Protein AF-0000000079571565 (afdb_homodimer)

Sequence (558 aa):
MLIANVNGRLHLMASQSEGIDVEQASDGQFSADPQAIYERWDEFRDWASGADLGGAVAVDPADIDAPTPAPRQIFALGLNYRDHAEEVGLDIPEDLTVFTKFSSSFCGPIAEVKLPEGGLTDWETELIVVLARGGRDIAEDQAWDYVAGITMGQDLSERRRQGAGTKQFSIAKSFENFSPMGPVVASPDEFANRDDIALGCQVNGVVRQDGHTRDMIFPVPEAIARLSQIVELYPGDIIWTGTPAGVGQGQKPKMIFLNPGDVVESSMDVVGTMRQTFSMLIANVNGRLHLMASQSEGIDVEQASDGQFSADPQAIYERWDEFRDWASGADLGGAVAVDPADIDAPTPAPRQIFALGLNYRDHAEEVGLDIPEDLTVFTKFSSSFCGPIAEVKLPEGGLTDWETELIVVLARGGRDIAEDQAWDYVAGITMGQDLSERRRQGAGTKQFSIAKSFENFSPMGPVVASPDEFANRDDIALGCQVNGVVRQDGHTRDMIFPVPEAIARLSQIVELYPGDIIWTGTPAGVGQGQKPKMIFLNPGDVVESSMDVVGTMRQTFS

Secondary structure (DSSP, 8-state):
-EEEEETTEEEEESSSSEEEEHHHHTTTSS-S-TTGGGGGHHHHHHHHHT--GGG-EE--GGGEE-SS---S-EEEEES-BHHHHHHTT-PPPSS-EEE---GGGEE-SEEEEPPPTT--EE--EEEEEEESS-BSS--GGGGGGGEEEEEEEE--EEHHHHTSTT---TGGG-STT-EEB-S-EE-GGGSS-TTS-EEEEEETTEEEEEEEGGGBSS-HHHHHHHHHTTS-B-TT-EEE----S--GGG-SSS-----TT-EEEEEETTTEEEEEEE-/-EEEEETTEEEEESSSSEEEEHHHHTTTSS-S-TTGGGGGHHHHHHHHHT--GGG-EE--GGGEE-SS---S-EEEEES-BHHHHHHTT-PPPSS-EEE---GGGEE-SEEEEPPPTT--EE--EEEEEEESS-BSS--GGGGGGGEEEEEEEE--EEHHHHTSTT---TGGG-STT-EEB-S-EE-GGGSS-TTS-EEEEEETTEEEEEEEGGGBSS-HHHHHHHHHTTS-B-TT-EEE----S--GGG-SSS-----TT-EEEEEETTTEEEEEEE-

Nearest PDB structures (foldseek):
  8gsr-assembly1_B  TM=9.107E-01  e=1.523E-30  Sphingomonas sp. SKA58
  8sut-assembly1_B  TM=9.042E-01  e=1.619E-30  Bacillus subtilis
  8suu-assembly1_B  TM=8.777E-01  e=1.496E-28  Bacillus subtilis
  6iym-assembly1_B  TM=8.896E-01  e=3.908E-26  Exiguobacterium antarcticum B7
  1i7o-assembly3_C  TM=9.299E-01  e=1.337E-19  Escherichia coli

InterPro domains:
  IPR011234 Fumarylacetoacetase-like, C-terminal [PF01557] (74-278)
  IPR036663 Fumarylacetoacetase-like, C-terminal domain superfamily [G3DSA:3.90.850.10] (5-279)
  IPR036663 Fumarylacetoacetase-like, C-terminal domain superfamily [SSF56529] (67-278)

pLDDT: mean 97.59, std 2.2, range [86.94, 98.94]

Radius of gyration: 23.42 Å; Cα contacts (8 Å, |Δi|>4): 1527; chains: 2; bounding box: 58×64×52 Å

Solvent-accessible surface area (backbone atoms only — not comparable to full-atom values): 27001 Å² total; per-residue (Å²): 96,36,32,28,12,48,74,70,26,19,24,44,40,75,50,98,45,24,27,32,51,38,19,69,75,49,72,60,74,42,69,38,48,48,49,62,47,22,80,42,32,70,62,46,52,56,49,58,75,68,54,80,59,85,74,40,39,81,50,59,68,86,44,32,29,32,35,67,70,66,40,72,40,52,41,27,36,50,67,23,13,57,63,26,18,55,55,66,72,43,78,81,63,92,61,89,35,43,45,39,54,48,63,56,3,52,28,17,21,58,39,71,26,68,62,62,86,91,54,42,35,30,60,30,51,26,52,27,40,30,25,29,45,54,45,56,62,44,52,46,94,51,30,68,80,28,46,49,23,36,29,32,33,36,56,26,31,30,47,61,60,25,67,38,84,76,33,40,53,21,62,29,29,14,33,60,43,20,34,26,20,22,40,21,34,28,23,57,82,65,42,94,44,74,66,54,40,49,36,32,30,24,52,71,81,40,81,42,28,79,39,49,52,60,54,33,71,57,41,70,33,49,44,48,18,58,48,15,65,44,30,56,43,44,43,35,19,36,36,37,55,24,33,55,42,49,29,21,81,44,37,77,96,54,62,46,60,66,48,70,72,42,35,41,38,36,38,34,68,92,37,42,59,31,41,37,37,33,72,95,36,34,29,10,48,75,70,26,21,23,44,40,75,50,96,43,24,27,31,52,38,20,69,76,49,73,59,73,42,68,36,48,46,50,62,48,22,80,40,31,70,62,47,52,58,49,59,77,67,54,79,59,84,74,41,39,83,49,60,70,85,42,31,29,32,33,69,69,67,39,73,41,51,39,28,35,50,68,23,14,56,62,25,19,53,55,66,71,45,77,80,63,92,61,90,36,44,45,38,53,48,65,56,3,52,29,18,21,60,40,74,27,71,60,63,85,91,55,41,36,31,60,29,50,25,53,27,40,32,24,29,45,54,44,57,61,44,51,46,94,51,29,69,80,28,46,48,24,36,29,32,33,36,57,25,32,29,47,61,59,24,67,39,87,77,33,40,52,22,62,28,29,14,33,60,44,20,33,25,19,22,40,22,34,29,23,58,83,65,42,96,43,74,65,55,41,50,35,31,27,24,53,72,81,40,80,42,28,79,39,50,50,60,55,32,70,58,40,70,32,50,44,51,17,58,48,16,64,45,30,55,43,44,42,34,18,34,35,38,55,24,33,55,41,48,30,20,81,43,37,76,96,55,62,47,62,67,49,71,73,42,36,40,38,36,38,34,69,92,38,42,56,31,40,36,36,31,72

Foldseek 3Di:
DKWFQFQQFIWDAPDPFWTDGCCVQVVNPDGRHLQRCLQVLVVVVVCSVPGDGVPIDTGDLVRTWASLQDFPAFKEWEQFFVQACVLLPHDRDPDTDIDGADSQQGIEQEEEAEDPVPWFKKWFKFKKWAFSAKAAQDALVCQLVGTSFIKMWIQIFGVVVCPDDPNHGHVRRHPHNSIYIFRITDRCVLDPHSQWKWKWKDKQNHTQDTDINVRTNQHPSRVSNRVRNPDMDHRSYMYTRTGYGRMQSSDPPHRDGDDQQMKMKMAIPPGGIGIYHYD/DKWFQFQQFIWDAPDPFWTDGCCVQVVNPDGRHLQRCLQVLVVVVVCSVPGDGVPIDTGDLVRTWASLQDFPAFKEWEQFFVQACVLLPHDRDPDTDIDGADSQQGIEQEEEAEDPVPWFKKWFKFKKWAFSAKAAQDALVCQLVGTSFIKMWIQIFGVVVCPDDPNHGHVRRHPHNSIYIFRITDRCVLDPHSQWKWKWKDKQNHTQDTDINVRTNQHPSRVSNRVRNPDMDHRSYMYTRTGYGRMQSSDPPHRDGDDQQMKMKMAIPPGGIGIYHYD

Structure (mmCIF, N/CA/C/O backbone):
data_AF-0000000079571565-model_v1
#
loop_
_entity.id
_entity.type
_entity.pdbx_description
1 polymer 'Fumarylacetoacetate hydrolase'
#
loop_
_atom_site.group_PDB
_atom_site.id
_atom_site.type_symbol
_atom_site.label_atom_id
_atom_site.label_alt_id
_atom_site.label_comp_id
_atom_site.label_asym_id
_atom_site.label_entity_id
_atom_site.label_seq_id
_atom_site.pdbx_PDB_ins_code
_atom_site.Cartn_x
_atom_site.Cartn_y
_atom_site.Cartn_z
_atom_site.occupancy
_atom_site.B_iso_or_equiv
_atom_site.auth_seq_id
_atom_site.auth_comp_id
_atom_site.auth_asym_id
_atom_site.auth_atom_id
_atom_site.pdbx_PDB_model_num
ATOM 1 N N . MET A 1 1 ? 13.602 -17.734 -17.359 1 97 1 MET A N 1
ATOM 2 C CA . MET A 1 1 ? 14.445 -17.781 -16.156 1 97 1 MET A CA 1
ATOM 3 C C . MET A 1 1 ? 13.602 -17.828 -14.898 1 97 1 MET A C 1
ATOM 5 O O . MET A 1 1 ? 12.484 -17.297 -14.867 1 97 1 MET A O 1
ATOM 9 N N . LEU A 1 2 ? 14.031 -18.469 -13.898 1 98.31 2 LEU A N 1
ATOM 10 C CA . LEU A 1 2 ? 13.445 -18.547 -12.562 1 98.31 2 LEU A CA 1
ATOM 11 C C . LEU A 1 2 ? 14.344 -17.891 -11.531 1 98.31 2 LEU A C 1
ATOM 13 O O . LEU A 1 2 ? 15.555 -18.109 -11.523 1 98.31 2 LEU A O 1
ATOM 17 N N . ILE A 1 3 ? 13.75 -17.016 -10.742 1 98.69 3 ILE A N 1
ATOM 18 C CA . ILE A 1 3 ? 14.523 -16.453 -9.648 1 98.69 3 ILE A CA 1
ATOM 19 C C . ILE A 1 3 ? 13.805 -16.688 -8.32 1 98.69 3 ILE A C 1
ATOM 21 O O . ILE A 1 3 ? 12.578 -16.844 -8.289 1 98.69 3 ILE A O 1
ATOM 25 N N . ALA A 1 4 ? 14.531 -16.75 -7.254 1 98.81 4 ALA A N 1
ATOM 26 C CA . ALA A 1 4 ? 14 -17 -5.914 1 98.81 4 ALA A CA 1
ATOM 27 C C . ALA A 1 4 ? 14.734 -16.172 -4.867 1 98.81 4 ALA A C 1
ATOM 29 O O . ALA A 1 4 ? 15.828 -15.656 -5.125 1 98.81 4 ALA A O 1
ATOM 30 N N . ASN A 1 5 ? 14.086 -15.891 -3.822 1 98.88 5 ASN A N 1
ATOM 31 C CA . ASN A 1 5 ? 14.656 -15.336 -2.598 1 98.88 5 ASN A CA 1
ATOM 32 C C . ASN A 1 5 ? 15.031 -16.438 -1.607 1 98.88 5 ASN A C 1
ATOM 34 O O . ASN A 1 5 ? 14.156 -17.016 -0.953 1 98.88 5 ASN A O 1
ATOM 38 N N . VAL A 1 6 ? 16.297 -16.766 -1.559 1 98.69 6 VAL A N 1
ATOM 39 C CA . VAL A 1 6 ? 16.766 -17.828 -0.675 1 98.69 6 VAL A CA 1
ATOM 40 C C . VAL A 1 6 ? 17.547 -17.219 0.495 1 98.69 6 VAL A C 1
ATOM 42 O O . VAL A 1 6 ? 18.672 -16.766 0.33 1 98.69 6 VAL A O 1
ATOM 45 N N . ASN A 1 7 ? 16.922 -17.234 1.676 1 97.56 7 ASN A N 1
ATOM 46 C CA . ASN A 1 7 ? 17.516 -16.641 2.869 1 97.56 7 ASN A CA 1
ATOM 47 C C . ASN A 1 7 ? 17.891 -15.172 2.639 1 97.56 7 ASN A C 1
ATOM 49 O O . ASN A 1 7 ? 19 -14.75 2.986 1 97.56 7 ASN A O 1
ATOM 53 N N . GLY A 1 8 ? 17.031 -14.508 1.953 1 98.12 8 GLY A N 1
ATOM 54 C CA . GLY A 1 8 ? 17.234 -13.078 1.768 1 98.12 8 GLY A CA 1
ATOM 55 C C . GLY A 1 8 ? 18.156 -12.75 0.603 1 98.12 8 GLY A C 1
ATOM 56 O O . GLY A 1 8 ? 18.469 -11.578 0.364 1 98.12 8 GLY A O 1
ATOM 57 N N . ARG A 1 9 ? 18.609 -13.773 -0.116 1 98.75 9 ARG A N 1
ATOM 58 C CA . ARG A 1 9 ? 19.531 -13.555 -1.217 1 98.75 9 ARG A CA 1
ATOM 59 C C . ARG A 1 9 ? 18.922 -13.984 -2.545 1 98.75 9 ARG A C 1
ATOM 61 O O . ARG A 1 9 ? 18.297 -15.047 -2.633 1 98.75 9 ARG A O 1
ATOM 68 N N . LEU A 1 10 ? 19.141 -13.141 -3.549 1 98.81 10 LEU A N 1
ATOM 69 C CA . LEU A 1 10 ? 18.625 -13.43 -4.883 1 98.81 10 LEU A CA 1
ATOM 70 C C . LEU A 1 10 ? 19.344 -14.633 -5.492 1 98.81 10 LEU A C 1
ATOM 72 O O . LEU A 1 10 ? 20.578 -14.68 -5.516 1 98.81 10 LEU A O 1
ATOM 76 N N . HIS A 1 11 ? 18.609 -15.586 -5.945 1 98.81 11 HIS A N 1
ATOM 77 C CA . HIS A 1 11 ? 19.141 -16.75 -6.633 1 98.81 11 HIS A CA 1
ATOM 78 C C . HIS A 1 11 ? 18.547 -16.891 -8.031 1 98.81 11 HIS A C 1
ATOM 80 O O . HIS A 1 11 ? 17.359 -16.641 -8.227 1 98.81 11 HIS A O 1
ATOM 86 N N . LEU A 1 12 ? 19.312 -17.172 -8.945 1 98.81 12 LEU A N 1
ATOM 87 C CA . LEU A 1 12 ? 18.891 -17.688 -10.242 1 98.81 12 LEU A CA 1
ATOM 88 C C . LEU A 1 12 ? 18.781 -19.219 -10.211 1 98.81 12 LEU A C 1
ATOM 90 O O . LEU A 1 12 ? 19.766 -19.906 -9.914 1 98.81 12 LEU A O 1
ATOM 94 N N . MET A 1 13 ? 17.656 -19.719 -10.539 1 98.62 13 MET A N 1
ATOM 95 C CA . MET A 1 13 ? 17.375 -21.141 -10.328 1 98.62 13 MET A CA 1
ATOM 96 C C . MET A 1 13 ? 17.656 -21.938 -11.594 1 98.62 13 MET A C 1
ATOM 98 O O . MET A 1 13 ? 17.266 -21.547 -12.688 1 98.62 13 MET A O 1
ATOM 102 N N . ALA A 1 14 ? 18.312 -23.062 -11.398 1 97.5 14 ALA A N 1
ATOM 103 C CA . ALA A 1 14 ? 18.547 -24.031 -12.469 1 97.5 14 ALA A CA 1
ATOM 104 C C . ALA A 1 14 ? 17.422 -25.047 -12.531 1 97.5 14 ALA A C 1
ATOM 106 O O . ALA A 1 14 ? 17.188 -25.641 -13.586 1 97.5 14 ALA A O 1
ATOM 107 N N . SER A 1 15 ? 16.891 -25.281 -11.422 1 94.56 15 SER A N 1
ATOM 108 C CA . SER A 1 15 ? 15.727 -26.141 -11.234 1 94.56 15 SER A CA 1
ATOM 109 C C . SER A 1 15 ? 14.867 -25.672 -10.062 1 94.56 15 SER A C 1
ATOM 111 O O . SER A 1 15 ? 15.102 -24.594 -9.508 1 94.56 15 SER A O 1
ATOM 113 N N . GLN A 1 16 ? 13.961 -26.422 -9.695 1 91.38 16 GLN A N 1
ATOM 114 C CA . GLN A 1 16 ? 13.094 -26.094 -8.57 1 91.38 16 GLN A CA 1
ATOM 115 C C . GLN A 1 16 ? 13.844 -26.188 -7.246 1 91.38 16 GLN A C 1
ATOM 117 O O . GLN A 1 16 ? 13.398 -25.641 -6.234 1 91.38 16 GLN A O 1
ATOM 122 N N . SER A 1 17 ? 14.961 -26.891 -7.293 1 94.94 17 SER A N 1
ATOM 123 C CA . SER A 1 17 ? 15.602 -27.172 -6.012 1 94.94 17 SER A CA 1
ATOM 124 C C . SER A 1 17 ? 17.078 -26.781 -6.035 1 94.94 17 SER A C 1
ATOM 126 O O . SER A 1 17 ? 17.812 -27.031 -5.078 1 94.94 17 SER A O 1
ATOM 128 N N . GLU A 1 18 ? 17.484 -26.25 -7.148 1 98.06 18 GLU A N 1
ATOM 129 C CA . GLU A 1 18 ? 18.891 -25.844 -7.262 1 98.06 18 GLU A CA 1
ATOM 130 C C . GLU A 1 18 ? 19.016 -24.453 -7.883 1 98.06 18 GLU A C 1
ATOM 132 O O . GLU A 1 18 ? 18.266 -24.109 -8.797 1 98.06 18 GLU A O 1
ATOM 137 N N . GLY A 1 19 ? 19.906 -23.656 -7.395 1 98.38 19 GLY A N 1
ATOM 138 C CA . GLY A 1 19 ? 20.141 -22.312 -7.934 1 98.38 19 GLY A CA 1
ATOM 139 C C . GLY A 1 19 ? 21.5 -21.766 -7.594 1 98.38 19 GLY A C 1
ATOM 140 O O . GLY A 1 19 ? 22.25 -22.359 -6.816 1 98.38 19 GLY A O 1
ATOM 141 N N . ILE A 1 20 ? 21.891 -20.688 -8.242 1 98.62 20 ILE A N 1
ATOM 142 C CA . ILE A 1 20 ? 23.125 -19.984 -7.949 1 98.62 20 ILE A CA 1
ATOM 143 C C . ILE A 1 20 ? 22.812 -18.641 -7.293 1 98.62 20 ILE A C 1
ATOM 145 O O . ILE A 1 20 ? 21.812 -17.984 -7.629 1 98.62 20 ILE A O 1
ATOM 149 N N . ASP A 1 21 ? 23.672 -18.281 -6.324 1 98.62 21 ASP A N 1
ATOM 150 C CA . ASP A 1 21 ? 23.594 -16.953 -5.73 1 98.62 21 ASP A CA 1
ATOM 151 C C . ASP A 1 21 ? 24 -15.883 -6.738 1 98.62 21 ASP A C 1
ATOM 153 O O . ASP A 1 21 ? 25.125 -15.875 -7.238 1 98.62 21 ASP A O 1
ATOM 157 N N . VAL A 1 22 ? 23.172 -14.969 -7.012 1 98.69 22 VAL A N 1
ATOM 158 C CA . VAL A 1 22 ? 23.344 -14.016 -8.102 1 98.69 22 VAL A CA 1
ATOM 159 C C . VAL A 1 22 ? 24.531 -13.102 -7.816 1 98.69 22 VAL A C 1
ATOM 161 O O . VAL A 1 22 ? 25.328 -12.82 -8.703 1 98.69 22 VAL A O 1
ATOM 164 N N . GLU A 1 23 ? 24.578 -12.586 -6.574 1 98.75 23 GLU A N 1
ATOM 165 C CA . GLU A 1 23 ? 25.672 -11.688 -6.246 1 98.75 23 GLU A CA 1
ATOM 166 C C . GLU A 1 23 ? 27.016 -12.375 -6.457 1 98.75 23 GLU A C 1
ATOM 168 O O . GLU A 1 23 ? 27.922 -11.805 -7.066 1 98.75 23 GLU A O 1
ATOM 173 N N . GLN A 1 24 ? 27.156 -13.617 -6.012 1 98.06 24 GLN A N 1
ATOM 174 C CA . GLN A 1 24 ? 28.391 -14.367 -6.16 1 98.06 24 GLN A CA 1
ATOM 175 C C . GLN A 1 24 ? 28.656 -14.703 -7.625 1 98.06 24 GLN A C 1
ATOM 177 O O . GLN A 1 24 ? 29.766 -14.469 -8.125 1 98.06 24 GLN A O 1
ATOM 182 N N . ALA A 1 25 ? 27.672 -15.172 -8.281 1 98.19 25 ALA A N 1
ATOM 183 C CA . ALA A 1 25 ? 27.828 -15.641 -9.656 1 98.19 25 ALA A CA 1
ATOM 184 C C . ALA A 1 25 ? 28.125 -14.484 -10.602 1 98.19 25 ALA A C 1
ATOM 186 O O . ALA A 1 25 ? 28.734 -14.68 -11.656 1 98.19 25 ALA A O 1
ATOM 187 N N . SER A 1 26 ? 27.641 -13.32 -10.266 1 98.19 26 SER A N 1
ATOM 188 C CA . SER A 1 26 ? 27.844 -12.164 -11.125 1 98.19 26 SER A CA 1
ATOM 189 C C . SER A 1 26 ? 29.094 -11.383 -10.711 1 98.19 26 SER A C 1
ATOM 191 O O . SER A 1 26 ? 29.344 -10.281 -11.211 1 98.19 26 SER A O 1
ATOM 193 N N . ASP A 1 27 ? 29.844 -11.852 -9.734 1 97.75 27 ASP A N 1
ATOM 194 C CA . ASP A 1 27 ? 31.031 -11.188 -9.203 1 97.75 27 ASP A CA 1
ATOM 195 C C . ASP A 1 27 ? 30.703 -9.781 -8.711 1 97.75 27 ASP A C 1
ATOM 197 O O . ASP A 1 27 ? 31.422 -8.828 -9.031 1 97.75 27 ASP A O 1
ATOM 201 N N . GLY A 1 28 ? 29.562 -9.688 -8.125 1 98.25 28 GLY A N 1
ATOM 202 C CA . GLY A 1 28 ? 29.188 -8.438 -7.477 1 98.25 28 GLY A CA 1
ATOM 203 C C . GLY A 1 28 ? 28.531 -7.449 -8.422 1 98.25 28 GLY A C 1
ATOM 204 O O . GLY A 1 28 ? 28.203 -6.328 -8.023 1 98.25 28 GLY A O 1
ATOM 205 N N . GLN A 1 29 ? 28.312 -7.84 -9.641 1 98.19 29 GLN A N 1
ATOM 206 C CA . GLN A 1 29 ? 27.609 -6.949 -10.562 1 98.19 29 GLN A CA 1
ATOM 207 C C . GLN A 1 29 ? 26.203 -6.633 -10.07 1 98.19 29 GLN A C 1
ATOM 209 O O . GLN A 1 29 ? 25.75 -5.496 -10.172 1 98.19 29 GLN A O 1
ATOM 214 N N . PHE A 1 30 ? 25.484 -7.578 -9.625 1 98.62 30 PHE A N 1
ATOM 215 C CA . PHE A 1 30 ? 24.172 -7.418 -9.016 1 98.62 30 PHE A CA 1
ATOM 216 C C . PHE A 1 30 ? 24.219 -7.746 -7.527 1 98.62 30 PHE A C 1
ATOM 218 O O . PHE A 1 30 ? 24.938 -8.664 -7.109 1 98.62 30 PHE A O 1
ATOM 225 N N . SER A 1 31 ? 23.438 -7.004 -6.73 1 98.19 31 SER A N 1
ATOM 226 C CA . SER A 1 31 ? 23.406 -7.223 -5.289 1 98.19 31 SER A CA 1
ATOM 227 C C . SER A 1 31 ? 22.625 -8.484 -4.945 1 98.19 31 SER A C 1
ATOM 229 O O . SER A 1 31 ? 21.875 -9.016 -5.781 1 98.19 31 SER A O 1
ATOM 231 N N . ALA A 1 32 ? 22.797 -9.008 -3.719 1 98.5 32 ALA A N 1
ATOM 232 C CA . ALA A 1 32 ? 22.047 -10.164 -3.217 1 98.5 32 ALA A CA 1
ATOM 233 C C . ALA A 1 32 ? 20.594 -9.797 -2.934 1 98.5 32 ALA A C 1
ATOM 235 O O . ALA A 1 32 ? 19.75 -10.68 -2.742 1 98.5 32 ALA A O 1
ATOM 236 N N . ASP A 1 33 ? 20.25 -8.508 -2.859 1 98.31 33 ASP A N 1
ATOM 237 C CA . ASP A 1 33 ? 18.891 -8.047 -2.557 1 98.31 33 ASP A CA 1
ATOM 238 C C . ASP A 1 33 ? 17.922 -8.438 -3.668 1 98.31 33 ASP A C 1
ATOM 240 O O . ASP A 1 33 ? 18 -7.918 -4.785 1 98.31 33 ASP A O 1
ATOM 244 N N . PRO A 1 34 ? 16.938 -9.258 -3.381 1 98.31 34 PRO A N 1
ATOM 245 C CA . PRO A 1 34 ? 16.031 -9.758 -4.43 1 98.31 34 PRO A CA 1
ATOM 246 C C . PRO A 1 34 ? 15.227 -8.641 -5.086 1 98.31 34 PRO A C 1
ATOM 248 O O . PRO A 1 34 ? 14.742 -8.812 -6.207 1 98.31 34 PRO A O 1
ATOM 251 N N . GLN A 1 35 ? 15.102 -7.555 -4.406 1 97.94 35 GLN A N 1
ATOM 252 C CA . GLN A 1 35 ? 14.258 -6.477 -4.922 1 97.94 35 GLN A CA 1
ATOM 253 C C . GLN A 1 35 ? 15.055 -5.555 -5.848 1 97.94 35 GLN A C 1
ATOM 255 O O . GLN A 1 35 ? 14.484 -4.934 -6.75 1 97.94 35 GLN A O 1
ATOM 260 N N . ALA A 1 36 ? 16.312 -5.5 -5.711 1 97.62 36 ALA A N 1
ATOM 261 C CA . ALA A 1 36 ? 17.172 -4.48 -6.328 1 97.62 36 ALA A CA 1
ATOM 262 C C . ALA A 1 36 ? 17.281 -4.707 -7.832 1 97.62 36 ALA A C 1
ATOM 264 O O . ALA A 1 36 ? 17.531 -3.768 -8.586 1 97.62 36 ALA A O 1
ATOM 265 N N . ILE A 1 37 ? 17.094 -5.867 -8.281 1 97.94 37 ILE A N 1
ATOM 266 C CA . ILE A 1 37 ? 17.375 -6.219 -9.664 1 97.94 37 ILE A CA 1
ATOM 267 C C . ILE A 1 37 ? 16.344 -5.555 -10.586 1 97.94 37 ILE A C 1
ATOM 269 O O . ILE A 1 37 ? 16.609 -5.332 -11.766 1 97.94 37 ILE A O 1
ATOM 273 N N . TYR A 1 38 ? 15.188 -5.246 -10.102 1 98.12 38 TYR A N 1
ATOM 274 C CA . TYR A 1 38 ? 14.109 -4.777 -10.969 1 98.12 38 TYR A CA 1
ATOM 275 C C . TYR A 1 38 ? 14.422 -3.393 -11.523 1 98.12 38 TYR A C 1
ATOM 277 O O . TYR A 1 38 ? 14.016 -3.053 -12.633 1 98.12 38 TYR A O 1
ATOM 285 N N . GLU A 1 39 ? 15.203 -2.625 -10.797 1 96.38 39 GLU A N 1
ATOM 286 C CA . GLU A 1 39 ? 15.641 -1.321 -11.289 1 96.38 39 GLU A CA 1
ATOM 287 C C . GLU A 1 39 ? 16.641 -1.467 -12.43 1 96.38 39 GLU A C 1
ATOM 289 O O . GLU A 1 39 ? 16.938 -0.499 -13.133 1 96.38 39 GLU A O 1
ATOM 294 N N . ARG A 1 40 ? 17.172 -2.604 -12.562 1 97.75 40 ARG A N 1
ATOM 295 C CA . ARG A 1 40 ? 18.156 -2.91 -13.594 1 97.75 40 ARG A CA 1
ATOM 296 C C . ARG A 1 40 ? 17.766 -4.164 -14.367 1 97.75 40 ARG A C 1
ATOM 298 O O . ARG A 1 40 ? 18.625 -4.977 -14.719 1 97.75 40 ARG A O 1
ATOM 305 N N . TRP A 1 41 ? 16.562 -4.301 -14.648 1 97.88 41 TRP A N 1
ATOM 306 C CA . TRP A 1 41 ? 15.984 -5.562 -15.094 1 97.88 41 TRP A CA 1
ATOM 307 C C . TRP A 1 41 ? 16.594 -5.996 -16.422 1 97.88 41 TRP A C 1
ATOM 309 O O . TRP A 1 41 ? 16.953 -7.164 -16.594 1 97.88 41 TRP A O 1
ATOM 319 N N . ASP A 1 42 ? 16.703 -5.082 -17.391 1 96.94 42 ASP A N 1
ATOM 320 C CA . ASP A 1 42 ? 17.203 -5.461 -18.703 1 96.94 42 ASP A CA 1
ATOM 321 C C . ASP A 1 42 ? 18.641 -5.961 -18.609 1 96.94 42 ASP A C 1
ATOM 323 O O . ASP A 1 42 ? 19 -6.941 -19.266 1 96.94 42 ASP A O 1
ATOM 327 N N . GLU A 1 43 ? 19.422 -5.285 -17.797 1 98.06 43 GLU A N 1
ATOM 328 C CA . GLU A 1 43 ? 20.781 -5.734 -17.578 1 98.06 43 GLU A CA 1
ATOM 329 C C . GLU A 1 43 ? 20.828 -7.109 -16.922 1 98.06 43 GLU A C 1
ATOM 331 O O . GLU A 1 43 ? 21.609 -7.973 -17.328 1 98.06 43 GLU A O 1
ATOM 336 N N . PHE A 1 44 ? 19.984 -7.254 -16.016 1 98.62 44 PHE A N 1
ATOM 337 C CA . PHE A 1 44 ? 19.938 -8.523 -15.305 1 98.62 44 PHE A CA 1
ATOM 338 C C . PHE A 1 44 ? 19.516 -9.656 -16.234 1 98.62 44 PHE A C 1
ATOM 340 O O . PHE A 1 44 ? 20.125 -10.727 -16.219 1 98.62 44 PHE A O 1
ATOM 347 N N . ARG A 1 45 ? 18.453 -9.391 -16.969 1 97.75 45 ARG A N 1
ATOM 348 C CA . ARG A 1 45 ? 17.953 -10.391 -17.906 1 97.75 45 ARG A CA 1
ATOM 349 C C . ARG A 1 45 ? 19.047 -10.812 -18.891 1 97.75 45 ARG A C 1
ATOM 351 O O . ARG A 1 45 ? 19.203 -12 -19.188 1 97.75 45 ARG A O 1
ATOM 358 N N . ASP A 1 46 ? 19.75 -9.867 -19.375 1 97.81 46 ASP A N 1
ATOM 359 C CA . ASP A 1 46 ? 20.844 -10.148 -20.312 1 97.81 46 ASP A CA 1
ATOM 360 C C . ASP A 1 46 ? 21.922 -11.023 -19.641 1 97.81 46 ASP A C 1
ATOM 362 O O . ASP A 1 46 ? 22.359 -12.016 -20.219 1 97.81 46 ASP A O 1
ATOM 366 N N . TRP A 1 47 ? 22.266 -10.648 -18.484 1 98.44 47 TRP A N 1
ATOM 367 C CA . TRP A 1 47 ? 23.266 -11.43 -17.734 1 98.44 47 TRP A CA 1
ATOM 368 C C . TRP A 1 47 ? 22.75 -12.844 -17.469 1 98.44 47 TRP A C 1
ATOM 370 O O . TRP A 1 47 ? 23.484 -13.82 -17.688 1 98.44 47 TRP A O 1
ATOM 380 N N . ALA A 1 48 ? 21.531 -12.945 -17 1 98.19 48 ALA A N 1
ATOM 381 C CA . ALA A 1 48 ? 20.953 -14.227 -16.609 1 98.19 48 ALA A CA 1
ATOM 382 C C . ALA A 1 48 ? 20.891 -15.18 -17.797 1 98.19 48 ALA A C 1
ATOM 384 O O . ALA A 1 48 ? 21.031 -16.391 -17.641 1 98.19 48 ALA A O 1
ATOM 385 N N . SER A 1 49 ? 20.656 -14.648 -18.969 1 96.44 49 SER A N 1
ATOM 386 C CA . SER A 1 49 ? 20.531 -15.461 -20.172 1 96.44 49 SER A CA 1
ATOM 387 C C . SER A 1 49 ? 21.844 -16.172 -20.5 1 96.44 49 SER A C 1
ATOM 389 O O . SER A 1 49 ? 21.844 -17.219 -21.156 1 96.44 49 SER A O 1
ATOM 391 N N . GLY A 1 50 ? 22.938 -15.633 -20.031 1 96.19 50 GLY A N 1
ATOM 392 C CA . GLY A 1 50 ? 24.25 -16.219 -20.297 1 96.19 50 GLY A CA 1
ATOM 393 C C . GLY A 1 50 ? 24.922 -16.781 -19.062 1 96.19 50 GLY A C 1
ATOM 394 O O . GLY A 1 50 ? 26.078 -17.203 -19.125 1 96.19 50 GLY A O 1
ATOM 395 N N . ALA A 1 51 ? 24.219 -16.719 -18.031 1 96.56 51 ALA A N 1
ATOM 396 C CA . ALA A 1 51 ? 24.812 -17.141 -16.766 1 96.56 51 ALA A CA 1
ATOM 397 C C . ALA A 1 51 ? 25.109 -18.641 -16.75 1 96.56 51 ALA A C 1
ATOM 399 O O . ALA A 1 51 ? 24.328 -19.438 -17.281 1 96.56 51 ALA A O 1
ATOM 400 N N . ASP A 1 52 ? 26.266 -19 -16.25 1 94.44 52 ASP A N 1
ATOM 401 C CA . ASP A 1 52 ? 26.641 -20.406 -16.062 1 94.44 52 ASP A CA 1
ATOM 402 C C . ASP A 1 52 ? 25.984 -20.984 -14.805 1 94.44 52 ASP A C 1
ATOM 404 O O . ASP A 1 52 ? 26.375 -20.625 -13.688 1 94.44 52 ASP A O 1
ATOM 408 N N . LEU A 1 53 ? 25.062 -21.891 -14.961 1 94.25 53 LEU A N 1
ATOM 409 C CA . LEU A 1 53 ? 24.328 -22.469 -13.836 1 94.25 53 LEU A CA 1
ATOM 410 C C . LEU A 1 53 ? 24.969 -23.766 -13.375 1 94.25 53 LEU A C 1
ATOM 412 O O . LEU A 1 53 ? 24.391 -24.484 -12.555 1 94.25 53 LEU A O 1
ATOM 416 N N . GLY A 1 54 ? 26.109 -24.094 -13.93 1 92.44 54 GLY A N 1
ATOM 417 C CA . GLY A 1 54 ? 26.812 -25.312 -13.562 1 92.44 54 GLY A CA 1
ATOM 418 C C . GLY A 1 54 ? 27.156 -25.375 -12.086 1 92.44 54 GLY A C 1
ATOM 419 O O . GLY A 1 54 ? 27.25 -26.469 -11.516 1 92.44 54 GLY A O 1
ATOM 420 N N . GLY A 1 55 ? 27.266 -24.281 -11.406 1 93.38 55 GLY A N 1
ATOM 421 C CA . GLY A 1 55 ? 27.594 -24.203 -9.992 1 93.38 55 GLY A CA 1
ATOM 422 C C . GLY A 1 55 ? 26.375 -24.141 -9.094 1 93.38 55 GLY A C 1
ATOM 423 O O . GLY A 1 55 ? 26.469 -23.781 -7.922 1 93.38 55 GLY A O 1
ATOM 424 N N . ALA A 1 56 ? 25.25 -24.516 -9.656 1 97.06 56 ALA A N 1
ATOM 425 C CA . ALA A 1 56 ? 24.031 -24.484 -8.875 1 97.06 56 ALA A CA 1
ATOM 426 C C . ALA A 1 56 ? 24.094 -25.453 -7.699 1 97.06 56 ALA A C 1
ATOM 428 O O . ALA A 1 56 ? 24.609 -26.562 -7.824 1 97.06 56 ALA A O 1
ATOM 429 N N . VAL A 1 57 ? 23.609 -25 -6.559 1 97.56 57 VAL A N 1
ATOM 430 C CA . VAL A 1 57 ? 23.609 -25.812 -5.34 1 97.56 57 VAL A CA 1
ATOM 431 C C . VAL A 1 57 ? 22.172 -26.047 -4.895 1 97.56 57 VAL A C 1
ATOM 433 O O . VAL A 1 57 ? 21.25 -25.344 -5.312 1 97.56 57 VAL A O 1
ATOM 436 N N . ALA A 1 58 ? 22.031 -27.062 -4.098 1 98.12 58 ALA A N 1
ATOM 437 C CA . ALA A 1 58 ? 20.719 -27.406 -3.572 1 98.12 58 ALA A CA 1
ATOM 438 C C . ALA A 1 58 ? 20.141 -26.281 -2.73 1 98.12 58 ALA A C 1
ATOM 440 O O . ALA A 1 58 ? 20.859 -25.641 -1.952 1 98.12 58 ALA A O 1
ATOM 441 N N . VAL A 1 59 ? 18.891 -25.984 -2.943 1 97.94 59 VAL A N 1
ATOM 442 C CA . VAL A 1 59 ? 18.141 -25.016 -2.16 1 97.94 59 VAL A CA 1
ATOM 443 C C . VAL A 1 59 ? 17.078 -25.719 -1.324 1 97.94 59 VAL A C 1
ATOM 445 O O . VAL A 1 59 ? 16.25 -26.453 -1.861 1 97.94 59 VAL A O 1
ATOM 448 N N . ASP A 1 60 ? 17.141 -25.594 -0.031 1 97 60 ASP A N 1
ATOM 449 C CA . ASP A 1 60 ? 16.094 -26.094 0.842 1 97 60 ASP A CA 1
ATOM 450 C C . ASP A 1 60 ? 14.812 -25.281 0.689 1 97 60 ASP A C 1
ATOM 452 O O . ASP A 1 60 ? 14.812 -24.062 0.89 1 97 60 ASP A O 1
ATOM 456 N N . PRO A 1 61 ? 13.758 -25.906 0.343 1 96.19 61 PRO A N 1
ATOM 457 C CA . PRO A 1 61 ? 12.492 -25.172 0.208 1 96.19 61 PRO A CA 1
ATOM 458 C C . PRO A 1 61 ? 12.156 -24.344 1.443 1 96.19 61 PRO A C 1
ATOM 460 O O . PRO A 1 61 ? 11.531 -23.297 1.329 1 96.19 61 PRO A O 1
ATOM 463 N N . ALA A 1 62 ? 12.578 -24.75 2.58 1 95.88 62 ALA A N 1
ATOM 464 C CA . ALA A 1 62 ? 12.297 -24.062 3.834 1 95.88 62 ALA A CA 1
ATOM 465 C C . ALA A 1 62 ? 13.055 -22.734 3.904 1 95.88 62 ALA A C 1
ATOM 467 O O . ALA A 1 62 ? 12.719 -21.875 4.715 1 95.88 62 ALA A O 1
ATOM 468 N N . ASP A 1 63 ? 14.055 -22.609 3.047 1 97.88 63 ASP A N 1
ATOM 469 C CA . ASP A 1 63 ? 14.875 -21.406 3.066 1 97.88 63 ASP A CA 1
ATOM 470 C C . ASP A 1 63 ? 14.352 -20.375 2.078 1 97.88 63 ASP A C 1
ATOM 472 O O . ASP A 1 63 ? 14.859 -19.25 2.025 1 97.88 63 ASP A O 1
ATOM 476 N N . ILE A 1 64 ? 13.359 -20.734 1.305 1 98.6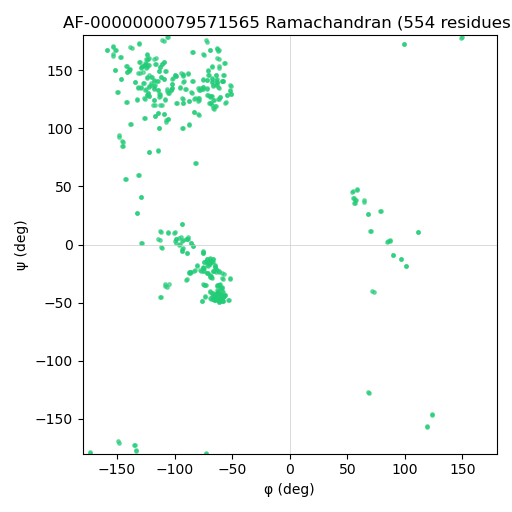2 64 ILE A N 1
ATOM 477 C CA . ILE A 1 64 ? 12.828 -19.828 0.285 1 98.62 64 ILE A CA 1
ATOM 478 C C . ILE A 1 64 ? 11.836 -18.859 0.92 1 98.62 64 ILE A C 1
ATOM 480 O O . ILE A 1 64 ? 10.922 -19.281 1.634 1 98.62 64 ILE A O 1
ATOM 484 N N . ASP A 1 65 ? 12.039 -17.547 0.743 1 98.5 65 ASP A N 1
ATOM 485 C CA . ASP A 1 65 ? 11.164 -16.469 1.211 1 98.5 65 ASP A CA 1
ATOM 486 C C . ASP A 1 65 ? 10.398 -15.844 0.051 1 98.5 65 ASP A C 1
ATOM 488 O O . ASP A 1 65 ? 10.516 -16.281 -1.094 1 98.5 65 ASP A O 1
ATOM 492 N N . ALA A 1 66 ? 9.547 -14.867 0.366 1 98.75 66 ALA A N 1
ATOM 493 C CA . ALA A 1 66 ? 8.828 -14.156 -0.688 1 98.75 66 ALA A CA 1
ATOM 494 C C . ALA A 1 66 ? 9.789 -13.656 -1.764 1 98.75 66 ALA A C 1
ATOM 496 O O . ALA A 1 66 ? 10.758 -12.969 -1.461 1 98.75 66 ALA A O 1
ATOM 497 N N . PRO A 1 67 ? 9.539 -13.906 -2.971 1 98.5 67 PRO A N 1
ATOM 498 C CA . PRO A 1 67 ? 10.508 -13.586 -4.02 1 98.5 67 PRO A CA 1
ATOM 499 C C . PRO A 1 67 ? 10.57 -12.094 -4.328 1 98.5 67 PRO A C 1
ATOM 501 O O . PRO A 1 67 ? 11.547 -11.625 -4.914 1 98.5 67 PRO A O 1
ATOM 504 N N . THR A 1 68 ? 9.539 -11.359 -4.035 1 97.94 68 THR A N 1
ATOM 505 C CA . THR A 1 68 ? 9.461 -9.906 -4.148 1 97.94 68 THR A CA 1
ATOM 506 C C . THR A 1 68 ? 9.125 -9.281 -2.799 1 97.94 68 THR A C 1
ATOM 508 O O . THR A 1 68 ? 7.988 -8.852 -2.578 1 97.94 68 THR A O 1
ATOM 511 N N . PRO A 1 69 ? 10.133 -9.172 -1.973 1 97.94 69 PRO A N 1
ATOM 512 C CA . PRO A 1 69 ? 9.844 -8.922 -0.559 1 97.94 69 PRO A CA 1
ATOM 513 C C . PRO A 1 69 ? 9.547 -7.449 -0.272 1 97.94 69 PRO A C 1
ATOM 515 O O . PRO A 1 69 ? 9 -7.121 0.784 1 97.94 69 PRO A O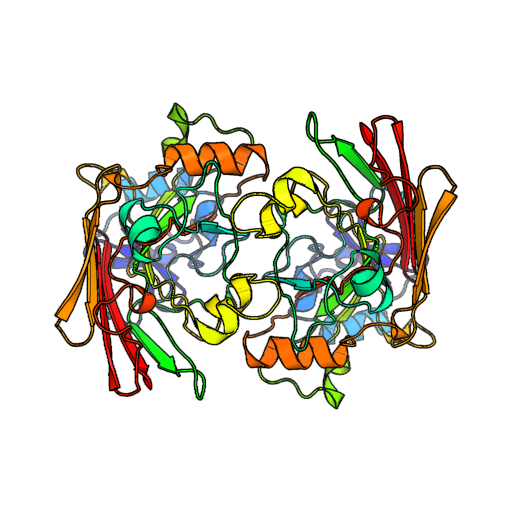 1
ATOM 518 N N . ALA A 1 70 ? 9.938 -6.543 -1.205 1 97.56 70 ALA A N 1
ATOM 519 C CA . ALA A 1 70 ? 9.828 -5.129 -0.85 1 97.56 70 ALA A CA 1
ATOM 520 C C . ALA A 1 70 ? 9.414 -4.289 -2.055 1 97.56 70 ALA A C 1
ATOM 522 O O . ALA A 1 70 ? 10.078 -3.309 -2.396 1 97.56 70 ALA A O 1
ATOM 523 N N . PRO A 1 71 ? 8.25 -4.648 -2.676 1 98.5 71 PRO A N 1
ATOM 524 C CA . PRO A 1 71 ? 7.766 -3.789 -3.76 1 98.5 71 PRO A CA 1
ATOM 525 C C . PRO A 1 71 ? 7.395 -2.387 -3.279 1 98.5 71 PRO A C 1
ATOM 527 O O . PRO A 1 71 ? 6.977 -2.213 -2.133 1 98.5 71 PRO A O 1
ATOM 530 N N . ARG A 1 72 ? 7.629 -1.372 -4.152 1 97.81 72 ARG A N 1
ATOM 531 C CA . ARG A 1 72 ? 7.25 -0.006 -3.811 1 97.81 72 ARG A CA 1
ATOM 532 C C . ARG A 1 72 ? 5.738 0.125 -3.676 1 97.81 72 ARG A C 1
ATOM 534 O O . ARG A 1 72 ? 5.246 0.819 -2.785 1 97.81 72 ARG A O 1
ATOM 541 N N . GLN A 1 73 ? 5.047 -0.44 -4.633 1 98.81 73 GLN A N 1
ATOM 542 C CA . GLN A 1 73 ? 3.588 -0.459 -4.609 1 98.81 73 GLN A CA 1
ATOM 543 C C . GLN A 1 73 ? 3.055 -1.879 -4.777 1 98.81 73 GLN A C 1
ATOM 545 O O . GLN A 1 73 ? 3.623 -2.678 -5.523 1 98.81 73 GLN A O 1
ATOM 550 N N . ILE A 1 74 ? 2.018 -2.209 -4.016 1 98.94 74 ILE A N 1
ATOM 551 C CA . ILE A 1 74 ? 1.327 -3.494 -4.039 1 98.94 74 ILE A CA 1
ATOM 552 C C . ILE A 1 74 ? -0.123 -3.295 -4.477 1 98.94 74 ILE A C 1
ATOM 554 O O . ILE A 1 74 ? -0.917 -2.689 -3.752 1 98.94 74 ILE A O 1
ATOM 558 N N . PHE A 1 75 ? -0.446 -3.775 -5.668 1 98.94 75 PHE A N 1
ATOM 559 C CA . PHE A 1 75 ? -1.816 -3.744 -6.164 1 98.94 75 PHE A CA 1
ATOM 560 C C . PHE A 1 75 ? -2.469 -5.117 -6.043 1 98.94 75 PHE A C 1
ATOM 562 O O . PHE A 1 75 ? -1.832 -6.137 -6.312 1 98.94 75 PHE A O 1
ATOM 569 N N . ALA A 1 76 ? -3.666 -5.113 -5.629 1 98.88 76 ALA A N 1
ATOM 570 C CA . ALA A 1 76 ? -4.469 -6.336 -5.621 1 98.88 76 ALA A CA 1
ATOM 571 C C . ALA A 1 76 ? -5.844 -6.09 -6.238 1 98.88 76 ALA A C 1
ATOM 573 O O . ALA A 1 76 ? -6.473 -5.062 -5.984 1 98.88 76 ALA A O 1
ATOM 574 N N . LEU A 1 77 ? -6.234 -7.008 -7.066 1 98.56 77 LEU A N 1
ATOM 575 C CA . LEU A 1 77 ? -7.52 -6.887 -7.75 1 98.56 77 LEU A CA 1
ATOM 576 C C . LEU A 1 77 ? -8.562 -7.789 -7.102 1 98.56 77 LEU A C 1
ATOM 578 O O . LEU A 1 77 ? -8.273 -8.938 -6.754 1 98.56 77 LEU A O 1
ATOM 582 N N . GLY A 1 78 ? -9.758 -7.207 -6.898 1 96.94 78 GLY A N 1
ATOM 583 C CA . GLY A 1 78 ? -10.898 -7.984 -6.445 1 96.94 78 GLY A CA 1
ATOM 584 C C . GLY A 1 78 ? -11.828 -8.383 -7.57 1 96.94 78 GLY A C 1
ATOM 585 O O . GLY A 1 78 ? -11.961 -7.664 -8.562 1 96.94 78 GLY A O 1
ATOM 586 N N . LEU A 1 79 ? -12.391 -9.57 -7.426 1 96.81 79 LEU A N 1
ATOM 587 C CA . LEU A 1 79 ? -13.469 -10.016 -8.305 1 96.81 79 LEU A CA 1
ATOM 588 C C . LEU A 1 79 ? -13.023 -10.023 -9.758 1 96.81 79 LEU A C 1
ATOM 590 O O . LEU A 1 79 ? -13.734 -9.523 -10.633 1 96.81 79 LEU A O 1
ATOM 594 N N . ASN A 1 80 ? -11.859 -10.578 -10 1 98.31 80 ASN A N 1
ATOM 595 C CA . ASN A 1 80 ? -11.336 -10.539 -11.359 1 98.31 80 ASN A CA 1
ATOM 596 C C . ASN A 1 80 ? -11.57 -11.852 -12.094 1 98.31 80 ASN A C 1
ATOM 598 O O . ASN A 1 80 ? -10.922 -12.133 -13.109 1 98.31 80 ASN A O 1
ATOM 602 N N . TYR A 1 81 ? -12.359 -12.758 -11.562 1 98 81 TYR A N 1
ATOM 603 C CA . TYR A 1 81 ? -12.828 -13.977 -12.211 1 98 81 TYR A CA 1
ATOM 604 C C . TYR A 1 81 ? -14.352 -14.047 -12.195 1 98 81 TYR A C 1
ATOM 606 O O . TYR A 1 81 ? -14.969 -13.961 -11.133 1 98 81 TYR A O 1
ATOM 614 N N . ARG A 1 82 ? -14.898 -14.273 -13.336 1 94.75 82 ARG A N 1
ATOM 615 C CA . ARG A 1 82 ? -16.344 -14.266 -13.492 1 94.75 82 ARG A CA 1
ATOM 616 C C . ARG A 1 82 ? -17 -15.281 -12.562 1 94.75 82 ARG A C 1
ATOM 618 O O . ARG A 1 82 ? -17.969 -14.953 -11.859 1 94.75 82 ARG A O 1
ATOM 625 N N . ASP A 1 83 ? -16.469 -16.453 -12.578 1 93.94 83 ASP A N 1
ATOM 626 C CA . ASP A 1 83 ? -17.062 -17.531 -11.773 1 93.94 83 ASP A CA 1
ATOM 627 C C . ASP A 1 83 ? -16.984 -17.203 -10.289 1 93.94 83 ASP A C 1
ATOM 629 O O . ASP A 1 83 ? -17.875 -17.578 -9.516 1 93.94 83 ASP A O 1
ATOM 633 N N . HIS A 1 84 ? -15.922 -16.562 -9.859 1 94.12 84 HIS A N 1
ATOM 634 C CA . HIS A 1 84 ? -15.797 -16.156 -8.461 1 94.12 84 HIS A CA 1
ATOM 635 C C . HIS A 1 84 ? -16.828 -15.094 -8.102 1 94.12 84 HIS A C 1
ATOM 637 O O . HIS A 1 84 ? -17.469 -15.172 -7.047 1 94.12 84 HIS A O 1
ATOM 643 N N . ALA A 1 85 ? -16.969 -14.141 -8.977 1 91.19 85 ALA A N 1
ATOM 644 C CA . ALA A 1 85 ? -17.984 -13.117 -8.75 1 91.19 85 ALA A CA 1
ATOM 645 C C . ALA A 1 85 ? -19.375 -13.734 -8.617 1 91.19 85 ALA A C 1
ATOM 647 O O . ALA A 1 85 ? -20.141 -13.398 -7.707 1 91.19 85 ALA A O 1
ATOM 648 N N . GLU A 1 86 ? -19.688 -14.641 -9.477 1 91.38 86 GLU A N 1
ATOM 649 C CA . GLU A 1 86 ? -20.984 -15.32 -9.477 1 91.38 86 GLU A CA 1
ATOM 650 C C . GLU A 1 86 ? -21.156 -16.156 -8.211 1 91.38 86 GLU A C 1
ATOM 652 O O . GLU A 1 86 ? -22.234 -16.141 -7.598 1 91.38 86 GLU A O 1
ATOM 657 N N . GLU A 1 87 ? -20.156 -16.844 -7.832 1 92.25 87 GLU A N 1
ATOM 658 C CA . GLU A 1 87 ? -20.219 -17.75 -6.688 1 92.25 87 GLU A CA 1
ATOM 659 C C . GLU A 1 87 ? -20.531 -16.984 -5.402 1 92.25 87 GLU A C 1
ATOM 661 O O . GLU A 1 87 ? -21.188 -17.516 -4.504 1 92.25 87 GLU A O 1
ATOM 666 N N . VAL A 1 88 ? -20.016 -15.75 -5.285 1 88.44 88 VAL A N 1
ATOM 667 C CA . VAL A 1 88 ? -20.219 -15 -4.051 1 88.44 88 VAL A CA 1
ATOM 668 C C . VAL A 1 88 ? -21.375 -14.023 -4.219 1 88.44 88 VAL A C 1
ATOM 670 O O . VAL A 1 88 ? -21.609 -13.156 -3.369 1 88.44 88 VAL A O 1
ATOM 673 N N . GLY A 1 89 ? -22.047 -14.047 -5.336 1 88.5 89 GLY A N 1
ATOM 674 C CA . GLY A 1 89 ? -23.281 -13.32 -5.555 1 88.5 89 GLY A CA 1
ATOM 675 C C . GLY A 1 89 ? -23.062 -11.844 -5.855 1 88.5 89 GLY A C 1
ATOM 676 O O . GLY A 1 89 ? -23.906 -11.008 -5.516 1 88.5 89 GLY A O 1
ATOM 677 N N . LEU A 1 90 ? -21.969 -11.539 -6.422 1 89.5 90 LEU A N 1
ATOM 678 C CA . LEU A 1 90 ? -21.688 -10.148 -6.75 1 89.5 90 LEU A CA 1
ATOM 679 C C . LEU A 1 90 ? -21.734 -9.914 -8.258 1 89.5 90 LEU A C 1
ATOM 681 O O . LEU A 1 90 ? -21.562 -10.859 -9.039 1 89.5 90 LEU A O 1
ATOM 685 N N . ASP A 1 91 ? -21.969 -8.648 -8.602 1 91.06 91 ASP A N 1
ATOM 686 C CA . ASP A 1 91 ? -22 -8.281 -10.016 1 91.06 91 ASP A CA 1
ATOM 687 C C . ASP A 1 91 ? -20.594 -8.32 -10.617 1 91.06 91 ASP A C 1
ATOM 689 O O . ASP A 1 91 ? -19.609 -8.094 -9.922 1 91.06 91 ASP A O 1
ATOM 693 N N . ILE A 1 92 ? -20.578 -8.641 -11.93 1 93.44 92 ILE A N 1
ATOM 694 C CA . ILE A 1 92 ? -19.328 -8.539 -12.664 1 93.44 92 ILE A CA 1
ATOM 695 C C . ILE A 1 92 ? -18.891 -7.078 -12.75 1 93.44 92 ILE A C 1
ATOM 697 O O . ILE A 1 92 ? -19.641 -6.223 -13.203 1 93.44 92 ILE A O 1
ATOM 701 N N . PRO A 1 93 ? -17.719 -6.793 -12.312 1 94 93 PRO A N 1
ATOM 702 C CA . PRO A 1 93 ? -17.297 -5.391 -12.297 1 94 93 PRO A CA 1
ATOM 703 C C . PRO A 1 93 ? -17.062 -4.832 -13.695 1 94 93 PRO A C 1
ATOM 705 O O . PRO A 1 93 ? -16.562 -5.547 -14.578 1 94 93 PRO A O 1
ATOM 708 N N . GLU A 1 94 ? -17.375 -3.557 -13.812 1 93 94 GLU A N 1
ATOM 709 C CA . GLU A 1 94 ? -17.125 -2.863 -15.07 1 93 94 GLU A CA 1
ATOM 710 C C . GLU A 1 94 ? -15.703 -2.32 -15.125 1 93 94 GLU A C 1
ATOM 712 O O . GLU A 1 94 ? -15.164 -2.062 -16.203 1 93 94 GLU A O 1
ATOM 717 N N . ASP A 1 95 ? -15.172 -2.133 -13.945 1 95.44 95 ASP A N 1
ATOM 718 C CA . ASP A 1 95 ? -13.812 -1.622 -13.805 1 95.44 95 ASP A CA 1
ATOM 719 C C . ASP A 1 95 ? -13.062 -2.359 -12.695 1 95.44 95 ASP A C 1
ATOM 721 O O . ASP A 1 95 ? -13.656 -3.115 -11.93 1 95.44 95 ASP A O 1
ATOM 725 N N . LEU A 1 96 ? -11.773 -2.105 -12.656 1 97.38 96 LEU A N 1
ATOM 726 C CA . LEU A 1 96 ? -10.93 -2.773 -11.672 1 97.38 96 LEU A CA 1
ATOM 727 C C . LEU A 1 96 ? -11.367 -2.418 -10.258 1 97.38 96 LEU A C 1
ATOM 729 O O . LEU A 1 96 ? -11.57 -1.244 -9.945 1 97.38 96 LEU A O 1
ATOM 733 N N . THR A 1 97 ? -11.625 -3.414 -9.484 1 97.06 97 THR A N 1
ATOM 734 C CA . THR A 1 97 ? -11.617 -3.262 -8.031 1 97.06 97 THR A CA 1
ATOM 735 C C . THR A 1 97 ? -10.203 -3.373 -7.48 1 97.06 97 THR A C 1
ATOM 737 O O . THR A 1 97 ? -9.562 -4.422 -7.602 1 97.06 97 THR A O 1
ATOM 740 N N . VAL A 1 98 ? -9.664 -2.246 -6.902 1 98.5 98 VAL A N 1
ATOM 741 C CA . VAL A 1 98 ? -8.25 -2.234 -6.543 1 98.5 98 VAL A CA 1
ATOM 742 C C . VAL A 1 98 ? -8.094 -1.937 -5.055 1 98.5 98 VAL A C 1
ATOM 744 O O . VAL A 1 98 ? -8.703 -0.994 -4.539 1 98.5 98 VAL A O 1
ATOM 747 N N . PHE A 1 99 ? -7.379 -2.748 -4.352 1 98.38 99 PHE A N 1
ATOM 748 C CA . PHE A 1 99 ? -6.938 -2.529 -2.979 1 98.38 99 PHE A CA 1
ATOM 749 C C . PHE A 1 99 ? -5.469 -2.891 -2.818 1 98.38 99 PHE A C 1
ATOM 751 O O . PHE A 1 99 ? -4.746 -3.029 -3.809 1 98.38 99 PHE A O 1
ATOM 758 N N . THR A 1 100 ? -4.973 -2.885 -1.599 1 98.81 100 THR A N 1
ATOM 759 C CA . THR A 1 100 ? -3.598 -3.291 -1.342 1 98.81 100 THR A CA 1
ATOM 760 C C . THR A 1 100 ? -3.547 -4.395 -0.289 1 98.81 100 THR A C 1
ATOM 762 O O . THR A 1 100 ? -4.508 -4.594 0.458 1 98.81 100 THR A O 1
ATOM 765 N N . LYS A 1 101 ? -2.545 -5.148 -0.293 1 98.81 101 LYS A N 1
ATOM 766 C CA . LYS A 1 101 ? -2.061 -5.863 0.885 1 98.81 101 LYS A CA 1
ATOM 767 C C . LYS A 1 101 ? -0.839 -5.172 1.483 1 98.81 101 LYS A C 1
ATOM 769 O O . LYS A 1 101 ? -0.038 -4.578 0.758 1 98.81 101 LYS A O 1
ATOM 774 N N . PHE A 1 102 ? -0.724 -5.145 2.746 1 98.81 102 PHE A N 1
ATOM 775 C CA . PHE A 1 102 ? 0.443 -4.531 3.365 1 98.81 102 PHE A CA 1
ATOM 776 C C . PHE A 1 102 ? 1.603 -5.516 3.436 1 98.81 102 PHE A C 1
ATOM 778 O O . PHE A 1 102 ? 1.401 -6.699 3.713 1 98.81 102 PHE A O 1
ATOM 785 N N . SER A 1 103 ? 2.803 -5.016 3.191 1 98.62 103 SER A N 1
ATOM 786 C CA . SER A 1 103 ? 3.973 -5.863 2.986 1 98.62 103 SER A CA 1
ATOM 787 C C . SER A 1 103 ? 4.316 -6.648 4.25 1 98.62 103 SER A C 1
ATOM 789 O O . SER A 1 103 ? 4.961 -7.695 4.18 1 98.62 103 SER A O 1
ATOM 791 N N . SER A 1 104 ? 3.838 -6.215 5.391 1 98.62 104 SER A N 1
ATOM 792 C CA . SER A 1 104 ? 4.121 -6.926 6.633 1 98.62 104 SER A CA 1
ATOM 793 C C . SER A 1 104 ? 3.455 -8.297 6.645 1 98.62 104 SER A C 1
ATOM 795 O O . SER A 1 104 ? 3.764 -9.133 7.496 1 98.62 104 SER A O 1
ATOM 797 N N . SER A 1 105 ? 2.553 -8.531 5.719 1 98.81 105 SER A N 1
ATOM 798 C CA . SER A 1 105 ? 1.859 -9.812 5.656 1 98.81 105 SER A CA 1
ATOM 799 C C . SER A 1 105 ? 2.621 -10.812 4.789 1 98.81 105 SER A C 1
ATOM 801 O O . SER A 1 105 ? 2.244 -11.984 4.703 1 98.81 105 SER A O 1
ATOM 803 N N . PHE A 1 106 ? 3.682 -10.398 4.105 1 98.88 106 PHE A N 1
ATOM 804 C CA . PHE A 1 106 ? 4.406 -11.242 3.16 1 98.88 106 PHE A CA 1
ATOM 805 C C . PHE A 1 106 ? 5.129 -12.375 3.887 1 98.88 106 PHE A C 1
ATOM 807 O O . PHE A 1 106 ? 5.672 -12.172 4.977 1 98.88 106 PHE A O 1
ATOM 814 N N . CYS A 1 107 ? 5.129 -13.5 3.352 1 98.69 107 CYS A N 1
ATOM 815 C CA . CYS A 1 107 ? 5.969 -14.609 3.779 1 98.69 107 CYS A CA 1
ATOM 816 C C . CYS A 1 107 ? 6.246 -15.562 2.623 1 98.69 107 CYS A C 1
ATOM 818 O O . CYS A 1 107 ? 5.75 -15.359 1.514 1 98.69 107 CYS A O 1
ATOM 820 N N . GLY A 1 108 ? 7.152 -16.516 2.814 1 98.69 108 GLY A N 1
ATOM 821 C CA . GLY A 1 108 ? 7.559 -17.453 1.784 1 98.69 108 GLY A CA 1
ATOM 822 C C . GLY A 1 108 ? 6.504 -18.5 1.486 1 98.69 108 GLY A C 1
ATOM 823 O O . GLY A 1 108 ? 5.41 -18.469 2.055 1 98.69 108 GLY A O 1
ATOM 824 N N . PRO A 1 109 ? 6.805 -19.375 0.579 1 98.69 109 PRO A N 1
ATOM 825 C CA . PRO A 1 109 ? 5.832 -20.359 0.098 1 98.69 109 PRO A CA 1
ATOM 826 C C . PRO A 1 109 ? 5.48 -21.406 1.154 1 98.69 109 PRO A C 1
ATOM 828 O O . PRO A 1 109 ? 4.43 -22.047 1.068 1 98.69 109 PRO A O 1
ATOM 831 N N . ILE A 1 110 ? 6.363 -21.688 2.049 1 98.62 110 ILE A N 1
ATOM 832 C CA . ILE A 1 110 ? 6.113 -22.594 3.166 1 98.62 110 ILE A CA 1
ATOM 833 C C . ILE A 1 110 ? 6.043 -21.797 4.469 1 98.62 110 ILE A C 1
ATOM 835 O O . ILE A 1 110 ? 7.039 -21.219 4.902 1 98.62 110 ILE A O 1
ATOM 839 N N . ALA A 1 111 ? 4.844 -21.766 5.02 1 98.44 111 ALA A N 1
ATOM 840 C CA . ALA A 1 111 ? 4.703 -20.906 6.191 1 98.44 111 ALA A CA 1
ATOM 841 C C . ALA A 1 111 ? 3.607 -21.422 7.121 1 98.44 111 ALA A C 1
ATOM 843 O O . ALA A 1 111 ? 2.686 -22.109 6.684 1 98.44 111 ALA A O 1
ATOM 844 N N . GLU A 1 112 ? 3.727 -21.188 8.352 1 98.75 112 GLU A N 1
ATOM 845 C CA . GLU A 1 112 ? 2.654 -21.312 9.328 1 98.75 112 GLU A CA 1
ATOM 846 C C . GLU A 1 112 ? 1.893 -20 9.492 1 98.75 112 GLU A C 1
ATOM 848 O O . GLU A 1 112 ? 2.498 -18.922 9.539 1 98.75 112 GLU A O 1
ATOM 853 N N . VAL A 1 113 ? 0.634 -20.078 9.492 1 98.88 113 VAL A N 1
ATOM 854 C CA . VAL A 1 113 ? -0.233 -18.922 9.648 1 98.88 113 VAL A CA 1
ATOM 855 C C . VAL A 1 113 ? -1.065 -19.062 10.922 1 98.88 113 VAL A C 1
ATOM 857 O O . VAL A 1 113 ? -1.776 -20.047 11.094 1 98.88 113 VAL A O 1
ATOM 860 N N . LYS A 1 114 ? -0.948 -18.172 11.836 1 98.56 114 LYS A N 1
ATOM 861 C CA . LYS A 1 114 ? -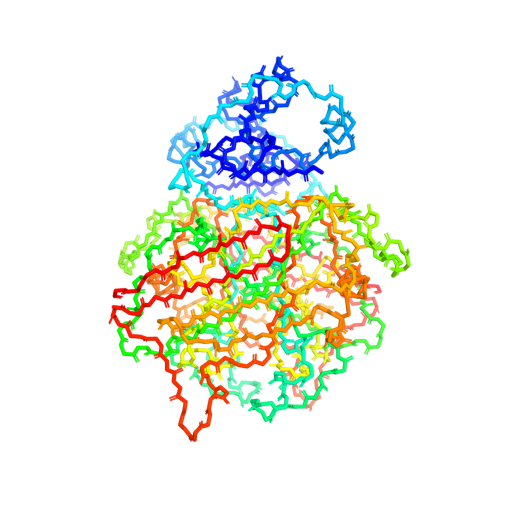1.812 -18.109 13.016 1 98.56 114 LYS A CA 1
ATOM 862 C C . LYS A 1 114 ? -3.16 -17.484 12.672 1 98.56 114 LYS A C 1
ATOM 864 O O . LYS A 1 114 ? -3.217 -16.344 12.195 1 98.56 114 LYS A O 1
ATOM 869 N N . LEU A 1 115 ? -4.188 -18.188 12.953 1 98.69 115 LEU A N 1
ATOM 870 C CA . LEU A 1 115 ? -5.527 -17.703 12.633 1 98.69 115 LEU A CA 1
ATOM 871 C C . LEU A 1 115 ? -5.992 -16.688 13.672 1 98.69 115 LEU A C 1
ATOM 873 O O . LEU A 1 115 ? -5.762 -16.859 14.875 1 98.69 115 LEU A O 1
ATOM 877 N N . PRO A 1 116 ? -6.578 -15.547 13.203 1 97.69 116 PRO A N 1
ATOM 878 C CA . PRO A 1 116 ? -7.184 -14.641 14.18 1 97.69 116 PRO A CA 1
ATOM 879 C C . PRO A 1 116 ? -8.266 -15.312 15.023 1 97.69 116 PRO A C 1
ATOM 881 O O . PRO A 1 116 ? -9.039 -16.125 14.508 1 97.69 116 PRO A O 1
ATOM 884 N N . GLU A 1 117 ? -8.289 -14.969 16.281 1 95.12 117 GLU A N 1
ATOM 885 C CA . GLU A 1 117 ? -9.281 -15.547 17.188 1 95.12 117 GLU A CA 1
ATOM 886 C C . GLU A 1 117 ? -10.695 -15.227 16.734 1 95.12 117 GLU A C 1
ATOM 888 O O . GLU A 1 117 ? -11.039 -14.062 16.5 1 95.12 117 GLU A O 1
ATOM 893 N N . GLY A 1 118 ? -11.484 -16.281 16.609 1 94.31 118 GLY A N 1
ATOM 894 C CA . GLY A 1 118 ? -12.875 -16.109 16.234 1 94.31 118 GLY A CA 1
ATOM 895 C C . GLY A 1 118 ? -13.047 -15.656 14.797 1 94.31 118 GLY A C 1
ATOM 896 O O . GLY A 1 118 ? -14.141 -15.25 14.391 1 94.31 118 GLY A O 1
ATOM 897 N N . GLY A 1 119 ? -11.992 -15.719 14.0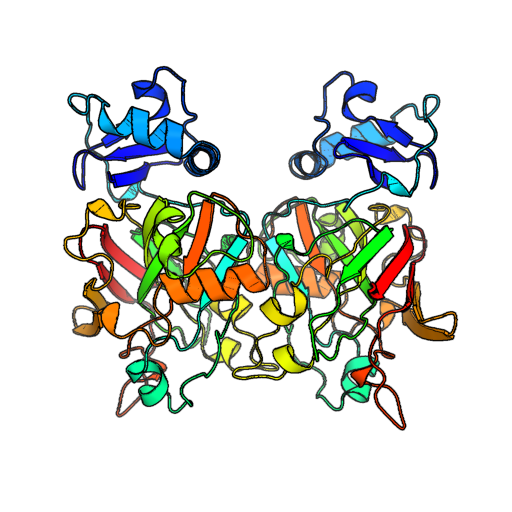47 1 96.62 119 GLY A N 1
ATOM 898 C CA . GLY A 1 119 ? -12.047 -15.219 12.68 1 96.62 119 GLY A CA 1
ATOM 899 C C . GLY A 1 119 ? -12.594 -16.234 11.695 1 96.62 119 GLY A C 1
ATOM 900 O O . GLY A 1 119 ? -12.836 -17.375 12.047 1 96.62 119 GLY A O 1
ATOM 901 N N . LEU A 1 120 ? -12.945 -15.711 10.492 1 98.44 120 LEU A N 1
ATOM 902 C CA . LEU A 1 120 ? -13.352 -16.5 9.336 1 98.44 120 LEU A CA 1
ATOM 903 C C . LEU A 1 120 ? -12.344 -16.375 8.203 1 98.44 120 LEU A C 1
ATOM 905 O O . LEU A 1 120 ? -12.578 -15.648 7.238 1 98.44 120 LEU A O 1
ATOM 909 N N . THR A 1 121 ? -11.273 -17.172 8.344 1 98.88 121 THR A N 1
ATOM 910 C CA . THR A 1 121 ? -10.172 -17.047 7.398 1 98.88 121 THR A CA 1
ATOM 911 C C . THR A 1 121 ? -10.43 -17.891 6.156 1 98.88 121 THR A C 1
ATOM 913 O O . THR A 1 121 ? -10.805 -19.062 6.266 1 98.88 121 THR A O 1
ATOM 916 N N . ASP A 1 122 ? -10.266 -17.297 5.062 1 98.88 122 ASP A N 1
ATOM 917 C CA . ASP A 1 122 ? -10.555 -17.891 3.756 1 98.88 122 ASP A CA 1
ATOM 918 C C . ASP A 1 122 ? -9.281 -18 2.922 1 98.88 122 ASP A C 1
ATOM 920 O O . ASP A 1 122 ? -8.281 -17.344 3.203 1 98.88 122 ASP A O 1
ATOM 924 N N . TRP A 1 123 ? -9.281 -18.969 1.96 1 98.94 123 TRP A N 1
ATOM 925 C CA . TRP A 1 123 ? -8.188 -19.109 1.011 1 98.94 123 TRP A CA 1
ATOM 926 C C . TRP A 1 123 ? -8.531 -18.484 -0.329 1 98.94 123 TRP A C 1
ATOM 928 O O . TRP A 1 123 ? -9.703 -18.391 -0.698 1 98.94 123 TRP A O 1
ATOM 938 N N . GLU A 1 124 ? -7.512 -17.906 -0.998 1 98.88 124 GLU A N 1
ATOM 939 C CA . GLU A 1 124 ? -7.652 -17.328 -2.33 1 98.88 124 GLU A CA 1
ATOM 940 C C . GLU A 1 124 ? -6.363 -17.469 -3.133 1 98.88 124 GLU A C 1
ATOM 942 O O . GLU A 1 124 ? -5.492 -16.594 -3.084 1 98.88 124 GLU A O 1
ATOM 947 N N . THR A 1 125 ? -6.211 -18.516 -3.914 1 98.81 125 THR A N 1
ATOM 948 C CA . THR A 1 125 ? -5.012 -18.672 -4.734 1 98.81 125 THR A CA 1
ATOM 949 C C . THR A 1 125 ? -5.012 -17.688 -5.891 1 98.81 125 THR A C 1
ATOM 951 O O . THR A 1 125 ? -6.047 -17.438 -6.508 1 98.81 125 THR A O 1
ATOM 954 N N . GLU A 1 126 ? -3.877 -17.047 -6.094 1 98.88 126 GLU A N 1
ATOM 955 C CA . GLU A 1 126 ? -3.828 -16.016 -7.125 1 98.88 126 GLU A CA 1
ATOM 956 C C . GLU A 1 126 ? -2.523 -16.094 -7.914 1 98.88 126 GLU A C 1
ATOM 958 O O . GLU A 1 126 ? -1.5 -16.547 -7.395 1 98.88 126 GLU A O 1
ATOM 963 N N . LEU A 1 127 ? -2.584 -15.648 -9.227 1 98.94 127 LEU A N 1
ATOM 964 C CA . LEU A 1 127 ? -1.414 -15.258 -10.008 1 98.94 127 LEU A CA 1
ATOM 965 C C . LEU A 1 127 ? -0.948 -13.859 -9.625 1 98.94 127 LEU A C 1
ATOM 967 O O . LEU A 1 127 ? -1.767 -12.953 -9.453 1 98.94 127 LEU A O 1
ATOM 971 N N . ILE A 1 128 ? 0.339 -13.688 -9.398 1 98.94 128 ILE A N 1
ATOM 972 C CA . ILE A 1 128 ? 0.945 -12.391 -9.125 1 98.94 128 ILE A CA 1
ATOM 973 C C . ILE A 1 128 ? 1.887 -12.008 -10.258 1 98.94 128 ILE A C 1
ATOM 975 O O . ILE A 1 128 ? 2.701 -12.82 -10.703 1 98.94 128 ILE A O 1
ATOM 979 N N . VAL A 1 129 ? 1.754 -10.797 -10.703 1 98.88 129 VAL A N 1
ATOM 980 C CA . VAL A 1 129 ? 2.633 -10.25 -11.727 1 98.88 129 VAL A CA 1
ATOM 981 C C . VAL A 1 129 ? 3.658 -9.312 -11.086 1 98.88 129 VAL A C 1
ATOM 983 O O . VAL A 1 129 ? 3.316 -8.508 -10.219 1 98.88 129 VAL A O 1
ATOM 986 N N . VAL A 1 130 ? 4.875 -9.469 -11.445 1 98.88 130 VAL A N 1
ATOM 987 C CA . VAL A 1 130 ? 5.949 -8.57 -11.039 1 98.88 130 VAL A CA 1
ATOM 988 C C . VAL A 1 130 ? 6.379 -7.707 -12.227 1 98.88 130 VAL A C 1
ATOM 990 O O . VAL A 1 130 ? 6.66 -8.219 -13.305 1 98.88 130 VAL A O 1
ATOM 993 N N . LEU A 1 131 ? 6.5 -6.43 -12.008 1 98.81 131 LEU A N 1
ATOM 994 C CA . LEU A 1 131 ? 6.797 -5.512 -13.102 1 98.81 131 LEU A CA 1
ATOM 995 C C . LEU A 1 131 ? 8.297 -5.285 -13.227 1 98.81 131 LEU A C 1
ATOM 997 O O . LEU A 1 131 ? 9.023 -5.309 -12.227 1 98.81 131 LEU A O 1
ATOM 1001 N N . ALA A 1 132 ? 8.82 -5.086 -14.43 1 95.25 132 ALA A N 1
ATOM 1002 C CA . ALA A 1 132 ? 10.219 -4.836 -14.766 1 95.25 132 ALA A CA 1
ATOM 1003 C C . ALA A 1 132 ? 10.445 -3.365 -15.109 1 95.25 132 ALA A C 1
ATOM 1005 O O . ALA A 1 132 ? 11.562 -2.852 -14.961 1 95.25 132 ALA A O 1
ATOM 1006 N N . ARG A 1 133 ? 9.43 -2.85 -15.695 1 88.5 133 ARG A N 1
ATOM 1007 C CA . ARG A 1 133 ? 9.445 -1.464 -16.156 1 88.5 133 ARG A CA 1
ATOM 1008 C C . ARG A 1 133 ? 8.234 -0.701 -15.625 1 88.5 133 ARG A C 1
ATOM 1010 O O . ARG A 1 133 ? 7.254 -1.307 -15.195 1 88.5 133 ARG A O 1
ATOM 1017 N N . GLY A 1 134 ? 8.5 0.568 -15.43 1 90.75 134 GLY A N 1
ATOM 1018 C CA . GLY A 1 134 ? 7.426 1.43 -14.969 1 90.75 134 GLY A CA 1
ATOM 1019 C C . GLY A 1 134 ? 6.977 2.434 -16.016 1 90.75 134 GLY A C 1
ATOM 1020 O O . GLY A 1 134 ? 7.438 2.4 -17.156 1 90.75 134 GLY A O 1
ATOM 1021 N N . GLY A 1 135 ? 5.965 3.107 -15.555 1 97.12 135 GLY A N 1
ATOM 1022 C CA . GLY A 1 135 ? 5.453 4.172 -16.406 1 97.12 135 GLY A CA 1
ATOM 1023 C C . GLY A 1 135 ? 3.961 4.391 -16.25 1 97.12 135 GLY A C 1
ATOM 1024 O O . GLY A 1 135 ? 3.318 3.764 -15.406 1 97.12 135 GLY A O 1
ATOM 1025 N N . ARG A 1 136 ? 3.436 5.375 -16.969 1 98.38 136 ARG A N 1
ATOM 1026 C CA . ARG A 1 136 ? 2.014 5.691 -17.062 1 98.38 136 ARG A CA 1
ATOM 1027 C C . ARG A 1 136 ? 1.471 5.375 -18.453 1 98.38 136 ARG A C 1
ATOM 1029 O O . ARG A 1 136 ? 2.234 5.281 -19.422 1 98.38 136 ARG A O 1
ATOM 1036 N N . ASP A 1 137 ? 0.21 5.148 -18.516 1 98.44 137 ASP A N 1
ATOM 1037 C CA . ASP A 1 137 ? -0.532 5.027 -19.781 1 98.44 137 ASP A CA 1
ATOM 1038 C C . ASP A 1 137 ? 0.093 3.975 -20.688 1 98.44 137 ASP A C 1
ATOM 1040 O O . ASP A 1 137 ? 0.342 4.234 -21.859 1 98.44 137 ASP A O 1
ATOM 1044 N N . ILE A 1 138 ? 0.401 2.883 -20.109 1 98.62 138 ILE A N 1
ATOM 1045 C CA . ILE A 1 138 ? 0.954 1.75 -20.844 1 98.62 138 ILE A CA 1
ATOM 1046 C C . ILE A 1 138 ? -0.12 1.146 -21.75 1 98.62 138 ILE A C 1
ATOM 1048 O O . ILE A 1 138 ? -1.216 0.818 -21.297 1 98.62 138 ILE A O 1
ATOM 1052 N N . ALA A 1 139 ? 0.172 0.987 -23.031 1 98.69 139 ALA A N 1
ATOM 1053 C CA . ALA A 1 139 ? -0.772 0.379 -23.969 1 98.69 139 ALA A CA 1
ATOM 1054 C C . ALA A 1 139 ? -0.979 -1.1 -23.641 1 98.69 139 ALA A C 1
ATOM 1056 O O . ALA A 1 139 ? -0.029 -1.809 -23.312 1 98.69 139 ALA A O 1
ATOM 1057 N N . GLU A 1 140 ? -2.188 -1.514 -23.797 1 98.62 140 GLU A N 1
ATOM 1058 C CA . GLU A 1 140 ? -2.529 -2.895 -23.469 1 98.62 140 GLU A CA 1
ATOM 1059 C C . GLU A 1 140 ? -1.688 -3.879 -24.281 1 98.62 140 GLU A C 1
ATOM 1061 O O . GLU A 1 140 ? -1.218 -4.883 -23.75 1 98.62 140 GLU A O 1
ATOM 1066 N N . ASP A 1 141 ? -1.464 -3.611 -25.516 1 98.5 141 ASP A N 1
ATOM 1067 C CA . ASP A 1 141 ? -0.779 -4.543 -26.406 1 98.5 141 ASP A CA 1
ATOM 1068 C C . ASP A 1 141 ? 0.723 -4.562 -26.125 1 98.5 141 ASP A C 1
ATOM 1070 O O . ASP A 1 141 ? 1.448 -5.398 -26.672 1 98.5 141 ASP A O 1
ATOM 1074 N N . GLN A 1 142 ? 1.221 -3.68 -25.25 1 98.19 142 GLN A N 1
ATOM 1075 C CA . GLN A 1 142 ? 2.633 -3.633 -24.875 1 98.19 142 GLN A CA 1
ATOM 1076 C C . GLN A 1 142 ? 2.838 -4.066 -23.438 1 98.19 142 GLN A C 1
ATOM 1078 O O . GLN A 1 142 ? 3.975 -4.148 -22.953 1 98.19 142 GLN A O 1
ATOM 1083 N N . ALA A 1 143 ? 1.788 -4.34 -22.781 1 98.44 143 ALA A N 1
ATOM 1084 C CA . ALA A 1 143 ? 1.802 -4.496 -21.328 1 98.44 143 ALA A CA 1
ATOM 1085 C C . ALA A 1 143 ? 2.742 -5.621 -20.906 1 98.44 143 ALA A C 1
ATOM 1087 O O . ALA A 1 143 ? 3.461 -5.492 -19.906 1 98.44 143 ALA A O 1
ATOM 1088 N N . TRP A 1 144 ? 2.805 -6.699 -21.672 1 98.12 144 TRP A N 1
ATOM 1089 C CA . TRP A 1 144 ? 3.645 -7.832 -21.297 1 98.12 144 TRP A CA 1
ATOM 1090 C C . TRP A 1 144 ? 5.121 -7.457 -21.359 1 98.12 144 TRP A C 1
ATOM 1092 O O . TRP A 1 144 ? 5.957 -8.094 -20.703 1 98.12 144 TRP A O 1
ATOM 1102 N N . ASP A 1 145 ? 5.492 -6.449 -22.125 1 97.38 145 ASP A N 1
ATOM 1103 C CA . ASP A 1 145 ? 6.871 -5.988 -22.203 1 97.38 145 ASP A CA 1
ATOM 1104 C C . ASP A 1 145 ? 7.312 -5.34 -20.891 1 97.38 145 ASP A C 1
ATOM 1106 O O . ASP A 1 145 ? 8.508 -5.137 -20.672 1 97.38 145 ASP A O 1
ATOM 1110 N N . TYR A 1 146 ? 6.34 -5.031 -20.047 1 98.19 146 TYR A N 1
ATOM 1111 C CA . TYR A 1 146 ? 6.629 -4.375 -18.766 1 98.19 146 TYR A CA 1
ATOM 1112 C C . TYR A 1 146 ? 6.668 -5.391 -17.625 1 98.19 146 TYR A C 1
ATOM 1114 O O . TYR A 1 146 ? 6.879 -5.023 -16.469 1 98.19 146 TYR A O 1
ATOM 1122 N N . VAL A 1 147 ? 6.488 -6.629 -17.922 1 98.69 147 VAL A N 1
ATOM 1123 C CA . VAL A 1 147 ? 6.414 -7.672 -16.906 1 98.69 147 VAL A CA 1
ATOM 1124 C C . VAL A 1 147 ? 7.766 -8.367 -16.781 1 98.69 147 VAL A C 1
ATOM 1126 O O . VAL A 1 147 ? 8.312 -8.867 -17.766 1 98.69 147 VAL A O 1
ATOM 1129 N N . ALA A 1 148 ? 8.328 -8.328 -15.555 1 98.62 148 ALA A N 1
ATOM 1130 C CA . ALA A 1 148 ? 9.539 -9.086 -15.25 1 98.62 148 ALA A CA 1
ATOM 1131 C C . ALA A 1 148 ? 9.242 -10.578 -15.133 1 98.62 148 ALA A C 1
ATOM 1133 O O . ALA A 1 148 ? 9.977 -11.406 -15.672 1 98.62 148 ALA A O 1
ATOM 1134 N N . GLY A 1 149 ? 8.125 -10.859 -14.398 1 98.81 149 GLY A N 1
ATOM 1135 C CA . GLY A 1 149 ? 7.801 -12.266 -14.211 1 98.81 149 GLY A CA 1
ATOM 1136 C C . GLY A 1 149 ? 6.469 -12.484 -13.516 1 98.81 149 GLY A C 1
ATOM 1137 O O . GLY A 1 149 ? 5.703 -11.539 -13.312 1 98.81 149 GLY A O 1
ATOM 1138 N N . ILE A 1 150 ? 6.188 -13.789 -13.32 1 98.88 150 ILE A N 1
ATOM 1139 C CA . ILE A 1 150 ? 4.941 -14.273 -12.734 1 98.88 150 ILE A CA 1
ATOM 1140 C C . ILE A 1 150 ? 5.246 -15.18 -11.547 1 98.88 150 ILE A C 1
ATOM 1142 O O . ILE A 1 150 ? 6.16 -16 -11.602 1 98.88 150 ILE A O 1
ATOM 1146 N N . THR A 1 151 ? 4.562 -14.953 -10.477 1 98.88 151 THR A N 1
ATOM 1147 C CA . THR A 1 151 ? 4.598 -15.859 -9.336 1 98.88 151 THR A CA 1
ATOM 1148 C C . THR A 1 151 ? 3.186 -16.141 -8.82 1 98.88 151 THR A C 1
ATOM 1150 O O . THR A 1 151 ? 2.203 -15.812 -9.492 1 98.88 151 THR A O 1
ATOM 1153 N N . MET A 1 152 ? 3.029 -16.875 -7.781 1 98.75 152 MET A N 1
ATOM 1154 C CA . MET A 1 152 ? 1.723 -17.188 -7.207 1 98.75 152 MET A CA 1
ATOM 1155 C C . MET A 1 152 ? 1.658 -16.766 -5.742 1 98.75 152 MET A C 1
ATOM 1157 O O . MET A 1 152 ? 2.693 -16.547 -5.113 1 98.75 152 MET A O 1
ATOM 1161 N N . GLY A 1 153 ? 0.518 -16.625 -5.281 1 98.81 153 GLY A N 1
ATOM 1162 C CA . GLY A 1 153 ? 0.313 -16.312 -3.879 1 98.81 153 GLY A CA 1
ATOM 1163 C C . GLY A 1 153 ? -1.026 -16.781 -3.35 1 98.81 153 GLY A C 1
ATOM 1164 O O . GLY A 1 153 ? -1.873 -17.25 -4.113 1 98.81 153 GLY A O 1
ATOM 1165 N N . GLN A 1 154 ? -1.156 -16.828 -2.039 1 98.81 154 GLN A N 1
ATOM 1166 C CA . GLN A 1 154 ? -2.414 -17.016 -1.323 1 98.81 154 GLN A CA 1
ATOM 1167 C C . GLN A 1 154 ? -2.881 -15.719 -0.678 1 98.81 154 GLN A C 1
ATOM 1169 O O . GLN A 1 154 ? -2.273 -15.242 0.283 1 98.81 154 GLN A O 1
ATOM 1174 N N . ASP A 1 155 ? -3.91 -15.172 -1.26 1 98.81 155 ASP A N 1
ATOM 1175 C CA . ASP A 1 155 ? -4.512 -13.961 -0.711 1 98.81 155 ASP A CA 1
ATOM 1176 C C . ASP A 1 155 ? -5.465 -14.289 0.435 1 98.81 155 ASP A C 1
ATOM 1178 O O . ASP A 1 155 ? -6.672 -14.086 0.321 1 98.81 155 ASP A O 1
ATOM 1182 N N . LEU A 1 156 ? -4.875 -14.719 1.567 1 98.94 156 LEU A N 1
ATOM 1183 C CA . LEU A 1 156 ? -5.695 -15.078 2.719 1 98.94 156 LEU A CA 1
ATOM 1184 C C . LEU A 1 156 ? -6.543 -13.891 3.166 1 98.94 156 LEU A C 1
ATOM 1186 O O . LEU A 1 156 ? -6.082 -12.75 3.145 1 98.94 156 LEU A O 1
ATOM 1190 N N . SER A 1 157 ? -7.746 -14.172 3.541 1 98.69 157 SER A N 1
ATOM 1191 C CA . SER A 1 157 ? -8.734 -13.148 3.855 1 98.69 157 SER A CA 1
ATOM 1192 C C . SER A 1 157 ? -9.445 -13.453 5.168 1 98.69 157 SER A C 1
ATOM 1194 O O . SER A 1 157 ? -9.945 -14.562 5.363 1 98.69 157 SER A O 1
ATOM 1196 N N . GLU A 1 158 ? -9.445 -12.562 6.078 1 98.62 158 GLU A N 1
ATOM 1197 C CA . GLU A 1 158 ? -10.312 -12.633 7.254 1 98.62 158 GLU A CA 1
ATOM 1198 C C . GLU A 1 158 ? -11.672 -12 6.977 1 98.62 158 GLU A C 1
ATOM 1200 O O . GLU A 1 158 ? -11.805 -10.773 6.969 1 98.62 158 GLU A O 1
ATOM 1205 N N . ARG A 1 159 ? -12.664 -12.82 6.777 1 98.06 159 ARG A N 1
ATOM 1206 C CA . ARG A 1 159 ? -13.914 -12.406 6.145 1 98.06 159 ARG A CA 1
ATOM 1207 C C . ARG A 1 159 ? -14.773 -11.594 7.105 1 98.06 159 ARG A C 1
ATOM 1209 O O . ARG A 1 159 ? -15.508 -10.703 6.684 1 98.06 159 ARG A O 1
ATOM 1216 N N . ARG A 1 160 ? -14.734 -11.891 8.383 1 96.38 160 ARG A N 1
ATOM 1217 C CA . ARG A 1 160 ? -15.484 -11.086 9.336 1 96.38 160 ARG A CA 1
ATOM 1218 C C . ARG A 1 160 ? -15.016 -9.633 9.312 1 96.38 160 ARG A C 1
ATOM 1220 O O . ARG A 1 160 ? -15.828 -8.719 9.211 1 96.38 160 ARG A O 1
ATOM 1227 N N . ARG A 1 161 ? -13.781 -9.453 9.352 1 95.31 161 ARG A N 1
ATOM 1228 C CA . ARG A 1 161 ? -13.211 -8.109 9.312 1 95.31 161 ARG A CA 1
ATOM 1229 C C . ARG A 1 161 ? -13.414 -7.465 7.949 1 95.31 161 ARG A C 1
ATOM 1231 O O . ARG A 1 161 ? -13.68 -6.262 7.855 1 95.31 161 ARG A O 1
ATOM 1238 N N . GLN A 1 162 ? -13.258 -8.195 6.922 1 95.69 162 GLN A N 1
ATOM 1239 C CA . GLN A 1 162 ? -13.414 -7.703 5.559 1 95.69 162 GLN A CA 1
ATOM 1240 C C . GLN A 1 162 ? -14.812 -7.137 5.332 1 95.69 162 GLN A C 1
ATOM 1242 O O . GLN A 1 162 ? -14.984 -6.164 4.598 1 95.69 162 GLN A O 1
ATOM 1247 N N . GLY A 1 163 ? -15.789 -7.754 5.934 1 92.38 163 GLY A N 1
ATOM 1248 C CA . GLY A 1 163 ? -17.172 -7.359 5.73 1 92.38 163 GLY A CA 1
ATOM 1249 C C . GLY A 1 163 ? -17.641 -6.309 6.719 1 92.38 163 GLY A C 1
ATOM 1250 O O . GLY A 1 163 ? -18.797 -5.855 6.652 1 92.38 163 GLY A O 1
ATOM 1251 N N . ALA A 1 164 ? -16.75 -5.844 7.52 1 89.94 164 ALA A N 1
ATOM 1252 C CA . ALA A 1 164 ? -17.125 -4.902 8.57 1 89.94 164 ALA A CA 1
ATOM 1253 C C . ALA A 1 164 ? -16.969 -3.461 8.094 1 89.94 164 ALA A C 1
ATOM 1255 O O . ALA A 1 164 ? -16.125 -3.17 7.242 1 89.94 164 ALA A O 1
ATOM 1256 N N . GLY A 1 165 ? -17.875 -2.621 8.562 1 88.5 165 GLY A N 1
ATOM 1257 C CA . GLY A 1 165 ? -17.703 -1.189 8.367 1 88.5 165 GLY A CA 1
ATOM 1258 C C . GLY A 1 165 ? -17.859 -0.769 6.914 1 88.5 165 GLY A C 1
ATOM 1259 O O . GLY A 1 165 ? -18.844 -1.108 6.262 1 88.5 165 GLY A O 1
ATOM 1260 N N . THR A 1 166 ? -16.844 -0.044 6.438 1 87.19 166 THR A N 1
ATOM 1261 C CA . THR A 1 166 ? -16.875 0.513 5.09 1 87.19 166 THR A CA 1
ATOM 1262 C C . THR A 1 166 ? -16.422 -0.524 4.062 1 87.19 166 THR A C 1
ATOM 1264 O O . THR A 1 166 ? -16.375 -0.236 2.865 1 87.19 166 THR A O 1
ATOM 1267 N N . LYS A 1 167 ? -16.047 -1.706 4.465 1 92.44 167 LYS A N 1
ATOM 1268 C CA . LYS A 1 167 ? -15.711 -2.852 3.627 1 92.44 167 LYS A CA 1
ATOM 1269 C C . LYS A 1 167 ? -14.469 -2.57 2.791 1 92.44 167 LYS A C 1
ATOM 1271 O O . LYS A 1 167 ? -14.445 -2.852 1.591 1 92.44 167 LYS A O 1
ATOM 1276 N N . GLN A 1 168 ? -13.578 -1.88 3.389 1 97.12 168 GLN A N 1
ATOM 1277 C CA . GLN A 1 168 ? -12.234 -1.838 2.814 1 97.12 168 GLN A CA 1
ATOM 1278 C C . GLN A 1 168 ? -11.484 -3.141 3.07 1 97.12 168 GLN A C 1
ATOM 1280 O O . GLN A 1 168 ? -11.422 -3.611 4.207 1 97.12 168 GLN A O 1
ATOM 1285 N N . PHE A 1 169 ? -10.844 -3.697 2.084 1 98.25 169 PHE A N 1
ATOM 1286 C CA . PHE A 1 169 ? -10.367 -5.074 2.133 1 98.25 169 PHE A CA 1
ATOM 1287 C C . PHE A 1 169 ? -8.984 -5.152 2.77 1 98.25 169 PHE A C 1
ATOM 1289 O O . PHE A 1 169 ? -8.617 -6.176 3.35 1 98.25 169 PHE A O 1
ATOM 1296 N N . SER A 1 170 ? -8.211 -4.094 2.744 1 98.5 170 SER A N 1
ATOM 1297 C CA . SER A 1 170 ? -6.758 -4.141 2.867 1 98.5 170 SER A CA 1
ATOM 1298 C C . SER A 1 170 ? -6.336 -4.742 4.207 1 98.5 170 SER A C 1
ATOM 1300 O O . SER A 1 170 ? -5.527 -5.668 4.25 1 98.5 170 SER A O 1
ATOM 1302 N N . ILE A 1 171 ? -6.914 -4.281 5.254 1 98.12 171 ILE A N 1
ATOM 1303 C CA . ILE A 1 171 ? -6.441 -4.676 6.574 1 98.12 171 ILE A CA 1
ATOM 1304 C C . ILE A 1 171 ? -6.836 -6.125 6.852 1 98.12 171 ILE A C 1
ATOM 1306 O O . ILE A 1 171 ? -6.074 -6.875 7.469 1 98.12 171 ILE A O 1
ATOM 1310 N N . ALA A 1 172 ? -7.992 -6.57 6.383 1 98.31 172 ALA A N 1
ATOM 1311 C CA . ALA A 1 172 ? -8.492 -7.926 6.586 1 98.31 172 ALA A CA 1
ATOM 1312 C C . ALA A 1 172 ? -7.656 -8.938 5.812 1 98.31 172 ALA A C 1
ATOM 1314 O O . ALA A 1 172 ? -7.762 -10.148 6.043 1 98.31 172 ALA A O 1
ATOM 1315 N N . LYS A 1 173 ? -6.832 -8.461 4.934 1 98.81 173 LYS A N 1
ATOM 1316 C CA . LYS A 1 173 ? -6.055 -9.328 4.059 1 98.81 173 LYS A CA 1
ATOM 1317 C C . LYS A 1 173 ? -4.566 -9.258 4.391 1 98.81 173 LYS A C 1
ATOM 1319 O O . LYS A 1 173 ? -3.73 -9.766 3.639 1 98.81 173 LYS A O 1
ATOM 1324 N N . SER A 1 174 ? -4.266 -8.609 5.562 1 98.88 174 SER A N 1
ATOM 1325 C CA . SER A 1 174 ? -2.857 -8.297 5.789 1 98.88 174 SER A CA 1
ATOM 1326 C C . SER A 1 174 ? -2.42 -8.688 7.195 1 98.88 174 SER A C 1
ATOM 1328 O O . SER A 1 174 ? -1.521 -8.07 7.766 1 98.88 174 SER A O 1
ATOM 1330 N N . PHE A 1 175 ? -3.066 -9.672 7.793 1 98.75 175 PHE A N 1
ATOM 1331 C CA . PHE A 1 175 ? -2.561 -10.25 9.039 1 98.75 175 PHE A CA 1
ATOM 1332 C C . PHE A 1 175 ? -1.202 -10.898 8.82 1 98.75 175 PHE A C 1
ATOM 1334 O O . PHE A 1 175 ? -0.76 -11.062 7.68 1 98.75 175 PHE A O 1
ATOM 1341 N N . GLU A 1 176 ? -0.542 -11.25 9.906 1 98.62 176 GLU A N 1
ATOM 1342 C CA . GLU A 1 176 ? 0.774 -11.875 9.828 1 98.62 176 GLU A CA 1
ATOM 1343 C C . GLU A 1 176 ? 0.731 -13.133 8.969 1 98.62 176 GLU A C 1
ATOM 1345 O O . GLU A 1 176 ? -0.078 -14.031 9.211 1 98.62 176 GLU A O 1
ATOM 1350 N N . ASN A 1 177 ? 1.541 -13.172 7.918 1 98.81 177 ASN A N 1
ATOM 1351 C CA . ASN A 1 177 ? 1.713 -14.305 7.02 1 98.81 177 ASN A CA 1
ATOM 1352 C C . ASN A 1 177 ? 0.456 -14.562 6.191 1 98.81 177 ASN A C 1
ATOM 1354 O O . ASN A 1 177 ? 0.229 -15.68 5.727 1 98.81 177 ASN A O 1
ATOM 1358 N N . PHE A 1 178 ? -0.349 -13.531 5.965 1 98.94 178 PHE A N 1
ATOM 1359 C CA . PHE A 1 178 ? -1.567 -13.656 5.176 1 98.94 178 PHE A CA 1
ATOM 1360 C C . PHE A 1 178 ? -1.268 -13.5 3.689 1 98.94 178 PHE A C 1
ATOM 1362 O O . PHE A 1 178 ? -2.178 -13.547 2.859 1 98.94 178 PHE A O 1
ATOM 1369 N N . SER A 1 179 ? 0.027 -13.312 3.299 1 98.94 179 SER A N 1
ATOM 1370 C CA . SER A 1 179 ? 0.396 -13.141 1.896 1 98.94 179 SER A CA 1
ATOM 1371 C C . SER A 1 179 ? 1.571 -14.039 1.523 1 98.94 179 SER A C 1
ATOM 1373 O O . SER A 1 179 ? 2.607 -13.555 1.062 1 98.94 179 SER A O 1
ATOM 1375 N N . PRO A 1 180 ? 1.392 -15.305 1.673 1 98.88 180 PRO A N 1
ATOM 1376 C CA . PRO A 1 180 ? 2.436 -16.188 1.144 1 98.88 180 PRO A CA 1
ATOM 1377 C C . PRO A 1 180 ? 2.582 -16.078 -0.373 1 98.88 180 PRO A C 1
ATOM 1379 O O . PRO A 1 180 ? 1.585 -15.93 -1.084 1 98.88 180 PRO A O 1
ATOM 1382 N N . MET A 1 181 ? 3.789 -16.141 -0.84 1 98.75 181 MET A N 1
ATOM 1383 C CA . MET A 1 181 ? 4.039 -16.078 -2.277 1 98.75 181 MET A CA 1
ATOM 1384 C C . MET A 1 181 ? 5.254 -16.906 -2.658 1 98.75 181 MET A C 1
ATOM 1386 O O . MET A 1 181 ? 6.094 -17.219 -1.81 1 98.75 181 MET A O 1
ATOM 1390 N N . GLY A 1 182 ? 5.418 -17.25 -3.844 1 98.12 182 GLY A N 1
ATOM 1391 C CA . GLY A 1 182 ? 6.559 -17.984 -4.375 1 98.12 182 GLY A CA 1
ATOM 1392 C C . GLY A 1 182 ? 6.184 -19.312 -4.98 1 98.12 182 GLY A C 1
ATOM 1393 O O . GLY A 1 182 ? 5.062 -19.5 -5.461 1 98.12 182 GLY A O 1
ATOM 1394 N N . PRO A 1 183 ? 7.133 -20.266 -5.062 1 98.62 183 PRO A N 1
ATOM 1395 C CA . PRO A 1 183 ? 8.5 -20.172 -4.547 1 98.62 183 PRO A CA 1
ATOM 1396 C C . PRO A 1 183 ? 9.414 -19.328 -5.434 1 98.62 183 PRO A C 1
ATOM 1398 O O . PRO A 1 183 ? 10.453 -18.844 -4.977 1 98.62 183 PRO A O 1
ATOM 1401 N N . VAL A 1 184 ? 9.039 -19.188 -6.75 1 98.81 184 VAL A N 1
ATOM 1402 C CA . VAL A 1 184 ? 9.922 -18.484 -7.68 1 98.81 184 VAL A CA 1
ATOM 1403 C C . VAL A 1 184 ? 9.133 -17.438 -8.453 1 98.81 184 VAL A C 1
ATOM 1405 O O . VAL A 1 184 ? 7.902 -17.453 -8.469 1 98.81 184 VAL A O 1
ATOM 1408 N N . VAL A 1 185 ? 9.789 -16.484 -8.945 1 98.81 185 VAL A N 1
ATOM 1409 C CA . VAL A 1 185 ? 9.305 -15.664 -10.055 1 98.81 185 VAL A CA 1
ATOM 1410 C C . VAL A 1 185 ? 9.805 -16.234 -11.375 1 98.81 185 VAL A C 1
ATOM 1412 O O . VAL A 1 185 ? 11.016 -16.422 -11.562 1 98.81 185 VAL A O 1
ATOM 1415 N N . ALA A 1 186 ? 8.883 -16.562 -12.234 1 98.81 186 ALA A N 1
ATOM 1416 C CA . ALA A 1 186 ? 9.219 -17.109 -13.555 1 98.81 186 ALA A CA 1
ATOM 1417 C C . ALA A 1 186 ? 9.023 -16.062 -14.641 1 98.81 186 ALA A C 1
ATOM 1419 O O . ALA A 1 186 ? 7.98 -15.398 -14.695 1 98.81 186 ALA A O 1
ATOM 1420 N N . SER A 1 187 ? 10.039 -15.906 -15.484 1 98.38 187 SER A N 1
ATOM 1421 C CA . SER A 1 187 ? 9.836 -15.008 -16.609 1 98.38 187 SER A CA 1
ATOM 1422 C C . SER A 1 187 ? 8.703 -15.5 -17.516 1 98.38 187 SER A C 1
ATOM 1424 O O . SER A 1 187 ? 8.453 -16.703 -17.594 1 98.38 187 SER A O 1
ATOM 1426 N N . PRO A 1 188 ? 8.039 -14.57 -18.203 1 98 188 PRO A N 1
ATOM 1427 C CA . PRO A 1 188 ? 6.852 -14.945 -18.984 1 98 188 PRO A CA 1
ATOM 1428 C C . PRO A 1 188 ? 7.145 -16.016 -20.031 1 98 188 PRO A C 1
ATOM 1430 O O . PRO A 1 188 ? 6.281 -16.844 -20.344 1 98 188 PRO A O 1
ATOM 1433 N N . ASP A 1 189 ? 8.359 -16.031 -20.516 1 97.38 189 ASP A N 1
ATOM 1434 C CA . ASP A 1 189 ? 8.711 -16.953 -21.609 1 97.38 189 ASP A CA 1
ATOM 1435 C C . ASP A 1 189 ? 8.859 -18.391 -21.078 1 97.38 189 ASP A C 1
ATOM 1437 O O . ASP A 1 189 ? 8.969 -19.328 -21.875 1 97.38 189 ASP A O 1
ATOM 1441 N N . GLU A 1 190 ? 8.812 -18.594 -19.797 1 98 190 GLU A N 1
ATOM 1442 C CA . GLU A 1 190 ? 8.859 -19.938 -19.219 1 98 190 GLU A CA 1
ATOM 1443 C C . GLU A 1 190 ? 7.527 -20.656 -19.406 1 98 190 GLU A C 1
ATOM 1445 O O . GLU A 1 190 ? 7.449 -21.875 -19.25 1 98 190 GLU A O 1
ATOM 1450 N N . PHE A 1 191 ? 6.488 -19.891 -19.641 1 98.5 191 PHE A N 1
ATOM 1451 C CA . PHE A 1 191 ? 5.156 -20.469 -19.781 1 98.5 191 PHE A CA 1
ATOM 1452 C C . PHE A 1 191 ? 4.852 -20.781 -21.234 1 98.5 191 PHE A C 1
ATOM 1454 O O . PHE A 1 191 ? 5.152 -19.969 -22.125 1 98.5 191 PHE A O 1
ATOM 1461 N N . ALA A 1 192 ? 4.195 -21.906 -21.453 1 98 192 ALA A N 1
ATOM 1462 C CA . ALA A 1 192 ? 3.758 -22.234 -22.812 1 98 192 ALA A CA 1
ATOM 1463 C C . ALA A 1 192 ? 2.805 -21.172 -23.344 1 98 192 ALA A C 1
ATOM 1465 O O . ALA A 1 192 ? 2.881 -20.797 -24.516 1 98 192 ALA A O 1
ATOM 1466 N N . ASN A 1 193 ? 1.902 -20.75 -22.562 1 98.38 193 ASN A N 1
ATOM 1467 C CA . ASN A 1 193 ? 0.968 -19.656 -22.812 1 98.38 193 ASN A CA 1
ATOM 1468 C C . ASN A 1 193 ? 0.793 -18.781 -21.562 1 98.38 193 ASN A C 1
ATOM 1470 O O . ASN A 1 193 ? 0.068 -19.156 -20.641 1 98.38 193 ASN A O 1
ATOM 1474 N N . ARG A 1 194 ? 1.411 -17.672 -21.594 1 98.25 194 ARG A N 1
ATOM 1475 C CA . ARG A 1 194 ? 1.394 -16.797 -20.438 1 98.25 194 ARG A CA 1
ATOM 1476 C C . ARG A 1 194 ? -0.008 -16.25 -20.172 1 98.25 194 ARG A C 1
ATOM 1478 O O . ARG A 1 194 ? -0.28 -15.695 -19.109 1 98.25 194 ARG A O 1
ATOM 1485 N N . ASP A 1 195 ? -0.919 -16.375 -21.172 1 98.25 195 ASP A N 1
ATOM 1486 C CA . ASP A 1 195 ? -2.283 -15.875 -21.031 1 98.25 195 ASP A CA 1
ATOM 1487 C C . ASP A 1 195 ? -3.23 -16.984 -20.578 1 98.25 195 ASP A C 1
ATOM 1489 O O . ASP A 1 195 ? -4.434 -16.766 -20.438 1 98.25 195 ASP A O 1
ATOM 1493 N N . ASP A 1 196 ? -2.723 -18.109 -20.391 1 98.62 196 ASP A N 1
ATOM 1494 C CA . ASP A 1 196 ? -3.506 -19.266 -19.953 1 98.62 196 ASP A CA 1
ATOM 1495 C C . ASP A 1 196 ? -2.688 -20.172 -19.031 1 98.62 196 ASP A C 1
ATOM 1497 O O . ASP A 1 196 ? -2.148 -21.188 -19.453 1 98.62 196 ASP A O 1
ATOM 1501 N N . ILE A 1 197 ? -2.676 -19.828 -17.766 1 98.75 197 ILE A N 1
ATOM 1502 C CA . ILE A 1 197 ? -1.892 -20.531 -16.75 1 98.75 197 ILE A CA 1
ATOM 1503 C C . ILE A 1 197 ? -2.826 -21.234 -15.773 1 98.75 197 ILE A C 1
ATOM 1505 O O . ILE A 1 197 ? -3.754 -20.625 -15.242 1 98.75 197 ILE A O 1
ATOM 1509 N N . ALA A 1 198 ? -2.596 -22.5 -15.578 1 98.62 198 ALA A N 1
ATOM 1510 C CA . ALA A 1 198 ? -3.367 -23.25 -14.594 1 98.62 198 ALA A CA 1
ATOM 1511 C C . ALA A 1 198 ? -2.922 -22.922 -13.172 1 98.62 198 ALA A C 1
ATOM 1513 O O . ALA A 1 198 ? -1.726 -22.781 -12.914 1 98.62 198 ALA A O 1
ATOM 1514 N N . LEU A 1 199 ? -3.846 -22.719 -12.289 1 98 199 LEU A N 1
ATOM 1515 C CA . LEU A 1 199 ? -3.568 -22.562 -10.867 1 98 199 LEU A CA 1
ATOM 1516 C C . LEU A 1 199 ? -4.613 -23.297 -10.023 1 98 199 LEU A C 1
ATOM 1518 O O . LEU A 1 199 ? -5.754 -23.469 -10.461 1 98 199 LEU A O 1
ATOM 1522 N N . GLY A 1 200 ? -4.215 -23.781 -8.875 1 98.5 200 GLY A N 1
ATOM 1523 C CA . GLY A 1 200 ? -5.098 -24.578 -8.031 1 98.5 200 GLY A CA 1
ATOM 1524 C C . GLY A 1 200 ? -4.777 -24.453 -6.555 1 98.5 200 GLY A C 1
ATOM 1525 O O . GLY A 1 200 ? -3.756 -23.875 -6.18 1 98.5 200 GLY A O 1
ATOM 1526 N N . CYS A 1 201 ? -5.723 -24.953 -5.77 1 98.69 201 CYS A N 1
ATOM 1527 C CA . CYS A 1 201 ? -5.613 -24.922 -4.316 1 98.69 201 CYS A CA 1
ATOM 1528 C C . CYS A 1 201 ? -6.332 -26.109 -3.697 1 98.69 201 CYS A C 1
ATOM 1530 O O . CYS A 1 201 ? -7.434 -26.469 -4.121 1 98.69 201 CYS A O 1
ATOM 1532 N N . GLN A 1 202 ? -5.664 -26.797 -2.789 1 98.88 202 GLN A N 1
ATOM 1533 C CA . GLN A 1 202 ? -6.258 -27.859 -1.981 1 98.88 202 GLN A CA 1
ATOM 1534 C C . GLN A 1 202 ? -6.27 -27.484 -0.502 1 98.88 202 GLN A C 1
ATOM 1536 O O . GLN A 1 202 ? -5.312 -26.891 -0.002 1 98.88 202 GLN A O 1
ATOM 1541 N N . VAL A 1 203 ? -7.336 -27.828 0.148 1 98.88 203 VAL A N 1
ATOM 1542 C CA . VAL A 1 203 ? -7.426 -27.75 1.603 1 98.88 203 VAL A CA 1
ATOM 1543 C C . VAL A 1 203 ? -7.555 -29.156 2.188 1 98.88 203 VAL A C 1
ATOM 1545 O O . VAL A 1 203 ? -8.539 -29.859 1.935 1 98.88 203 VAL A O 1
ATOM 1548 N N . ASN A 1 204 ? -6.508 -29.578 2.932 1 98.75 204 ASN A N 1
ATOM 1549 C CA . ASN A 1 204 ? -6.453 -30.922 3.486 1 98.75 204 ASN A CA 1
ATOM 1550 C C . ASN A 1 204 ? -6.594 -31.984 2.398 1 98.75 204 ASN A C 1
ATOM 1552 O O . ASN A 1 204 ? -7.34 -32.969 2.562 1 98.75 204 ASN A O 1
ATOM 1556 N N . GLY A 1 205 ? -6.07 -31.703 1.321 1 98.56 205 GLY A N 1
ATOM 1557 C CA . GLY A 1 205 ? -6.023 -32.688 0.249 1 98.56 205 GLY A CA 1
ATOM 1558 C C . GLY A 1 205 ? -7.234 -32.625 -0.662 1 98.56 205 GLY A C 1
ATOM 1559 O O . GLY A 1 205 ? -7.281 -33.312 -1.684 1 98.56 205 GLY A O 1
ATOM 1560 N N . VAL A 1 206 ? -8.203 -31.875 -0.315 1 98.62 206 VAL A N 1
ATOM 1561 C CA . VAL A 1 206 ? -9.406 -31.734 -1.127 1 98.62 206 VAL A CA 1
ATOM 1562 C C . VAL A 1 206 ? -9.266 -30.547 -2.068 1 98.62 206 VAL A C 1
ATOM 1564 O O . VAL A 1 206 ? -9.008 -29.422 -1.625 1 98.62 206 VAL A O 1
ATOM 1567 N N . VAL A 1 207 ? -9.445 -30.766 -3.375 1 98.69 207 VAL A N 1
ATOM 1568 C CA . VAL A 1 207 ? -9.367 -29.688 -4.355 1 98.69 207 VAL A CA 1
ATOM 1569 C C . VAL A 1 207 ? -10.484 -28.672 -4.102 1 98.69 207 VAL A C 1
ATOM 1571 O O . VAL A 1 207 ? -11.664 -29.031 -4.113 1 98.69 207 VAL A O 1
ATOM 1574 N N . ARG A 1 208 ? -10.086 -27.422 -3.818 1 98.62 208 ARG A N 1
ATOM 1575 C CA . ARG A 1 208 ? -11.062 -26.359 -3.568 1 98.62 208 ARG A CA 1
ATOM 1576 C C . ARG A 1 208 ? -11.094 -25.359 -4.727 1 98.62 208 ARG A C 1
ATOM 1578 O O . ARG A 1 208 ? -12.141 -24.781 -5.02 1 98.62 208 ARG A O 1
ATOM 1585 N N . GLN A 1 209 ? -9.984 -25.125 -5.324 1 98.62 209 GLN A N 1
ATOM 1586 C CA . GLN A 1 209 ? -9.883 -24.266 -6.492 1 98.62 209 GLN A CA 1
ATOM 1587 C C . GLN A 1 209 ? -9.117 -24.953 -7.621 1 98.62 209 GLN A C 1
ATOM 1589 O O . GLN A 1 209 ? -8.102 -25.609 -7.379 1 98.62 209 GLN A O 1
ATOM 1594 N N . ASP A 1 210 ? -9.594 -24.859 -8.773 1 98.12 210 ASP A N 1
ATOM 1595 C CA . ASP A 1 210 ? -9.047 -25.375 -10.031 1 98.12 210 ASP A CA 1
ATOM 1596 C C . ASP A 1 210 ? -9.375 -24.438 -11.188 1 98.12 210 ASP A C 1
ATOM 1598 O O . ASP A 1 210 ? -10.406 -24.594 -11.852 1 98.12 210 ASP A O 1
ATOM 1602 N N . GLY A 1 211 ? -8.469 -23.469 -11.391 1 97.44 211 GLY A N 1
ATOM 1603 C CA . GLY A 1 211 ? -8.797 -22.406 -12.328 1 97.44 211 GLY A CA 1
ATOM 1604 C C . GLY A 1 211 ? -7.699 -22.141 -13.344 1 97.44 211 GLY A C 1
ATOM 1605 O O . GLY A 1 211 ? -6.664 -22.812 -13.336 1 97.44 211 GLY A O 1
ATOM 1606 N N . HIS A 1 212 ? -8.023 -21.297 -14.305 1 98.25 212 HIS A N 1
ATOM 1607 C CA . HIS A 1 212 ? -7.105 -20.812 -15.328 1 98.25 212 HIS A CA 1
ATOM 1608 C C . HIS A 1 212 ? -7.152 -19.297 -15.453 1 98.25 212 HIS A C 1
ATOM 1610 O O . HIS A 1 212 ? -8.227 -18.703 -15.367 1 98.25 212 HIS A O 1
ATOM 1616 N N . THR A 1 213 ? -5.996 -18.719 -15.789 1 98.25 213 THR A N 1
ATOM 1617 C CA . THR A 1 213 ? -5.898 -17.266 -15.844 1 98.25 213 THR A CA 1
ATOM 1618 C C . THR A 1 213 ? -6.598 -16.719 -17.078 1 98.25 213 THR A C 1
ATOM 1620 O O . THR A 1 213 ? -6.871 -15.516 -17.172 1 98.25 213 THR A O 1
ATOM 1623 N N . ARG A 1 214 ? -6.906 -17.531 -18.047 1 98.12 214 ARG A N 1
ATOM 1624 C CA . ARG A 1 214 ? -7.668 -17.094 -19.219 1 98.12 214 ARG A CA 1
ATOM 1625 C C . ARG A 1 214 ? -9.078 -16.672 -18.812 1 98.12 214 ARG A C 1
ATOM 1627 O O . ARG A 1 214 ? -9.773 -16.016 -19.594 1 98.12 214 ARG A O 1
ATOM 1634 N N . ASP A 1 215 ? -9.531 -17.094 -17.625 1 97.94 215 ASP A N 1
ATOM 1635 C CA . ASP A 1 215 ? -10.898 -16.812 -17.188 1 97.94 215 ASP A CA 1
ATOM 1636 C C . ASP A 1 215 ? -10.977 -15.477 -16.453 1 97.94 215 ASP A C 1
ATOM 1638 O O . ASP A 1 215 ? -12.031 -15.117 -15.93 1 97.94 215 ASP A O 1
ATOM 1642 N N . MET A 1 216 ? -9.938 -14.703 -16.391 1 98.44 216 MET A N 1
ATOM 1643 C CA . MET A 1 216 ? -9.961 -13.375 -15.781 1 98.44 216 MET A CA 1
ATOM 1644 C C . MET A 1 216 ? -10.898 -12.453 -16.547 1 98.44 216 MET A C 1
ATOM 1646 O O . MET A 1 216 ? -10.945 -12.484 -17.781 1 98.44 216 MET A O 1
ATOM 1650 N N . ILE A 1 217 ? -11.625 -11.672 -15.836 1 98.38 217 ILE A N 1
ATOM 1651 C CA . ILE A 1 217 ? -12.469 -10.633 -16.422 1 98.38 217 ILE A CA 1
ATOM 1652 C C . ILE A 1 217 ? -11.594 -9.57 -17.078 1 98.38 217 ILE A C 1
ATOM 1654 O O . ILE A 1 217 ? -11.867 -9.141 -18.203 1 98.38 217 ILE A O 1
ATOM 1658 N N . PHE A 1 218 ? -10.586 -9.141 -16.359 1 98.62 218 PHE A N 1
ATOM 1659 C CA . PHE A 1 218 ? -9.539 -8.242 -16.828 1 98.62 218 PHE A CA 1
ATOM 1660 C C . PHE A 1 218 ? -8.195 -8.953 -16.875 1 98.62 218 PHE A C 1
ATOM 1662 O O . PHE A 1 218 ? -7.5 -9.047 -15.859 1 98.62 218 PHE A O 1
ATOM 1669 N N . PRO A 1 219 ? -7.797 -9.383 -18.094 1 98.75 219 PRO A N 1
ATOM 1670 C CA . PRO A 1 219 ? -6.508 -10.07 -18.203 1 98.75 219 PRO A CA 1
ATOM 1671 C C . PRO A 1 219 ? -5.332 -9.188 -17.797 1 98.75 219 PRO A C 1
ATOM 1673 O O . PRO A 1 219 ? -5.484 -7.973 -17.672 1 98.75 219 PRO A O 1
ATOM 1676 N N . VAL A 1 220 ? -4.199 -9.797 -17.609 1 98.81 220 VAL A N 1
ATOM 1677 C CA . VAL A 1 220 ? -3 -9.148 -17.078 1 98.81 220 VAL A CA 1
ATOM 1678 C C . VAL A 1 220 ? -2.689 -7.902 -17.906 1 98.81 220 VAL A C 1
ATOM 1680 O O . VAL A 1 220 ? -2.502 -6.816 -17.359 1 98.81 220 VAL A O 1
ATOM 1683 N N . PRO A 1 221 ? -2.682 -7.938 -19.25 1 98.81 221 PRO A N 1
ATOM 1684 C CA . PRO A 1 221 ? -2.357 -6.73 -20.016 1 98.81 221 PRO A CA 1
ATOM 1685 C C . PRO A 1 221 ? -3.365 -5.605 -19.797 1 98.81 221 PRO A C 1
ATOM 1687 O O . PRO A 1 221 ? -2.977 -4.438 -19.688 1 98.81 221 PRO A O 1
ATOM 1690 N N . GLU A 1 222 ? -4.621 -5.984 -19.719 1 98.81 222 GLU A N 1
ATOM 1691 C CA . GLU A 1 222 ? -5.652 -4.973 -19.484 1 98.81 222 GLU A CA 1
ATOM 1692 C C . GLU A 1 222 ? -5.531 -4.355 -18.094 1 98.81 222 GLU A C 1
ATOM 1694 O O . GLU A 1 222 ? -5.688 -3.143 -17.938 1 98.81 222 GLU A O 1
ATOM 1699 N N . ALA A 1 223 ? -5.27 -5.195 -17.125 1 98.88 223 ALA A N 1
ATOM 1700 C CA . ALA A 1 223 ? -5.09 -4.695 -15.766 1 98.88 223 ALA A CA 1
ATOM 1701 C C . ALA A 1 223 ? -3.945 -3.691 -15.695 1 98.88 223 ALA A C 1
ATOM 1703 O O . ALA A 1 223 ? -4.082 -2.625 -15.086 1 98.88 223 ALA A O 1
ATOM 1704 N N . ILE A 1 224 ? -2.82 -4.016 -16.312 1 98.88 224 ILE A N 1
ATOM 1705 C CA . ILE A 1 224 ? -1.654 -3.141 -16.328 1 98.88 224 ILE A CA 1
ATOM 1706 C C . ILE A 1 224 ? -2.006 -1.823 -17.016 1 98.88 224 ILE A C 1
ATOM 1708 O O . ILE A 1 224 ? -1.688 -0.745 -16.516 1 98.88 224 ILE A O 1
ATOM 1712 N N . ALA A 1 225 ? -2.67 -1.946 -18.125 1 98.88 225 ALA A N 1
ATOM 1713 C CA . ALA A 1 225 ? -3.051 -0.756 -18.891 1 98.88 225 ALA A CA 1
ATOM 1714 C C . ALA A 1 225 ? -3.971 0.145 -18.062 1 98.88 225 ALA A C 1
ATOM 1716 O O . ALA A 1 225 ? -3.719 1.345 -17.938 1 98.88 225 ALA A O 1
ATOM 1717 N N . ARG A 1 226 ? -4.984 -0.405 -17.484 1 98.5 226 ARG A N 1
ATOM 1718 C CA . ARG A 1 226 ? -5.965 0.369 -16.734 1 98.5 226 ARG A CA 1
ATOM 1719 C C . ARG A 1 226 ? -5.332 0.984 -15.492 1 98.5 226 ARG A C 1
ATOM 1721 O O . ARG A 1 226 ? -5.566 2.156 -15.18 1 98.5 226 ARG A O 1
ATOM 1728 N N . LEU A 1 227 ? -4.539 0.207 -14.742 1 98.69 227 LEU A N 1
ATOM 1729 C CA . LEU A 1 227 ? -3.855 0.741 -13.57 1 98.69 227 LEU A CA 1
ATOM 1730 C C . LEU A 1 227 ? -2.973 1.925 -13.953 1 98.69 227 LEU A C 1
ATOM 1732 O O . LEU A 1 227 ? -2.998 2.963 -13.289 1 98.69 227 LEU A O 1
ATOM 1736 N N . SER A 1 228 ? -2.229 1.798 -15.047 1 98.75 228 SER A N 1
ATOM 1737 C CA . SER A 1 228 ? -1.214 2.777 -15.422 1 98.75 228 SER A CA 1
ATOM 1738 C C . SER A 1 228 ? -1.852 4.07 -15.922 1 98.75 228 SER A C 1
ATOM 1740 O O . SER A 1 228 ? -1.174 5.09 -16.047 1 98.75 228 SER A O 1
ATOM 1742 N N . GLN A 1 229 ? -3.16 4.031 -16.188 1 98.06 229 GLN A N 1
ATOM 1743 C CA . GLN A 1 229 ? -3.881 5.246 -16.547 1 98.06 229 GLN A CA 1
ATOM 1744 C C . GLN A 1 229 ? -4.105 6.137 -15.328 1 98.06 229 GLN A C 1
ATOM 1746 O O . GLN A 1 229 ? -4.363 7.332 -15.469 1 98.06 229 GLN A O 1
ATOM 1751 N N . ILE A 1 230 ? -4.02 5.531 -14.148 1 98.19 230 ILE A N 1
ATOM 1752 C CA . ILE A 1 230 ? -4.316 6.277 -12.93 1 98.19 230 ILE A CA 1
ATOM 1753 C C . ILE A 1 230 ? -3.037 6.457 -12.117 1 98.19 230 ILE A C 1
ATOM 1755 O O . ILE A 1 230 ? -2.727 7.562 -11.672 1 98.19 230 ILE A O 1
ATOM 1759 N N . VAL A 1 231 ? -2.271 5.379 -11.977 1 98.62 231 VAL A N 1
ATOM 1760 C CA . VAL A 1 231 ? -1.06 5.418 -11.172 1 98.62 231 VAL A CA 1
ATOM 1761 C C . VAL A 1 231 ? 0.166 5.25 -12.062 1 98.62 231 VAL A C 1
ATOM 1763 O O . VAL A 1 231 ? 0.073 4.684 -13.156 1 98.62 231 VAL A O 1
ATOM 1766 N N . GLU A 1 232 ? 1.261 5.812 -11.578 1 98.69 232 GLU A N 1
ATOM 1767 C CA . GLU A 1 232 ? 2.533 5.422 -12.18 1 98.69 232 GLU A CA 1
ATOM 1768 C C . GLU A 1 232 ? 3.008 4.078 -11.641 1 98.69 232 GLU A C 1
ATOM 1770 O O . GLU A 1 232 ? 3.025 3.863 -10.422 1 98.69 232 GLU A O 1
ATOM 1775 N N . LEU A 1 233 ? 3.27 3.203 -12.539 1 98.81 233 LEU A N 1
ATOM 1776 C CA . LEU A 1 233 ? 3.842 1.924 -12.133 1 98.81 233 LEU A CA 1
ATOM 1777 C C . LEU A 1 233 ? 5.363 2.002 -12.086 1 98.81 233 LEU A C 1
ATOM 1779 O O . LEU A 1 233 ? 5.98 2.746 -12.852 1 98.81 233 LEU A O 1
ATOM 1783 N N . TYR A 1 234 ? 5.973 1.243 -11.148 1 98.56 234 TYR A N 1
ATOM 1784 C CA . TYR A 1 234 ? 7.422 1.262 -10.961 1 98.56 234 TYR A CA 1
ATOM 1785 C C . TYR A 1 234 ? 8.008 -0.136 -11.117 1 98.56 234 TYR A C 1
ATOM 1787 O O . TYR A 1 234 ? 7.312 -1.134 -10.914 1 98.56 234 TYR A O 1
ATOM 1795 N N . PRO A 1 235 ? 9.328 -0.178 -11.508 1 98.44 235 PRO A N 1
ATOM 1796 C CA . PRO A 1 235 ? 9.992 -1.485 -11.469 1 98.44 235 PRO A CA 1
ATOM 1797 C C . PRO A 1 235 ? 9.891 -2.16 -10.102 1 98.44 235 PRO A C 1
ATOM 1799 O O . PRO A 1 235 ? 10.133 -1.521 -9.078 1 98.44 235 PRO A O 1
ATOM 1802 N N . GLY A 1 236 ? 9.445 -3.396 -10.141 1 98.44 236 GLY A N 1
ATOM 1803 C CA . GLY A 1 236 ? 9.383 -4.16 -8.906 1 98.44 236 GLY A CA 1
ATOM 1804 C C . GLY A 1 236 ? 8.016 -4.141 -8.25 1 98.44 236 GLY A C 1
ATOM 1805 O O . GLY A 1 236 ? 7.75 -4.902 -7.32 1 98.44 236 GLY A O 1
ATOM 1806 N N . ASP A 1 237 ? 7.105 -3.236 -8.727 1 98.81 237 ASP A N 1
ATOM 1807 C CA . ASP A 1 237 ? 5.723 -3.311 -8.258 1 98.81 237 ASP A CA 1
ATOM 1808 C C . ASP A 1 237 ? 5.125 -4.688 -8.531 1 98.81 237 ASP A C 1
ATOM 1810 O O . ASP A 1 237 ? 5.586 -5.41 -9.422 1 98.81 237 ASP A O 1
ATOM 1814 N N . ILE A 1 238 ? 4.074 -5.02 -7.699 1 98.94 238 ILE A N 1
ATOM 1815 C CA . ILE A 1 238 ? 3.422 -6.297 -7.961 1 98.94 238 ILE A CA 1
ATOM 1816 C C . ILE A 1 238 ? 1.911 -6.098 -8.055 1 98.94 238 ILE A C 1
ATOM 1818 O O . ILE A 1 238 ? 1.367 -5.156 -7.477 1 98.94 238 ILE A O 1
ATOM 1822 N N . ILE A 1 239 ? 1.302 -6.969 -8.812 1 98.94 239 ILE A N 1
ATOM 1823 C CA . ILE A 1 239 ? -0.146 -6.996 -8.992 1 98.94 239 ILE A CA 1
ATOM 1824 C C . ILE A 1 239 ? -0.682 -8.391 -8.664 1 98.94 239 ILE A C 1
ATOM 1826 O O . ILE A 1 239 ? -0.39 -9.352 -9.375 1 98.94 239 ILE A O 1
ATOM 1830 N N . TRP A 1 240 ? -1.396 -8.508 -7.531 1 98.94 240 TRP A N 1
ATOM 1831 C CA . TRP A 1 240 ? -2.244 -9.672 -7.289 1 98.94 240 TRP A CA 1
ATOM 1832 C C . TRP A 1 240 ? -3.48 -9.641 -8.18 1 98.94 240 TRP A C 1
ATOM 1834 O O . TRP A 1 240 ? -4.23 -8.664 -8.18 1 98.94 240 TRP A O 1
ATOM 1844 N N . THR A 1 241 ? -3.773 -10.711 -8.898 1 98.88 241 THR A N 1
ATOM 1845 C CA . THR A 1 241 ? -4.672 -10.539 -10.039 1 98.88 241 THR A CA 1
ATOM 1846 C C . THR A 1 241 ? -6.051 -11.109 -9.727 1 98.88 241 THR A C 1
ATOM 1848 O O . THR A 1 241 ? -6.875 -11.273 -10.625 1 98.88 241 THR A O 1
ATOM 1851 N N . GLY A 1 242 ? -6.293 -11.453 -8.484 1 98.5 242 GLY A N 1
ATOM 1852 C CA . GLY A 1 242 ? -7.594 -12.008 -8.141 1 98.5 242 GLY A CA 1
ATOM 1853 C C . GLY A 1 242 ? -7.59 -13.523 -8.055 1 98.5 242 GLY A C 1
ATOM 1854 O O . GLY A 1 242 ? -6.598 -14.164 -8.398 1 98.5 242 GLY A O 1
ATOM 1855 N N . THR A 1 243 ? -8.68 -14.086 -7.602 1 98.69 243 THR A N 1
ATOM 1856 C CA . THR A 1 243 ? -8.75 -15.516 -7.332 1 98.69 243 THR A CA 1
ATOM 1857 C C . THR A 1 243 ? -9.906 -16.156 -8.102 1 98.69 243 THR A C 1
ATOM 1859 O O . THR A 1 243 ? -10.961 -15.539 -8.266 1 98.69 243 THR A O 1
ATOM 1862 N N . PRO A 1 244 ? -9.727 -17.359 -8.578 1 98.25 244 PRO A N 1
ATOM 1863 C CA . PRO A 1 244 ? -10.844 -18.094 -9.18 1 98.25 244 PRO A CA 1
ATOM 1864 C C . PRO A 1 244 ? -11.859 -18.578 -8.148 1 98.25 244 PRO A C 1
ATOM 1866 O O . PRO A 1 244 ? -11.672 -18.359 -6.949 1 98.25 244 PRO A O 1
ATOM 1869 N N . ALA A 1 245 ? -12.953 -19.156 -8.641 1 98.06 245 ALA A N 1
ATOM 1870 C CA . ALA A 1 245 ? -13.992 -19.703 -7.77 1 98.06 245 ALA A CA 1
ATOM 1871 C C . ALA A 1 245 ? -13.445 -20.828 -6.895 1 98.06 245 ALA A C 1
ATOM 1873 O O . ALA A 1 245 ? -12.398 -21.391 -7.199 1 98.06 245 ALA A O 1
ATOM 1874 N N . GLY A 1 246 ? -14.148 -21.094 -5.832 1 98.44 246 GLY A N 1
ATOM 1875 C CA . GLY A 1 246 ? -13.805 -22.203 -4.957 1 98.44 246 GLY A CA 1
ATOM 1876 C C . GLY A 1 246 ? -13.297 -21.766 -3.598 1 98.44 246 GLY A C 1
ATOM 1877 O O . GLY A 1 246 ? -12.797 -22.578 -2.822 1 98.44 246 GLY A O 1
ATOM 1878 N N . VAL A 1 247 ? -13.43 -20.5 -3.301 1 98.5 247 VAL A N 1
ATOM 1879 C CA . VAL A 1 247 ? -13.031 -20 -1.991 1 98.5 247 VAL A CA 1
ATOM 1880 C C . VAL A 1 247 ? -13.977 -20.531 -0.921 1 98.5 247 VAL A C 1
ATOM 1882 O O . VAL A 1 247 ? -15.047 -21.062 -1.238 1 98.5 247 VAL A O 1
ATOM 1885 N N . GLY A 1 248 ? -13.578 -20.375 0.318 1 98.44 248 GLY A N 1
ATOM 1886 C CA . GLY A 1 248 ? -14.383 -20.875 1.424 1 98.44 248 GLY A CA 1
ATOM 1887 C C . GLY A 1 248 ? -15.766 -20.25 1.489 1 98.44 248 GLY A C 1
ATOM 1888 O O . GLY A 1 248 ? -16.766 -20.953 1.686 1 98.44 248 GLY A O 1
ATOM 1889 N N . GLN A 1 249 ? -15.836 -18.984 1.35 1 97.12 249 GLN A N 1
ATOM 1890 C CA . GLN A 1 249 ? -17.094 -18.234 1.394 1 97.12 249 GLN A CA 1
ATOM 1891 C C . GLN A 1 249 ? -18.031 -18.688 0.28 1 97.12 249 GLN A C 1
ATOM 1893 O O . GLN A 1 249 ? -19.25 -18.547 0.4 1 97.12 249 GLN A O 1
ATOM 1898 N N . GLY A 1 250 ? -17.5 -19.25 -0.771 1 96 250 GLY A N 1
ATOM 1899 C CA . GLY A 1 250 ? -18.297 -19.641 -1.924 1 96 250 GLY A CA 1
ATOM 1900 C C . GLY A 1 250 ? -18.766 -21.094 -1.856 1 96 250 GLY A C 1
ATOM 1901 O O . GLY A 1 250 ? -19.5 -21.547 -2.723 1 96 250 GLY A O 1
ATOM 1902 N N . GLN A 1 251 ? -18.359 -21.797 -0.844 1 95.94 251 GLN A N 1
ATOM 1903 C CA . GLN A 1 251 ? -18.672 -23.219 -0.742 1 95.94 251 GLN A CA 1
ATOM 1904 C C . GLN A 1 251 ? -20.156 -23.422 -0.431 1 95.94 251 GLN A C 1
ATOM 1906 O O . GLN A 1 251 ? -20.75 -22.656 0.333 1 95.94 251 GLN A O 1
ATOM 1911 N N . LYS A 1 252 ? -20.781 -24.391 -0.994 1 93.31 252 LYS A N 1
ATOM 1912 C CA . LYS A 1 252 ? -22.172 -24.812 -0.78 1 93.31 252 LYS A CA 1
ATOM 1913 C C . LYS A 1 252 ? -22.234 -26.25 -0.27 1 93.31 252 LYS A C 1
ATOM 1915 O O . LYS A 1 252 ? -21.406 -27.078 -0.638 1 93.31 252 LYS A O 1
ATOM 1920 N N . PRO A 1 253 ? -23.094 -26.609 0.558 1 94 253 PRO A N 1
ATOM 1921 C CA . PRO A 1 253 ? -24.219 -25.781 1.012 1 94 253 PRO A CA 1
ATOM 1922 C C . PRO A 1 253 ? -23.828 -24.812 2.127 1 94 253 PRO A C 1
ATOM 1924 O O . PRO A 1 253 ? -24.609 -23.922 2.484 1 94 253 PRO A O 1
ATOM 1927 N N . LYS A 1 254 ? -22.781 -25.188 2.75 1 94.94 254 LYS A N 1
ATOM 1928 C CA . LYS A 1 254 ? -22.312 -24.328 3.822 1 94.94 254 LYS A CA 1
ATOM 1929 C C . LYS A 1 254 ? -20.906 -23.781 3.525 1 94.94 254 LYS A C 1
ATOM 1931 O O . LYS A 1 254 ? -20.062 -24.516 3.004 1 94.94 254 LYS A O 1
ATOM 1936 N N . MET A 1 255 ? -20.672 -22.5 3.871 1 97.38 255 MET A N 1
ATOM 1937 C CA . MET A 1 255 ? -19.344 -21.922 3.803 1 97.38 255 MET A CA 1
ATOM 1938 C C . MET A 1 255 ? -18.359 -22.703 4.66 1 97.38 255 MET A C 1
ATOM 1940 O O . MET A 1 255 ? -18.734 -23.281 5.68 1 97.38 255 MET A O 1
ATOM 1944 N N . ILE A 1 256 ? -17.156 -22.766 4.203 1 97.88 256 ILE A N 1
ATOM 1945 C CA . ILE A 1 256 ? -16.062 -23.438 4.922 1 97.88 256 ILE A CA 1
ATOM 1946 C C . ILE A 1 256 ? -14.922 -22.453 5.141 1 97.88 256 ILE A C 1
ATOM 1948 O O . ILE A 1 256 ? -14.484 -21.781 4.203 1 97.88 256 ILE A O 1
ATOM 1952 N N . PHE A 1 257 ? -14.484 -22.406 6.352 1 98.69 257 PHE A N 1
ATOM 1953 C CA . PHE A 1 257 ? -13.336 -21.562 6.66 1 98.69 257 PHE A CA 1
ATOM 1954 C C . PHE A 1 257 ? -12.227 -22.375 7.312 1 98.69 257 PHE A C 1
ATOM 1956 O O . PHE A 1 257 ? -12.445 -23.5 7.746 1 98.69 257 PHE A O 1
ATOM 1963 N N . LEU A 1 258 ? -11.047 -21.812 7.328 1 98.88 258 LEU A N 1
ATOM 1964 C CA . LEU A 1 258 ? -9.867 -22.516 7.809 1 98.88 258 LEU A CA 1
ATOM 1965 C C . LEU A 1 258 ? -9.859 -22.609 9.328 1 98.88 258 LEU A C 1
ATOM 1967 O O . LEU A 1 258 ? -10.242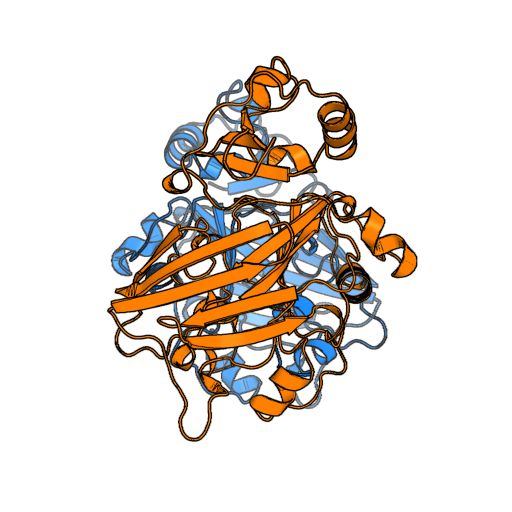 -21.656 10.016 1 98.88 258 LEU A O 1
ATOM 1971 N N . ASN A 1 259 ? -9.414 -23.734 9.828 1 98.62 259 ASN A N 1
ATOM 1972 C CA . ASN A 1 259 ? -9.273 -24.016 11.25 1 98.62 259 ASN A CA 1
ATOM 1973 C C . ASN A 1 259 ? -7.852 -24.438 11.602 1 98.62 259 ASN A C 1
ATOM 1975 O O . ASN A 1 259 ? -7.082 -24.828 10.727 1 98.62 259 ASN A O 1
ATOM 1979 N N . PRO A 1 260 ? -7.531 -24.281 12.945 1 98.56 260 PRO A N 1
ATOM 1980 C CA . PRO A 1 260 ? -6.238 -24.828 13.352 1 98.56 260 PRO A CA 1
ATOM 1981 C C . PRO A 1 260 ? -6.062 -26.297 12.93 1 98.56 260 PRO A C 1
ATOM 1983 O O . PRO A 1 260 ? -6.984 -27.094 13.094 1 98.56 260 PRO A O 1
ATOM 1986 N N . GLY A 1 261 ? -4.902 -26.578 12.344 1 98.69 261 GLY A N 1
ATOM 1987 C CA . GLY A 1 261 ? -4.613 -27.938 11.898 1 98.69 261 GLY A CA 1
ATOM 1988 C C . GLY A 1 261 ? -4.809 -28.125 10.406 1 98.69 261 GLY A C 1
ATOM 1989 O O . GLY A 1 261 ? -4.328 -29.094 9.828 1 98.69 261 GLY A O 1
ATOM 1990 N N . ASP A 1 262 ? -5.551 -27.219 9.742 1 98.88 262 ASP A N 1
ATOM 1991 C CA . ASP A 1 262 ? -5.77 -27.312 8.305 1 98.88 262 ASP A CA 1
ATOM 1992 C C . ASP A 1 262 ? -4.477 -27.078 7.535 1 98.88 262 ASP A C 1
ATOM 1994 O O . ASP A 1 262 ? -3.545 -26.453 8.055 1 98.88 262 ASP A O 1
ATOM 1998 N N . VAL A 1 263 ? -4.402 -27.641 6.367 1 98.94 263 VAL A N 1
ATOM 1999 C CA . VAL A 1 263 ? -3.285 -27.453 5.445 1 98.94 263 VAL A CA 1
ATOM 2000 C C . VAL A 1 263 ? -3.805 -27 4.086 1 98.94 263 VAL A C 1
ATOM 2002 O O . VAL A 1 263 ? -4.73 -27.594 3.533 1 98.94 263 VAL A O 1
ATOM 2005 N N . VAL A 1 264 ? -3.246 -25.875 3.623 1 98.94 264 VAL A N 1
ATOM 2006 C CA . VAL A 1 264 ? -3.559 -25.359 2.291 1 98.94 264 VAL A CA 1
ATOM 2007 C C . VAL A 1 264 ? -2.361 -25.562 1.367 1 98.94 264 VAL A C 1
ATOM 2009 O O . VAL A 1 264 ? -1.24 -25.172 1.694 1 98.94 264 VAL A O 1
ATOM 2012 N N . GLU A 1 265 ? -2.559 -26.203 0.271 1 98.94 265 GLU A N 1
ATOM 2013 C CA . GLU A 1 265 ? -1.546 -26.375 -0.766 1 98.94 265 GLU A CA 1
ATOM 2014 C C . GLU A 1 265 ? -1.986 -25.734 -2.08 1 98.94 265 GLU A C 1
ATOM 2016 O O . GLU A 1 265 ? -3.082 -26 -2.572 1 98.94 265 GLU A O 1
ATOM 2021 N N . SER A 1 266 ? -1.196 -24.859 -2.594 1 98.88 266 SER A N 1
ATOM 2022 C CA . SER A 1 266 ? -1.459 -24.172 -3.857 1 98.88 266 SER A CA 1
ATOM 2023 C C . SER A 1 266 ? -0.449 -24.578 -4.926 1 98.88 266 SER A C 1
ATOM 2025 O O . SER A 1 266 ? 0.683 -24.953 -4.605 1 98.88 266 SER A O 1
ATOM 2027 N N . SER A 1 267 ? -0.886 -24.562 -6.148 1 98.69 267 SER A N 1
ATOM 2028 C CA . SER A 1 267 ? -0.003 -24.922 -7.254 1 98.69 267 SER A CA 1
ATOM 2029 C C . SER A 1 267 ? -0.252 -24.031 -8.469 1 98.69 267 SER A C 1
ATOM 2031 O O . SER A 1 267 ? -1.375 -23.562 -8.688 1 98.69 267 SER A O 1
ATOM 2033 N N . MET A 1 268 ? 0.739 -23.797 -9.18 1 98.62 268 MET A N 1
ATOM 2034 C CA . MET A 1 268 ? 0.668 -23.078 -10.453 1 98.62 268 MET A CA 1
ATOM 2035 C C . MET A 1 268 ? 1.704 -23.609 -11.43 1 98.62 268 MET A C 1
ATOM 2037 O O . MET A 1 268 ? 2.834 -23.922 -11.047 1 98.62 268 MET A O 1
ATOM 2041 N N . ASP A 1 269 ? 1.296 -23.656 -12.695 1 97 269 ASP A N 1
ATOM 2042 C CA . ASP A 1 269 ? 2.201 -24.078 -13.75 1 97 269 ASP A CA 1
ATOM 2043 C C . ASP A 1 269 ? 3.516 -23.312 -13.703 1 97 269 ASP A C 1
ATOM 2045 O O . ASP A 1 269 ? 3.518 -22.094 -13.5 1 97 269 ASP A O 1
ATOM 2049 N N . VAL A 1 270 ? 4.699 -24.047 -13.875 1 97.75 270 VAL A N 1
ATOM 2050 C CA . VAL A 1 270 ? 6.043 -23.484 -14 1 97.75 270 VAL A CA 1
ATOM 2051 C C . VAL A 1 270 ? 6.512 -22.969 -12.641 1 97.75 270 VAL A C 1
ATOM 2053 O O . VAL A 1 270 ? 7.637 -23.25 -12.219 1 97.75 270 VAL A O 1
ATOM 2056 N N . VAL A 1 271 ? 5.68 -22.312 -11.805 1 98.5 271 VAL A N 1
ATOM 2057 C CA . VAL A 1 271 ? 6.066 -21.656 -10.562 1 98.5 271 VAL A CA 1
ATOM 2058 C C . VAL A 1 271 ? 6.285 -22.703 -9.477 1 98.5 271 VAL A C 1
ATOM 2060 O O . VAL A 1 271 ? 7.27 -22.641 -8.734 1 98.5 271 VAL A O 1
ATOM 2063 N N . GLY A 1 272 ? 5.32 -23.625 -9.336 1 97.94 272 GLY A N 1
ATOM 2064 C CA . GLY A 1 272 ? 5.504 -24.688 -8.359 1 97.94 272 GLY A CA 1
ATOM 2065 C C . GLY A 1 272 ? 4.383 -24.75 -7.34 1 97.94 272 GLY A C 1
ATOM 2066 O O . GLY A 1 272 ? 3.207 -24.641 -7.691 1 97.94 272 GLY A O 1
ATOM 2067 N N . THR A 1 273 ? 4.742 -25.125 -6.141 1 98.06 273 THR A N 1
ATOM 2068 C CA . THR A 1 273 ? 3.734 -25.359 -5.109 1 98.06 273 THR A CA 1
ATOM 2069 C C . THR A 1 273 ? 4.066 -24.562 -3.846 1 98.06 273 THR A C 1
ATOM 2071 O O . THR A 1 273 ? 5.223 -24.188 -3.627 1 98.06 273 THR A O 1
ATOM 2074 N N . MET A 1 274 ? 3.09 -24.25 -3.111 1 98.5 274 MET A N 1
ATOM 2075 C CA . MET A 1 274 ? 3.176 -23.641 -1.785 1 98.5 274 MET A CA 1
ATOM 2076 C C . MET A 1 274 ? 2.406 -24.469 -0.759 1 98.5 274 MET A C 1
ATOM 2078 O O . MET A 1 274 ? 1.468 -25.188 -1.11 1 98.5 274 MET A O 1
ATOM 2082 N N . ARG A 1 275 ? 2.803 -24.344 0.455 1 98.88 275 ARG A N 1
ATOM 2083 C CA . ARG A 1 275 ? 2.137 -25.062 1.54 1 98.88 275 ARG A CA 1
ATOM 2084 C C . ARG A 1 275 ? 2.053 -24.188 2.793 1 98.88 275 ARG A C 1
ATOM 2086 O O . ARG A 1 275 ? 3.076 -23.734 3.312 1 98.88 275 ARG A O 1
ATOM 2093 N N . GLN A 1 276 ? 0.856 -23.969 3.264 1 98.88 276 GLN A N 1
ATOM 2094 C CA . GLN A 1 276 ? 0.624 -23.25 4.512 1 98.88 276 GLN A CA 1
ATOM 2095 C C . GLN A 1 276 ? -0.077 -24.141 5.535 1 98.88 276 GLN A C 1
ATOM 2097 O O . GLN A 1 276 ? -0.985 -24.891 5.188 1 98.88 276 GLN A O 1
ATOM 2102 N N . THR A 1 277 ? 0.391 -24.109 6.691 1 98.88 277 THR A N 1
ATOM 2103 C CA . THR A 1 277 ? -0.274 -24.734 7.832 1 98.88 277 THR A CA 1
ATOM 2104 C C . THR A 1 277 ? -0.86 -23.672 8.758 1 98.88 277 THR A C 1
ATOM 2106 O O . THR A 1 277 ? -0.345 -22.547 8.828 1 98.88 277 THR A O 1
ATOM 2109 N N . PHE A 1 278 ? -1.925 -24.047 9.375 1 98.81 278 PHE A N 1
ATOM 2110 C CA . PHE A 1 278 ? -2.652 -23.047 10.156 1 98.81 278 PHE A CA 1
ATOM 2111 C C . PHE A 1 278 ? -2.734 -23.469 11.625 1 98.81 278 PHE A C 1
ATOM 2113 O O . PHE A 1 278 ? -2.938 -24.641 11.93 1 98.81 278 PHE A O 1
ATOM 2120 N N . SER A 1 279 ? -2.559 -22.547 12.5 1 98.38 279 SER A N 1
ATOM 2121 C CA . SER A 1 279 ? -2.607 -22.781 13.938 1 98.38 279 SER A CA 1
ATOM 2122 C C . SER A 1 279 ? -3.488 -21.766 14.641 1 98.38 279 SER A C 1
ATOM 2124 O O . SER A 1 279 ? -3.768 -20.688 14.086 1 98.38 279 SER A O 1
ATOM 2126 N N . MET B 1 1 ? 12.328 19.203 16.344 1 97 1 MET B N 1
ATOM 2127 C CA . MET B 1 1 ? 13.094 19.359 15.117 1 97 1 MET B CA 1
ATOM 2128 C C . MET B 1 1 ? 12.18 19.297 13.898 1 97 1 MET B C 1
ATOM 2130 O O . MET B 1 1 ? 11.141 18.656 13.922 1 97 1 MET B O 1
ATOM 2134 N N . LEU B 1 2 ? 12.477 20 12.883 1 98.25 2 LEU B N 1
ATOM 2135 C CA . LEU B 1 2 ? 11.82 20.016 11.586 1 98.25 2 LEU B CA 1
ATOM 2136 C C . LEU B 1 2 ? 12.75 19.453 10.508 1 98.25 2 LEU B C 1
ATOM 2138 O O . LEU B 1 2 ? 13.922 19.812 10.438 1 98.25 2 LEU B O 1
ATOM 2142 N N . ILE B 1 3 ? 12.211 18.516 9.742 1 98.69 3 ILE B N 1
ATOM 2143 C CA . ILE B 1 3 ? 12.992 18.031 8.609 1 98.69 3 ILE B CA 1
ATOM 2144 C C . ILE B 1 3 ? 12.188 18.172 7.324 1 98.69 3 ILE B C 1
ATOM 2146 O O . ILE B 1 3 ? 10.953 18.188 7.355 1 98.69 3 ILE B O 1
ATOM 2150 N N . ALA B 1 4 ? 12.852 18.328 6.223 1 98.81 4 ALA B N 1
ATOM 2151 C CA . ALA B 1 4 ? 12.227 18.516 4.914 1 98.81 4 ALA B CA 1
ATOM 2152 C C . ALA B 1 4 ? 13 17.766 3.826 1 98.81 4 ALA B C 1
ATOM 2154 O O . ALA B 1 4 ? 14.156 17.391 4.027 1 98.81 4 ALA B O 1
ATOM 2155 N N . ASN B 1 5 ? 12.336 17.422 2.805 1 98.88 5 ASN B N 1
ATOM 2156 C CA . ASN B 1 5 ? 12.906 16.938 1.552 1 98.88 5 ASN B CA 1
ATOM 2157 C C . ASN B 1 5 ? 13.102 18.062 0.546 1 98.88 5 ASN B C 1
ATOM 2159 O O . ASN B 1 5 ? 12.133 18.531 -0.063 1 98.88 5 ASN B O 1
ATOM 2163 N N . VAL B 1 6 ? 14.32 18.531 0.441 1 98.62 6 VAL B N 1
ATOM 2164 C CA . VAL B 1 6 ? 14.617 19.641 -0.458 1 98.62 6 VAL B CA 1
ATOM 2165 C C . VAL B 1 6 ? 15.391 19.141 -1.67 1 98.62 6 VAL B C 1
ATOM 2167 O O . VAL B 1 6 ? 16.578 18.828 -1.566 1 98.62 6 VAL B O 1
ATOM 2170 N N . ASN B 1 7 ? 14.719 19.062 -2.822 1 97.56 7 ASN B N 1
ATOM 2171 C CA . ASN B 1 7 ? 15.312 18.547 -4.047 1 97.56 7 ASN B CA 1
ATOM 2172 C C . ASN B 1 7 ? 15.875 17.141 -3.84 1 97.56 7 ASN B C 1
ATOM 2174 O O . ASN B 1 7 ? 17 16.844 -4.242 1 97.56 7 ASN B O 1
ATOM 2178 N N . GLY B 1 8 ? 15.133 16.375 -3.107 1 98.12 8 GLY B N 1
ATOM 2179 C CA . GLY B 1 8 ? 15.508 14.977 -2.936 1 98.12 8 GLY B CA 1
ATOM 2180 C C . GLY B 1 8 ? 16.516 14.758 -1.82 1 98.12 8 GLY B C 1
ATOM 2181 O O . GLY B 1 8 ? 16.969 13.641 -1.6 1 98.12 8 GLY B O 1
ATOM 2182 N N . ARG B 1 9 ? 16.875 15.828 -1.125 1 98.75 9 ARG B N 1
ATOM 2183 C CA . ARG B 1 9 ? 17.891 15.727 -0.073 1 98.75 9 ARG B CA 1
ATOM 2184 C C . ARG B 1 9 ? 17.297 16.094 1.286 1 98.75 9 ARG B C 1
ATOM 2186 O O . ARG B 1 9 ? 16.562 17.062 1.409 1 98.75 9 ARG B O 1
ATOM 2193 N N . LEU B 1 10 ? 17.656 15.273 2.273 1 98.81 10 LEU B N 1
ATOM 2194 C CA . LEU B 1 10 ? 17.172 15.5 3.633 1 98.81 10 LEU B CA 1
ATOM 2195 C C . LEU B 1 10 ? 17.781 16.781 4.215 1 98.81 10 LEU B C 1
ATOM 2197 O O . LEU B 1 10 ? 19 16.969 4.18 1 98.81 10 LEU B O 1
ATOM 2201 N N . HIS B 1 11 ? 16.953 17.641 4.699 1 98.81 11 HIS B N 1
ATOM 2202 C CA . HIS B 1 11 ? 17.391 18.875 5.367 1 98.81 11 HIS B CA 1
ATOM 2203 C C . HIS B 1 11 ? 16.844 18.938 6.793 1 98.81 11 HIS B C 1
ATOM 2205 O O . HIS B 1 11 ? 15.711 18.562 7.047 1 98.81 11 HIS B O 1
ATOM 2211 N N . LEU B 1 12 ? 17.641 19.297 7.676 1 98.81 12 LEU B N 1
ATOM 2212 C CA . LEU B 1 12 ? 17.219 19.766 8.992 1 98.81 12 LEU B CA 1
ATOM 2213 C C . LEU B 1 12 ? 16.938 21.266 8.977 1 98.81 12 LEU B C 1
ATOM 2215 O O . LEU B 1 12 ? 17.812 22.062 8.625 1 98.81 12 LEU B O 1
ATOM 2219 N N . MET B 1 13 ? 15.766 21.641 9.359 1 98.62 13 MET B N 1
ATOM 2220 C CA . MET B 1 13 ? 15.312 23.016 9.164 1 98.62 13 MET B CA 1
ATOM 2221 C C . MET B 1 13 ? 15.562 23.844 10.414 1 98.62 13 MET B C 1
ATOM 2223 O O . MET B 1 13 ? 15.266 23.406 11.523 1 98.62 13 MET B O 1
ATOM 2227 N N . ALA B 1 14 ? 16.094 25.031 10.195 1 97.44 14 ALA B N 1
ATOM 2228 C CA . ALA B 1 14 ? 16.266 26.016 11.258 1 97.44 14 ALA B CA 1
ATOM 2229 C C . ALA B 1 14 ? 15.023 26.906 11.383 1 97.44 14 ALA B C 1
ATOM 2231 O O . ALA B 1 14 ? 14.766 27.469 12.445 1 97.44 14 ALA B O 1
ATOM 2232 N N . SER B 1 15 ? 14.398 27.062 10.305 1 94.5 15 SER B N 1
ATOM 2233 C CA . SER B 1 15 ? 13.133 27.781 10.18 1 94.5 15 SER B CA 1
ATOM 2234 C C . SER B 1 15 ? 12.281 27.219 9.055 1 94.5 15 SER B C 1
ATOM 2236 O O . SER B 1 15 ? 12.609 26.172 8.484 1 94.5 15 SER B O 1
ATOM 2238 N N . GLN B 1 16 ? 11.273 27.875 8.719 1 91.31 16 GLN B N 1
ATOM 2239 C CA . GLN B 1 16 ? 10.398 27.438 7.641 1 91.31 16 GLN B CA 1
ATOM 2240 C C . GLN B 1 16 ? 11.062 27.609 6.281 1 91.31 16 GLN B C 1
ATOM 2242 O O . GLN B 1 16 ? 10.641 27.031 5.285 1 91.31 16 GLN B O 1
ATOM 2247 N N . SER B 1 17 ? 12.102 28.438 6.285 1 94.88 17 SER B N 1
ATOM 2248 C CA . SER B 1 17 ? 12.641 28.797 4.977 1 94.88 17 SER B CA 1
ATOM 2249 C C . SER B 1 17 ? 14.148 28.578 4.926 1 94.88 17 SER B C 1
ATOM 2251 O O . SER B 1 17 ? 14.797 28.906 3.938 1 94.88 17 SER B O 1
ATOM 2253 N N . GLU B 1 18 ? 14.672 28.094 6.012 1 98.06 18 GLU B N 1
ATOM 2254 C CA . GLU B 1 18 ? 16.109 27.859 6.059 1 98.06 18 GLU B CA 1
ATOM 2255 C C . GLU B 1 18 ? 16.422 26.484 6.664 1 98.06 18 GLU B C 1
ATOM 2257 O O . GLU B 1 18 ? 15.766 26.062 7.617 1 98.06 18 GLU B O 1
ATOM 2262 N N . GLY B 1 19 ? 17.391 25.781 6.129 1 98.31 19 GLY B N 1
ATOM 2263 C CA . GLY B 1 19 ? 17.797 24.484 6.652 1 98.31 19 GLY B CA 1
ATOM 2264 C C . GLY B 1 19 ? 19.203 24.094 6.242 1 98.31 19 GLY B C 1
ATOM 2265 O O . GLY B 1 19 ? 19.844 24.781 5.434 1 98.31 19 GLY B O 1
ATOM 2266 N N . ILE B 1 20 ? 19.734 23.078 6.859 1 98.62 20 ILE B N 1
ATOM 2267 C CA . ILE B 1 20 ? 21.031 22.516 6.504 1 98.62 20 ILE B CA 1
ATOM 2268 C C . ILE B 1 20 ? 20.844 21.156 5.859 1 98.62 20 ILE B C 1
ATOM 2270 O O . ILE B 1 20 ? 19.953 20.391 6.242 1 98.62 20 ILE B O 1
ATOM 2274 N N . ASP B 1 21 ? 21.688 20.906 4.852 1 98.62 21 ASP B N 1
ATOM 2275 C CA . ASP B 1 21 ? 21.75 19.578 4.25 1 98.62 21 ASP B CA 1
ATOM 2276 C C . ASP B 1 21 ? 22.312 18.547 5.23 1 98.62 21 ASP B C 1
ATOM 2278 O O . ASP B 1 21 ? 23.453 18.672 5.672 1 98.62 21 ASP B O 1
ATOM 2282 N N . VAL B 1 22 ? 21.609 17.562 5.543 1 98.69 22 VAL B N 1
ATOM 2283 C CA . VAL B 1 22 ? 21.938 16.625 6.617 1 98.69 22 VAL B CA 1
ATOM 2284 C C . VAL B 1 22 ? 23.219 15.859 6.266 1 98.69 22 VAL B C 1
ATOM 2286 O O . VAL B 1 22 ? 24.094 15.672 7.113 1 98.69 22 VAL B O 1
ATOM 2289 N N . GLU B 1 23 ? 23.25 15.352 5.023 1 98.75 23 GLU B N 1
ATOM 2290 C CA . GLU B 1 23 ? 24.438 14.594 4.637 1 98.75 23 GLU B CA 1
ATOM 2291 C C . GLU B 1 23 ? 25.703 15.43 4.785 1 98.75 23 GLU B C 1
ATOM 2293 O O . GLU B 1 23 ? 26.688 14.961 5.348 1 98.75 23 GLU B O 1
ATOM 2298 N N . GLN B 1 24 ? 25.656 16.672 4.34 1 98.06 24 GLN B N 1
ATOM 2299 C CA . GLN B 1 24 ? 26.812 17.562 4.43 1 98.06 24 GLN B CA 1
ATOM 2300 C C . GLN B 1 24 ? 27.109 17.938 5.879 1 98.06 24 GLN B C 1
ATOM 2302 O O . GLN B 1 24 ? 28.266 17.828 6.32 1 98.06 24 GLN B O 1
ATOM 2307 N N . ALA B 1 25 ? 26.109 18.281 6.59 1 98.19 25 ALA B N 1
ATOM 2308 C CA . ALA B 1 25 ? 26.281 18.766 7.957 1 98.19 25 ALA B CA 1
ATOM 2309 C C . ALA B 1 25 ? 26.75 17.656 8.883 1 98.19 25 ALA B C 1
ATOM 2311 O O . ALA B 1 25 ? 27.391 17.922 9.906 1 98.19 25 ALA B O 1
ATOM 2312 N N . SER B 1 26 ? 26.406 16.453 8.562 1 98.19 26 SER B N 1
ATOM 2313 C CA . SER B 1 26 ? 26.781 15.32 9.414 1 98.19 26 SER B CA 1
ATOM 2314 C C . SER B 1 26 ? 28.094 14.68 8.938 1 98.19 26 SER B C 1
ATOM 2316 O O . SER B 1 26 ? 28.484 13.617 9.422 1 98.19 26 SER B O 1
ATOM 2318 N N . ASP B 1 27 ? 28.734 15.227 7.922 1 97.75 27 ASP B N 1
ATOM 2319 C CA . ASP B 1 27 ? 29.969 14.711 7.328 1 97.75 27 ASP B CA 1
ATOM 2320 C C . ASP B 1 27 ? 29.781 13.273 6.848 1 97.75 27 ASP B C 1
ATOM 2322 O O . ASP B 1 27 ? 30.609 12.406 7.121 1 97.75 27 ASP B O 1
ATOM 2326 N N . GLY B 1 28 ? 28.609 13.039 6.312 1 98.25 28 GLY B N 1
ATOM 2327 C CA . GLY B 1 28 ? 28.359 11.758 5.676 1 98.25 28 GLY B CA 1
ATOM 2328 C C . GLY B 1 28 ? 27.859 10.695 6.645 1 98.25 28 GLY B C 1
ATOM 2329 O O . GLY B 1 28 ? 27.641 9.547 6.258 1 98.25 28 GLY B O 1
ATOM 2330 N N . GLN B 1 29 ? 27.656 11.078 7.875 1 98.19 29 GLN B N 1
ATOM 2331 C CA . GLN B 1 29 ? 27.125 10.109 8.828 1 98.19 29 GLN B CA 1
ATOM 2332 C C . GLN B 1 29 ? 25.734 9.641 8.406 1 98.19 29 GLN B C 1
ATOM 2334 O O . GLN B 1 29 ? 25.406 8.453 8.531 1 98.19 29 GLN B O 1
ATOM 2339 N N . PHE B 1 30 ? 24.891 10.492 8 1 98.62 30 PHE B N 1
ATOM 2340 C CA . PHE B 1 30 ? 23.578 10.18 7.457 1 98.62 30 PHE B CA 1
ATOM 2341 C C . PHE B 1 30 ? 23.516 10.516 5.973 1 98.62 30 PHE B C 1
ATOM 2343 O O . PHE B 1 30 ? 24.094 11.5 5.527 1 98.62 30 PHE B O 1
ATOM 2350 N N . SER B 1 31 ? 22.781 9.695 5.211 1 98.19 31 SER B N 1
ATOM 2351 C CA . SER B 1 31 ? 22.656 9.914 3.773 1 98.19 31 SER B CA 1
ATOM 2352 C C . SER B 1 31 ? 21.719 11.07 3.473 1 98.19 31 SER B C 1
ATOM 2354 O O . SER B 1 31 ? 20.969 11.508 4.348 1 98.19 31 SER B O 1
ATOM 2356 N N . ALA B 1 32 ? 21.75 11.594 2.244 1 98.56 32 ALA B N 1
ATOM 2357 C CA . ALA B 1 32 ? 20.859 12.656 1.784 1 98.56 32 ALA B CA 1
ATOM 2358 C C . ALA B 1 32 ? 19.453 12.125 1.572 1 98.56 32 ALA B C 1
ATOM 2360 O O . ALA B 1 32 ? 18.5 12.906 1.424 1 98.56 32 ALA B O 1
ATOM 2361 N N . ASP B 1 33 ? 19.234 10.797 1.523 1 98.31 33 ASP B N 1
ATOM 2362 C CA . ASP B 1 33 ? 17.938 10.188 1.284 1 98.31 33 ASP B CA 1
ATOM 2363 C C . ASP B 1 33 ? 16.984 10.469 2.443 1 98.31 33 ASP B C 1
ATOM 2365 O O . ASP B 1 33 ? 17.172 9.961 3.551 1 98.31 33 ASP B O 1
ATOM 2369 N N . PRO B 1 34 ? 15.891 11.172 2.205 1 98.31 34 PRO B N 1
ATOM 2370 C CA . PRO B 1 34 ? 15 11.57 3.295 1 98.31 34 PRO B CA 1
ATOM 2371 C C . PRO B 1 34 ? 14.352 10.375 3.99 1 98.31 34 PRO B C 1
ATOM 2373 O O . PRO B 1 34 ? 13.891 10.484 5.129 1 98.31 34 PRO B O 1
ATOM 2376 N N . GLN B 1 35 ? 14.32 9.273 3.311 1 98 35 GLN B N 1
ATOM 2377 C CA . GLN B 1 35 ? 13.633 8.109 3.861 1 98 35 GLN B CA 1
ATOM 2378 C C . GLN B 1 35 ? 14.57 7.281 4.742 1 98 35 GLN B C 1
ATOM 2380 O O . GLN B 1 35 ? 14.117 6.609 5.672 1 98 35 GLN B O 1
ATOM 2385 N N . ALA B 1 36 ? 15.82 7.359 4.535 1 97.56 36 ALA B N 1
ATOM 2386 C CA . ALA B 1 36 ? 16.812 6.445 5.105 1 97.56 36 ALA B CA 1
ATOM 2387 C C . ALA B 1 36 ? 16.984 6.691 6.602 1 97.56 36 ALA B C 1
ATOM 2389 O O . ALA B 1 36 ? 17.375 5.789 7.344 1 97.56 36 ALA B O 1
ATOM 2390 N N . ILE B 1 37 ? 16.688 7.828 7.055 1 97.94 37 ILE B N 1
ATOM 2391 C CA . ILE B 1 37 ? 16.984 8.219 8.422 1 97.94 37 ILE B CA 1
ATOM 2392 C C . ILE B 1 37 ? 16.109 7.441 9.398 1 97.94 37 ILE B C 1
ATOM 2394 O O . ILE B 1 37 ? 16.469 7.246 10.555 1 97.94 37 ILE B O 1
ATOM 2398 N N . TYR B 1 38 ? 14.961 7.004 8.984 1 98.06 38 TYR B N 1
ATOM 2399 C CA . TYR B 1 38 ? 14 6.418 9.906 1 98.06 38 TYR B CA 1
ATOM 2400 C C . TYR B 1 38 ? 14.492 5.078 10.438 1 98.06 38 TYR B C 1
ATOM 2402 O O . TYR B 1 38 ? 14.188 4.699 11.57 1 98.06 38 TYR B O 1
ATOM 2410 N N . GLU B 1 39 ? 15.312 4.398 9.672 1 96.38 39 GLU B N 1
ATOM 2411 C CA . GLU B 1 39 ? 15.922 3.154 10.133 1 96.38 39 GLU B CA 1
ATOM 2412 C C . GLU B 1 39 ? 16.969 3.418 11.219 1 96.38 39 GLU B C 1
ATOM 2414 O O . GLU B 1 39 ? 17.406 2.492 11.906 1 96.38 39 GLU B O 1
ATOM 2419 N N . ARG B 1 40 ? 17.359 4.602 11.32 1 97.75 40 ARG B N 1
ATOM 2420 C CA . ARG B 1 40 ? 18.359 5.02 12.305 1 97.75 40 ARG B CA 1
ATOM 2421 C C . ARG B 1 40 ? 17.859 6.219 13.102 1 97.75 40 ARG B C 1
ATOM 2423 O O . ARG B 1 40 ? 18.625 7.125 13.422 1 97.75 40 ARG B O 1
ATOM 2430 N N . TRP B 1 41 ? 16.672 6.215 13.453 1 97.88 41 TRP B N 1
ATOM 2431 C CA . TRP B 1 41 ? 15.969 7.398 13.938 1 97.88 41 TRP B CA 1
ATOM 2432 C C . TRP B 1 41 ? 16.594 7.902 15.234 1 97.88 41 TRP B C 1
ATOM 2434 O O . TRP B 1 41 ? 16.828 9.102 15.391 1 97.88 41 TRP B O 1
ATOM 2444 N N . ASP B 1 42 ? 16.844 7.008 16.172 1 96.94 42 ASP B N 1
ATOM 2445 C CA . ASP B 1 42 ? 17.375 7.441 17.469 1 96.94 42 ASP B CA 1
ATOM 2446 C C . ASP B 1 42 ? 18.734 8.109 17.312 1 96.94 42 ASP B C 1
ATOM 2448 O O . ASP B 1 42 ? 19.016 9.125 17.953 1 96.94 42 ASP B O 1
ATOM 2452 N N . GLU B 1 43 ? 19.547 7.523 16.469 1 98 43 GLU B N 1
ATOM 2453 C CA . GLU B 1 43 ? 20.844 8.133 16.188 1 98 43 GLU B CA 1
ATOM 2454 C C . GLU B 1 43 ? 20.688 9.5 15.539 1 98 43 GLU B C 1
ATOM 2456 O O . GLU B 1 43 ? 21.391 10.445 15.891 1 98 43 GLU B O 1
ATOM 2461 N N . PHE B 1 44 ? 19.781 9.555 14.664 1 98.62 44 PHE B N 1
ATOM 2462 C CA . PHE B 1 44 ? 19.547 10.805 13.961 1 98.62 44 PHE B CA 1
ATOM 2463 C C . PHE B 1 44 ? 19.047 11.883 14.914 1 98.62 44 PHE B C 1
ATOM 2465 O O . PHE B 1 44 ? 19.516 13.023 14.875 1 98.62 44 PHE B O 1
ATOM 2472 N N . ARG B 1 45 ? 18.078 11.492 15.695 1 97.69 45 ARG B N 1
ATOM 2473 C CA . ARG B 1 45 ? 17.516 12.43 16.672 1 97.69 45 ARG B CA 1
ATOM 2474 C C . ARG B 1 45 ? 18.594 12.977 17.594 1 97.69 45 ARG B C 1
ATOM 2476 O O . ARG B 1 45 ? 18.609 14.172 17.891 1 97.69 45 ARG B O 1
ATOM 2483 N N . ASP B 1 46 ? 19.422 12.117 18.031 1 97.75 46 ASP B N 1
ATOM 2484 C CA . ASP B 1 46 ? 20.531 12.523 18.906 1 97.75 46 ASP B CA 1
ATOM 2485 C C . ASP B 1 46 ? 21.453 13.516 18.188 1 97.75 46 ASP B C 1
ATOM 2487 O O . ASP B 1 46 ? 21.812 14.555 18.75 1 97.75 46 ASP B O 1
ATOM 2491 N N . TRP B 1 47 ? 21.781 13.18 17.016 1 98.44 47 TRP B N 1
ATOM 2492 C CA . TRP B 1 47 ? 22.641 14.07 16.234 1 98.44 47 TRP B CA 1
ATOM 2493 C C . TRP B 1 47 ? 21.969 15.414 16 1 98.44 47 TRP B C 1
ATOM 2495 O O . TRP B 1 47 ? 22.594 16.469 16.188 1 98.44 47 TRP B O 1
ATOM 2505 N N . ALA B 1 48 ? 20.734 15.375 15.586 1 98.19 48 ALA B N 1
ATOM 2506 C CA . ALA B 1 48 ? 19.984 16.578 15.234 1 98.19 48 ALA B CA 1
ATOM 2507 C C . ALA B 1 48 ? 19.859 17.516 16.438 1 98.19 48 ALA B C 1
ATOM 2509 O O . ALA B 1 48 ? 19.875 18.734 16.266 1 98.19 48 ALA B O 1
ATOM 2510 N N . SER B 1 49 ? 19.766 16.969 17.609 1 96.38 49 SER B N 1
ATOM 2511 C CA . SER B 1 49 ? 19.609 17.766 18.812 1 96.38 49 SER B CA 1
ATOM 2512 C C . SER B 1 49 ? 20.844 18.625 19.078 1 96.38 49 SER B C 1
ATOM 2514 O O . SER B 1 49 ? 20.75 19.656 19.75 1 96.38 49 SER B O 1
ATOM 2516 N N . GLY B 1 50 ? 21.969 18.219 18.547 1 96.12 50 GLY B N 1
ATOM 2517 C CA . GLY B 1 50 ? 23.203 18.953 18.766 1 96.12 50 GLY B CA 1
ATOM 2518 C C . GLY B 1 50 ? 23.75 19.578 17.5 1 96.12 50 GLY B C 1
ATOM 2519 O O . GLY B 1 50 ? 24.859 20.141 17.5 1 96.12 50 GLY B O 1
ATOM 2520 N N . ALA B 1 51 ? 23 19.438 16.484 1 96.56 51 ALA B N 1
ATOM 2521 C CA . ALA B 1 51 ? 23.484 19.922 15.203 1 96.56 51 ALA B CA 1
ATOM 2522 C C . ALA B 1 51 ? 23.609 21.438 15.188 1 96.56 51 ALA B C 1
ATOM 2524 O O . ALA B 1 51 ? 22.766 22.141 15.75 1 96.56 51 ALA B O 1
ATOM 2525 N N . ASP B 1 52 ? 24.688 21.938 14.625 1 94.44 52 ASP B N 1
ATOM 2526 C CA . ASP B 1 52 ? 24.875 23.375 14.422 1 94.44 52 ASP B CA 1
ATOM 2527 C C . ASP B 1 52 ? 24.109 23.859 13.211 1 94.44 52 ASP B C 1
ATOM 2529 O O . ASP B 1 52 ? 24.469 23.562 12.07 1 94.44 52 ASP B O 1
ATOM 2533 N N . LEU B 1 53 ? 23.094 24.672 13.414 1 94.31 53 LEU B N 1
ATOM 2534 C CA . LEU B 1 53 ? 22.234 25.141 12.336 1 94.31 53 LEU B CA 1
ATOM 2535 C C . LEU B 1 53 ? 22.703 26.516 11.844 1 94.31 53 LEU B C 1
ATOM 2537 O O . LEU B 1 53 ? 22 27.156 11.055 1 94.31 53 LEU B O 1
ATOM 2541 N N . GLY B 1 54 ? 23.812 26.984 12.352 1 92.31 54 GLY B N 1
ATOM 2542 C CA . GLY B 1 54 ? 24.359 28.266 11.953 1 92.31 54 GLY B CA 1
ATOM 2543 C C . GLY B 1 54 ? 24.609 28.375 10.461 1 92.31 54 GLY B C 1
ATOM 2544 O O . GLY B 1 54 ? 24.562 29.453 9.891 1 92.31 54 GLY B O 1
ATOM 2545 N N . GLY B 1 55 ? 24.812 27.281 9.773 1 93.38 55 GLY B N 1
ATOM 2546 C CA . GLY B 1 55 ? 25.078 27.25 8.344 1 93.38 55 GLY B CA 1
ATOM 2547 C C . GLY B 1 55 ? 23.828 27.047 7.512 1 93.38 55 GLY B C 1
ATOM 2548 O O . GLY B 1 55 ? 23.906 26.703 6.332 1 93.38 55 GLY B O 1
ATOM 2549 N N . ALA B 1 56 ? 22.703 27.297 8.133 1 97.06 56 ALA B N 1
ATOM 2550 C CA . ALA B 1 56 ? 21.438 27.109 7.414 1 97.06 56 ALA B CA 1
ATOM 2551 C C . ALA B 1 56 ? 21.344 28.078 6.238 1 97.06 56 ALA B C 1
ATOM 2553 O O . ALA B 1 56 ? 21.734 29.25 6.344 1 97.06 56 ALA B O 1
ATOM 2554 N N . VAL B 1 57 ? 20.875 27.578 5.105 1 97.56 57 VAL B N 1
ATOM 2555 C CA . VAL B 1 57 ? 20.703 28.375 3.895 1 97.56 57 VAL B CA 1
ATOM 2556 C C . VAL B 1 57 ? 19.234 28.453 3.523 1 97.56 57 VAL B C 1
ATOM 2558 O O . VAL B 1 57 ? 18.422 27.641 3.986 1 97.56 57 VAL B O 1
ATOM 2561 N N . ALA B 1 58 ? 18.953 29.422 2.738 1 98.12 58 ALA B N 1
ATOM 2562 C CA . ALA B 1 58 ? 17.578 29.625 2.281 1 98.12 58 ALA B CA 1
ATOM 2563 C C . ALA B 1 58 ? 17.094 28.422 1.467 1 98.12 58 ALA B C 1
ATOM 2565 O O . ALA B 1 58 ? 17.844 27.875 0.654 1 98.12 58 ALA B O 1
ATOM 2566 N N . VAL B 1 59 ? 15.883 28 1.738 1 97.94 59 VAL B N 1
ATOM 2567 C CA . VAL B 1 59 ? 15.211 26.938 0.992 1 97.94 59 VAL B CA 1
ATOM 2568 C C . VAL B 1 59 ? 14.031 27.516 0.216 1 97.94 59 VAL B C 1
ATOM 2570 O O . VAL B 1 59 ? 13.148 28.156 0.799 1 97.94 59 VAL B O 1
ATOM 2573 N N . ASP B 1 60 ? 14.055 27.391 -1.082 1 97.06 60 ASP B N 1
ATOM 2574 C CA . ASP B 1 60 ? 12.906 27.781 -1.896 1 97.06 60 ASP B CA 1
ATOM 2575 C C . ASP B 1 60 ? 11.734 26.812 -1.682 1 97.06 60 ASP B C 1
ATOM 2577 O O . ASP B 1 60 ? 11.867 25.609 -1.892 1 97.06 60 ASP B O 1
ATOM 2581 N N . PRO B 1 61 ? 10.633 27.312 -1.274 1 96.19 61 PRO B N 1
ATOM 2582 C CA . PRO B 1 61 ? 9.477 26.438 -1.078 1 96.19 61 PRO B CA 1
ATOM 2583 C C . PRO B 1 61 ? 9.172 25.578 -2.299 1 96.19 61 PRO B C 1
ATOM 2585 O O . PRO B 1 61 ? 8.68 24.453 -2.16 1 96.19 61 PRO B O 1
ATOM 2588 N N . ALA B 1 62 ? 9.477 26.047 -3.455 1 95.88 62 ALA B N 1
ATOM 2589 C CA . ALA B 1 62 ? 9.219 25.312 -4.695 1 95.88 62 ALA B CA 1
ATOM 2590 C C . ALA B 1 62 ? 10.117 24.094 -4.812 1 95.88 62 ALA B C 1
ATOM 2592 O O . ALA B 1 62 ? 9.844 23.188 -5.609 1 95.88 62 ALA B O 1
ATOM 2593 N N . ASP B 1 63 ? 11.164 24.078 -4.012 1 97.88 63 ASP B N 1
ATOM 2594 C CA . ASP B 1 63 ? 12.117 22.984 -4.082 1 97.88 63 ASP B CA 1
ATOM 2595 C C . ASP B 1 63 ? 11.773 21.891 -3.074 1 97.88 63 ASP B C 1
ATOM 2597 O O . ASP B 1 63 ? 12.406 20.828 -3.055 1 97.88 63 ASP B O 1
ATOM 2601 N N . ILE B 1 64 ? 10.789 22.125 -2.246 1 98.62 64 ILE B N 1
ATOM 2602 C CA . ILE B 1 64 ? 10.422 21.172 -1.204 1 98.62 64 ILE B CA 1
ATOM 2603 C C . ILE B 1 64 ? 9.516 20.094 -1.792 1 98.62 64 ILE B C 1
ATOM 2605 O O . ILE B 1 64 ? 8.516 20.391 -2.449 1 98.62 64 ILE B O 1
ATOM 2609 N N . ASP B 1 65 ? 9.883 18.812 -1.635 1 98.5 65 ASP B N 1
ATOM 2610 C CA . ASP B 1 65 ? 9.117 17.641 -2.062 1 98.5 65 ASP B CA 1
ATOM 2611 C C . ASP B 1 65 ? 8.484 16.938 -0.867 1 98.5 65 ASP B C 1
ATOM 2613 O O . ASP B 1 65 ? 8.609 17.391 0.271 1 98.5 65 ASP B O 1
ATOM 2617 N N . ALA B 1 66 ? 7.734 15.875 -1.149 1 98.75 66 ALA B N 1
ATOM 2618 C CA . ALA B 1 66 ? 7.156 15.086 -0.065 1 98.75 66 ALA B CA 1
ATOM 2619 C C . ALA B 1 66 ? 8.219 14.695 0.958 1 98.75 66 ALA B C 1
ATOM 2621 O O . ALA B 1 66 ? 9.25 14.117 0.601 1 98.75 66 ALA B O 1
ATOM 2622 N N . PRO B 1 67 ? 8 14.922 2.182 1 98.56 67 PRO B N 1
ATOM 2623 C CA . PRO B 1 67 ? 9.062 14.711 3.176 1 98.56 67 PRO B CA 1
ATOM 2624 C C . PRO B 1 67 ? 9.305 13.234 3.477 1 98.56 67 PRO B C 1
ATOM 2626 O O . PRO B 1 67 ? 10.359 12.875 4.012 1 98.56 67 PRO B O 1
ATOM 2629 N N . THR B 1 68 ? 8.344 12.391 3.234 1 97.94 68 THR B N 1
ATOM 2630 C CA . THR B 1 68 ? 8.445 10.945 3.344 1 97.94 68 THR B CA 1
ATOM 2631 C C . THR B 1 68 ? 8.109 10.273 2.012 1 97.94 68 THR B C 1
ATOM 2633 O O . THR B 1 68 ? 7.023 9.719 1.844 1 97.94 68 THR B O 1
ATOM 2636 N N . PRO B 1 69 ? 9.078 10.281 1.142 1 97.94 69 PRO B N 1
ATOM 2637 C CA . PRO B 1 69 ? 8.758 10 -0.258 1 97.94 69 PRO B CA 1
ATOM 2638 C C . PRO B 1 69 ? 8.617 8.5 -0.536 1 97.94 69 PRO B C 1
ATOM 2640 O O . PRO B 1 69 ? 8.055 8.109 -1.563 1 97.94 69 PRO B O 1
ATOM 2643 N N . ALA B 1 70 ? 9.164 7.645 0.37 1 97.56 70 ALA B N 1
ATOM 2644 C CA . ALA B 1 70 ? 9.203 6.227 0.014 1 97.56 70 ALA B CA 1
ATOM 2645 C C . ALA B 1 70 ? 8.938 5.348 1.233 1 97.56 70 ALA B C 1
ATOM 2647 O O . ALA B 1 70 ? 9.727 4.453 1.541 1 97.56 70 ALA B O 1
ATOM 2648 N N . PRO B 1 71 ? 7.777 5.574 1.909 1 98.5 71 PRO B N 1
ATOM 2649 C CA . PRO B 1 71 ? 7.445 4.668 3.01 1 98.5 71 PRO B CA 1
ATOM 2650 C C . PRO B 1 71 ? 7.215 3.232 2.543 1 98.5 71 PRO B C 1
ATOM 2652 O O . PRO B 1 71 ? 6.75 3.012 1.422 1 98.5 71 PRO B O 1
ATOM 2655 N N . ARG B 1 72 ? 7.605 2.256 3.404 1 97.81 72 ARG B N 1
ATOM 2656 C CA . ARG B 1 72 ? 7.367 0.854 3.078 1 97.81 72 ARG B CA 1
ATOM 2657 C C . ARG B 1 72 ? 5.875 0.549 3.023 1 97.81 72 ARG B C 1
ATOM 2659 O O . ARG B 1 72 ? 5.418 -0.201 2.158 1 97.81 72 ARG B O 1
ATOM 2666 N N . GLN B 1 73 ? 5.18 1.037 4.012 1 98.81 73 GLN B N 1
ATOM 2667 C CA . GLN B 1 73 ? 3.729 0.888 4.07 1 98.81 73 GLN B CA 1
ATOM 2668 C C . GLN B 1 73 ? 3.045 2.238 4.266 1 98.81 73 GLN B C 1
ATOM 2670 O O . GLN B 1 73 ? 3.555 3.1 4.984 1 98.81 73 GLN B O 1
ATOM 2675 N N . ILE B 1 74 ? 1.937 2.441 3.555 1 98.94 74 ILE B N 1
ATOM 2676 C CA . ILE B 1 74 ? 1.105 3.639 3.617 1 98.94 74 ILE B CA 1
ATOM 2677 C C . ILE B 1 74 ? -0.287 3.273 4.129 1 98.94 74 ILE B C 1
ATOM 2679 O O . ILE B 1 74 ? -1.044 2.58 3.447 1 98.94 74 ILE B O 1
ATOM 2683 N N . PHE B 1 75 ? -0.601 3.719 5.34 1 98.94 75 PHE B N 1
ATOM 2684 C CA . PHE B 1 75 ? -1.93 3.529 5.91 1 98.94 75 PHE B CA 1
ATOM 2685 C C . PHE B 1 75 ? -2.742 4.816 5.828 1 98.94 75 PHE B C 1
ATOM 2687 O O . PHE B 1 75 ? -2.215 5.906 6.062 1 98.94 75 PHE B O 1
ATOM 2694 N N . ALA B 1 76 ? -3.953 4.672 5.48 1 98.88 76 ALA B N 1
ATOM 2695 C CA . ALA B 1 76 ? -4.891 5.789 5.516 1 98.88 76 ALA B CA 1
ATOM 2696 C C . ALA B 1 76 ? -6.195 5.391 6.207 1 98.88 76 ALA B C 1
ATOM 2698 O O . ALA B 1 76 ? -6.711 4.293 5.984 1 98.88 76 ALA B O 1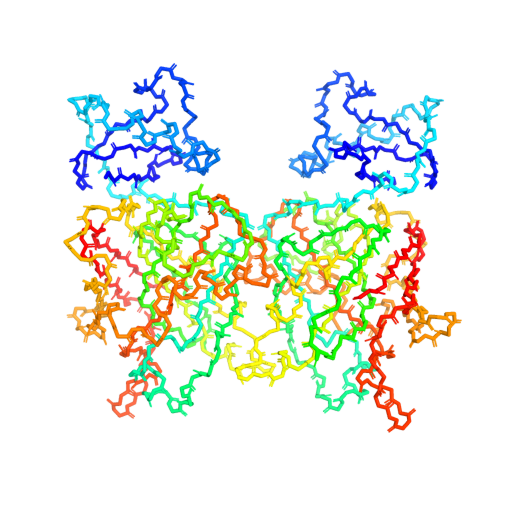
ATOM 2699 N N . LEU B 1 77 ? -6.641 6.262 7.062 1 98.56 77 LEU B N 1
ATOM 2700 C CA . LEU B 1 77 ? -7.867 5.996 7.809 1 98.56 77 LEU B CA 1
ATOM 2701 C C . LEU B 1 77 ? -9.039 6.766 7.215 1 98.56 77 LEU B C 1
ATOM 2703 O O . LEU B 1 77 ? -8.906 7.941 6.859 1 98.56 77 LEU B O 1
ATOM 2707 N N . GLY B 1 78 ? -10.164 6.051 7.07 1 96.94 78 GLY B N 1
ATOM 2708 C CA . GLY B 1 78 ? -11.414 6.691 6.676 1 96.94 78 GLY B CA 1
ATOM 2709 C C . GLY B 1 78 ? -12.328 6.988 7.848 1 96.94 78 GLY B C 1
ATOM 2710 O O . GLY B 1 78 ? -12.328 6.258 8.844 1 96.94 78 GLY B O 1
ATOM 2711 N N . LEU B 1 79 ? -13.031 8.102 7.73 1 96.81 79 LEU B N 1
ATOM 2712 C CA . LEU B 1 79 ? -14.109 8.422 8.664 1 96.81 79 LEU B CA 1
ATOM 2713 C C . LEU B 1 79 ? -13.586 8.477 10.094 1 96.81 79 LEU B C 1
ATOM 2715 O O . LEU B 1 79 ? -14.188 7.898 11.008 1 96.81 79 LEU B O 1
ATOM 2719 N N . ASN B 1 80 ? -12.484 9.172 10.289 1 98.31 80 ASN B N 1
ATOM 2720 C CA . ASN B 1 80 ? -11.891 9.195 11.617 1 98.31 80 ASN B CA 1
ATOM 2721 C C . ASN B 1 80 ? -12.242 10.477 12.367 1 98.31 80 ASN B C 1
ATOM 2723 O O . ASN B 1 80 ? -11.586 10.82 13.352 1 98.31 80 ASN B O 1
ATOM 2727 N N . TYR B 1 81 ? -13.148 11.289 11.875 1 98 81 TYR B N 1
ATOM 2728 C CA . TYR B 1 81 ? -13.727 12.445 12.547 1 98 81 TYR B CA 1
ATOM 2729 C C . TYR B 1 81 ? -15.242 12.336 12.609 1 98 81 TYR B C 1
ATOM 2731 O O . TYR B 1 81 ? -15.906 12.172 11.578 1 98 81 TYR B O 1
ATOM 2739 N N . ARG B 1 82 ? -15.758 12.5 13.773 1 94.69 82 ARG B N 1
ATOM 2740 C CA . ARG B 1 82 ? -17.188 12.328 14 1 94.69 82 ARG B CA 1
ATOM 2741 C C . ARG B 1 82 ? -18 13.258 13.109 1 94.69 82 ARG B C 1
ATOM 2743 O O . ARG B 1 82 ? -18.953 12.82 12.461 1 94.69 82 ARG B O 1
ATOM 2750 N N . ASP B 1 83 ? -17.609 14.492 13.109 1 93.88 83 ASP B N 1
ATOM 2751 C CA . ASP B 1 83 ? -18.359 15.477 12.344 1 93.88 83 ASP B CA 1
ATOM 2752 C C . ASP B 1 83 ? -18.328 15.164 10.852 1 93.88 83 ASP B C 1
ATOM 2754 O O . ASP B 1 83 ? -19.297 15.422 10.133 1 93.88 83 ASP B O 1
ATOM 2758 N N . HIS B 1 84 ? -17.219 14.641 10.375 1 94.06 84 HIS B N 1
ATOM 2759 C CA . HIS B 1 84 ? -17.109 14.258 8.969 1 94.06 84 HIS B CA 1
ATOM 2760 C C . HIS B 1 84 ? -18.031 13.078 8.656 1 94.06 84 HIS B C 1
ATOM 2762 O O . HIS B 1 84 ? -18.734 13.094 7.641 1 94.06 84 HIS B O 1
ATOM 2768 N N . ALA B 1 85 ? -18.016 12.117 9.539 1 91.12 85 ALA B N 1
ATOM 2769 C CA . ALA B 1 85 ? -18.922 10.984 9.359 1 91.12 85 ALA B CA 1
ATOM 2770 C C . ALA B 1 85 ? -20.375 11.438 9.297 1 91.12 85 ALA B C 1
ATOM 2772 O O . ALA B 1 85 ? -21.125 11.008 8.422 1 91.12 85 ALA B O 1
ATOM 2773 N N . GLU B 1 86 ? -20.75 12.297 10.172 1 91.31 86 GLU B N 1
ATOM 2774 C CA . GLU B 1 86 ? -22.109 12.82 10.234 1 91.31 86 GLU B CA 1
ATOM 2775 C C . GLU B 1 86 ? -22.438 13.633 8.984 1 91.31 86 GLU B C 1
ATOM 2777 O O . GLU B 1 86 ? -23.531 13.5 8.422 1 91.31 86 GLU B O 1
ATOM 2782 N N . GLU B 1 87 ? -21.547 14.43 8.555 1 92.06 87 GLU B N 1
ATOM 2783 C CA . GLU B 1 87 ? -21.766 15.32 7.414 1 92.06 87 GLU B CA 1
ATOM 2784 C C . GLU B 1 87 ? -22.047 14.523 6.145 1 92.06 87 GLU B C 1
ATOM 2786 O O . GLU B 1 87 ? -22.812 14.969 5.285 1 92.06 87 GLU B O 1
ATOM 2791 N N . VAL B 1 88 ? -21.406 13.352 6.004 1 88.31 88 VAL B N 1
ATOM 2792 C CA . VAL B 1 88 ? -21.578 12.578 4.781 1 88.31 88 VAL B CA 1
ATOM 2793 C C . VAL B 1 88 ? -22.609 11.477 5.004 1 88.31 88 VAL B C 1
ATOM 2795 O O . VAL B 1 88 ? -22.781 10.586 4.168 1 88.31 88 VAL B O 1
ATOM 2798 N N . GLY B 1 89 ? -23.234 11.43 6.148 1 88.44 89 GLY B N 1
ATOM 2799 C CA . GLY B 1 89 ? -24.359 10.57 6.426 1 88.44 89 GLY B CA 1
ATOM 2800 C C . GLY B 1 89 ? -23.969 9.133 6.715 1 88.44 89 GLY B C 1
ATOM 2801 O O . GLY B 1 89 ? -24.719 8.203 6.414 1 88.44 89 GLY B O 1
ATOM 2802 N N . LEU B 1 90 ? -22.812 8.945 7.23 1 89.5 90 LEU B N 1
ATOM 2803 C CA . LEU B 1 90 ? -22.344 7.602 7.539 1 89.5 90 LEU B CA 1
ATOM 2804 C C . LEU B 1 90 ? -22.297 7.375 9.047 1 89.5 90 LEU B C 1
ATOM 2806 O O . LEU B 1 90 ? -22.188 8.336 9.82 1 89.5 90 LEU B O 1
ATOM 2810 N N . ASP B 1 91 ? -22.359 6.098 9.406 1 91.06 91 ASP B N 1
ATOM 2811 C CA . ASP B 1 91 ? -22.266 5.73 10.82 1 91.06 91 ASP B CA 1
ATOM 2812 C C . ASP B 1 91 ? -20.844 5.938 11.344 1 91.06 91 ASP B C 1
ATOM 2814 O O . ASP B 1 91 ? -19.875 5.828 10.594 1 91.06 91 ASP B O 1
ATOM 2818 N N . ILE B 1 92 ? -20.812 6.246 12.656 1 93.44 92 ILE B N 1
ATOM 2819 C CA . ILE B 1 92 ? -19.516 6.293 13.328 1 93.44 92 ILE B CA 1
ATOM 2820 C C . ILE B 1 92 ? -18.906 4.891 13.383 1 93.44 92 ILE B C 1
ATOM 2822 O O . ILE B 1 92 ? -19.531 3.955 13.875 1 93.44 92 ILE B O 1
ATOM 2826 N N . PRO B 1 93 ? -17.734 4.746 12.891 1 94 93 PRO B N 1
ATOM 2827 C CA . PRO B 1 93 ? -17.156 3.398 12.844 1 94 93 PRO B CA 1
ATOM 2828 C C . PRO B 1 93 ? -16.781 2.873 14.227 1 94 93 PRO B C 1
ATOM 2830 O O . PRO B 1 93 ? -16.328 3.641 15.086 1 94 93 PRO B O 1
ATOM 2833 N N . GLU B 1 94 ? -16.953 1.578 14.352 1 93.06 94 GLU B N 1
ATOM 2834 C CA . GLU B 1 94 ? -16.547 0.921 15.594 1 93.06 94 GLU B CA 1
ATOM 2835 C C . GLU B 1 94 ? -15.07 0.542 15.562 1 93.06 94 GLU B C 1
ATOM 2837 O O . GLU B 1 94 ? -14.453 0.351 16.609 1 93.06 94 GLU B O 1
ATOM 2842 N N . ASP B 1 95 ? -14.586 0.401 14.367 1 95.44 95 ASP B N 1
ATOM 2843 C CA . ASP B 1 95 ? -13.188 0.044 14.141 1 95.44 95 ASP B CA 1
ATOM 2844 C C . ASP B 1 95 ? -12.586 0.866 13.008 1 95.44 95 ASP B C 1
ATOM 2846 O O . ASP B 1 95 ? -13.305 1.552 12.281 1 95.44 95 ASP B O 1
ATOM 2850 N N . LEU B 1 96 ? -11.281 0.764 12.906 1 97.38 96 LEU B N 1
ATOM 2851 C CA . LEU B 1 96 ? -10.578 1.525 11.891 1 97.38 96 LEU B CA 1
ATOM 2852 C C . LEU B 1 96 ? -11.031 1.12 10.492 1 97.38 96 LEU B C 1
ATOM 2854 O O . LEU B 1 96 ? -11.125 -0.071 10.188 1 97.38 96 LEU B O 1
ATOM 2858 N N . THR B 1 97 ? -11.445 2.078 9.734 1 97.06 97 THR B N 1
ATOM 2859 C CA . THR B 1 97 ? -11.492 1.923 8.289 1 97.06 97 THR B CA 1
ATOM 2860 C C . THR B 1 97 ? -10.133 2.195 7.664 1 97.06 97 THR B C 1
ATOM 2862 O O . THR B 1 97 ? -9.609 3.311 7.754 1 97.06 97 THR B O 1
ATOM 2865 N N . VAL B 1 98 ? -9.5 1.129 7.059 1 98.5 98 VAL B N 1
ATOM 2866 C CA . VAL B 1 98 ? -8.109 1.28 6.625 1 98.5 98 VAL B CA 1
ATOM 2867 C C . VAL B 1 98 ? -8.008 1 5.129 1 98.5 98 VAL B C 1
ATOM 2869 O O . VAL B 1 98 ? -8.523 -0.006 4.641 1 98.5 98 VAL B O 1
ATOM 2872 N N . PHE B 1 99 ? -7.418 1.887 4.391 1 98.38 99 PHE B N 1
ATOM 2873 C CA . PHE B 1 99 ? -7.031 1.718 2.996 1 98.38 99 PHE B CA 1
ATOM 2874 C C . PHE B 1 99 ? -5.621 2.246 2.758 1 98.38 99 PHE B C 1
ATOM 2876 O O . PHE B 1 99 ? -4.871 2.471 3.709 1 98.38 99 PHE B O 1
ATOM 2883 N N . THR B 1 100 ? -5.199 2.295 1.517 1 98.81 100 THR B N 1
ATOM 2884 C CA . THR B 1 100 ? -3.893 2.854 1.187 1 98.81 100 THR B CA 1
ATOM 2885 C C . THR B 1 100 ? -4.027 3.961 0.143 1 98.81 100 THR B C 1
ATOM 2887 O O . THR B 1 100 ? -5.039 4.043 -0.554 1 98.81 100 THR B O 1
ATOM 2890 N N . LYS B 1 101 ? -3.127 4.832 0.101 1 98.81 101 LYS B N 1
ATOM 2891 C CA . LYS B 1 101 ? -2.789 5.594 -1.1 1 98.81 101 LYS B CA 1
ATOM 2892 C C . LYS B 1 101 ? -1.531 5.039 -1.764 1 98.81 101 LYS B C 1
ATOM 2894 O O . LYS B 1 101 ? -0.632 4.539 -1.084 1 98.81 101 LYS B O 1
ATOM 2899 N N . PHE B 1 102 ? -1.475 5.027 -3.029 1 98.88 102 PHE B N 1
ATOM 2900 C CA . PHE B 1 102 ? -0.279 4.547 -3.713 1 98.88 102 PHE B CA 1
ATOM 2901 C C . PHE B 1 102 ? 0.755 5.66 -3.842 1 98.88 102 PHE B C 1
ATOM 2903 O O . PHE B 1 102 ? 0.404 6.812 -4.105 1 98.88 102 PHE B O 1
ATOM 2910 N N . SER B 1 103 ? 2.016 5.297 -3.666 1 98.62 103 SER B N 1
ATOM 2911 C CA . SER B 1 103 ? 3.09 6.273 -3.521 1 98.62 103 SER B CA 1
ATOM 2912 C C . SER B 1 103 ? 3.27 7.09 -4.797 1 98.62 103 SER B C 1
ATOM 2914 O O . SER B 1 103 ? 3.795 8.203 -4.758 1 98.62 103 SER B O 1
ATOM 2916 N N . SER B 1 104 ? 2.789 6.605 -5.914 1 98.62 104 SER B N 1
ATOM 2917 C CA . SER B 1 104 ? 2.922 7.344 -7.164 1 98.62 104 SER B CA 1
ATOM 2918 C C . SER B 1 104 ? 2.104 8.633 -7.141 1 98.62 104 SER B C 1
ATOM 2920 O O . SER B 1 104 ? 2.271 9.492 -8 1 98.62 104 SER B O 1
ATOM 2922 N N . SER B 1 105 ? 1.227 8.758 -6.164 1 98.81 105 SER B N 1
ATOM 2923 C CA . SER B 1 105 ? 0.395 9.953 -6.059 1 98.81 105 SER B CA 1
ATOM 2924 C C . SER B 1 105 ? 1.083 11.031 -5.227 1 98.81 105 SER B C 1
ATOM 2926 O O . SER B 1 105 ? 0.582 12.148 -5.121 1 98.81 105 SER B O 1
ATOM 2928 N N . PHE B 1 106 ? 2.215 10.742 -4.605 1 98.88 106 PHE B N 1
ATOM 2929 C CA . PHE B 1 106 ? 2.889 11.664 -3.699 1 98.88 106 PHE B CA 1
ATOM 2930 C C . PHE B 1 106 ? 3.438 12.867 -4.457 1 98.88 106 PHE B C 1
ATOM 2932 O O . PHE B 1 106 ? 3.939 12.727 -5.574 1 98.88 106 PHE B O 1
ATOM 2939 N N . CYS B 1 107 ? 3.342 14 -3.914 1 98.69 107 CYS B N 1
ATOM 2940 C CA . CYS B 1 107 ? 4.027 15.195 -4.379 1 98.69 107 CYS B CA 1
ATOM 2941 C C . CYS B 1 107 ? 4.254 16.172 -3.234 1 98.69 107 CYS B C 1
ATOM 2943 O O . CYS B 1 107 ? 3.84 15.922 -2.102 1 98.69 107 CYS B O 1
ATOM 2945 N N . GLY B 1 108 ? 5.035 17.203 -3.469 1 98.69 108 GLY B N 1
ATOM 2946 C CA . GLY B 1 108 ? 5.383 18.188 -2.457 1 98.69 108 GLY B CA 1
ATOM 2947 C C . GLY B 1 108 ? 4.23 19.109 -2.104 1 98.69 108 GLY B C 1
ATOM 2948 O O . GLY B 1 108 ? 3.123 18.953 -2.615 1 98.69 108 GLY B O 1
ATOM 2949 N N . PRO B 1 109 ? 4.473 20.016 -1.206 1 98.69 109 PRO B N 1
ATOM 2950 C CA . PRO B 1 109 ? 3.422 20.891 -0.674 1 98.69 109 PRO B CA 1
ATOM 2951 C C . PRO B 1 109 ? 2.9 21.891 -1.708 1 98.69 109 PRO B C 1
ATOM 2953 O O . PRO B 1 109 ? 1.787 22.406 -1.57 1 98.69 109 PRO B O 1
ATOM 2956 N N . ILE B 1 110 ? 3.691 22.266 -2.65 1 98.62 110 ILE B N 1
ATOM 2957 C CA . ILE B 1 110 ? 3.283 23.125 -3.748 1 98.62 110 ILE B CA 1
ATOM 2958 C C . ILE B 1 110 ? 3.234 22.328 -5.047 1 98.62 110 ILE B C 1
ATOM 2960 O O . ILE B 1 110 ? 4.27 21.875 -5.539 1 98.62 110 ILE B O 1
ATOM 2964 N N . ALA B 1 111 ? 2.027 22.156 -5.539 1 98.5 111 ALA B N 1
ATOM 2965 C CA . ALA B 1 111 ? 1.923 21.281 -6.703 1 98.5 111 ALA B CA 1
ATOM 2966 C C . ALA B 1 111 ? 0.733 21.672 -7.578 1 98.5 111 ALA B C 1
ATOM 2968 O O . ALA B 1 111 ? -0.239 22.25 -7.09 1 98.5 111 ALA B O 1
ATOM 2969 N N . GLU B 1 112 ? 0.818 21.453 -8.805 1 98.75 112 GLU B N 1
ATOM 2970 C CA . GLU B 1 112 ? -0.311 21.453 -9.734 1 98.75 112 GLU B CA 1
ATOM 2971 C C . GLU B 1 112 ? -0.927 20.078 -9.859 1 98.75 112 GLU B C 1
ATOM 2973 O O . GLU B 1 112 ? -0.208 19.078 -9.945 1 98.75 112 GLU B O 1
ATOM 2978 N N . VAL B 1 113 ? -2.191 20.016 -9.805 1 98.88 113 VAL B N 1
ATOM 2979 C CA . VAL B 1 113 ? -2.928 18.75 -9.914 1 98.88 113 VAL B CA 1
ATOM 2980 C C . VAL B 1 113 ? -3.838 18.797 -11.141 1 98.88 113 VAL B C 1
ATOM 2982 O O . VAL B 1 113 ? -4.664 19.703 -11.281 1 98.88 113 VAL B O 1
ATOM 2985 N N . LYS B 1 114 ? -3.654 17.906 -12.062 1 98.62 114 LYS B N 1
ATOM 2986 C CA . LYS B 1 114 ? -4.566 17.75 -13.188 1 98.62 114 LYS B CA 1
ATOM 2987 C C . LYS B 1 114 ? -5.816 16.969 -12.789 1 98.62 114 LYS B C 1
ATOM 2989 O O . LYS B 1 114 ? -5.715 15.844 -12.297 1 98.62 114 LYS B O 1
ATOM 2994 N N . LEU B 1 115 ? -6.926 17.578 -13.008 1 98.69 115 LEU B N 1
ATOM 2995 C CA . LEU B 1 115 ? -8.18 16.938 -12.625 1 98.69 115 LEU B CA 1
ATOM 2996 C C . LEU B 1 115 ? -8.578 15.875 -13.641 1 98.69 115 LEU B C 1
ATOM 2998 O O . LEU B 1 115 ? -8.43 16.078 -14.852 1 98.69 115 LEU B O 1
ATOM 3002 N N . PRO B 1 116 ? -9.008 14.672 -13.148 1 97.69 116 PRO B N 1
ATOM 3003 C CA . PRO B 1 116 ? -9.547 13.695 -14.094 1 97.69 116 PRO B CA 1
ATOM 3004 C C . PRO B 1 116 ? -10.742 14.234 -14.875 1 97.69 116 PRO B C 1
ATOM 3006 O O . PRO B 1 116 ? -11.578 14.945 -14.32 1 97.69 116 PRO B O 1
ATOM 3009 N N . GLU B 1 117 ? -10.797 13.891 -16.141 1 95.19 117 GLU B N 1
ATOM 3010 C CA . GLU B 1 117 ? -11.891 14.352 -17 1 95.19 117 GLU B CA 1
ATOM 3011 C C . GLU B 1 117 ? -13.234 13.867 -16.484 1 95.19 117 GLU B C 1
ATOM 3013 O O . GLU B 1 117 ? -13.422 12.672 -16.234 1 95.19 117 GLU B O 1
ATOM 3018 N N . GLY B 1 118 ? -14.117 14.828 -16.312 1 94.44 118 GLY B N 1
ATOM 3019 C CA . GLY B 1 118 ? -15.461 14.484 -15.859 1 94.44 118 GLY B CA 1
ATOM 3020 C C . GLY B 1 118 ? -15.508 14.016 -14.414 1 94.44 118 GLY B C 1
ATOM 3021 O O . GLY B 1 118 ? -16.516 13.477 -13.969 1 94.44 118 GLY B O 1
ATOM 3022 N N . GLY B 1 119 ? -14.438 14.211 -13.727 1 96.75 119 GLY B N 1
ATOM 3023 C CA . GLY B 1 119 ? -14.359 13.703 -12.359 1 96.75 119 GLY B CA 1
ATOM 3024 C C . GLY B 1 119 ? -14.969 14.648 -11.344 1 96.75 119 GLY B C 1
ATOM 3025 O O . GLY B 1 119 ? -15.383 15.758 -11.688 1 96.75 119 GLY B O 1
ATOM 3026 N N . LEU B 1 120 ? -15.195 14.109 -10.117 1 98.44 120 LEU B N 1
ATOM 3027 C CA . LEU B 1 120 ? -15.633 14.844 -8.938 1 98.44 120 LEU B CA 1
ATOM 3028 C C . LEU B 1 120 ? -14.555 14.836 -7.855 1 98.44 120 LEU B C 1
ATOM 3030 O O . LEU B 1 120 ? -14.656 14.094 -6.879 1 98.44 120 LEU B O 1
ATOM 3034 N N . THR B 1 121 ? -13.594 15.734 -8.055 1 98.88 121 THR B N 1
ATOM 3035 C CA . THR B 1 121 ? -12.438 15.742 -7.164 1 98.88 121 THR B CA 1
ATOM 3036 C C . THR B 1 121 ? -12.727 16.562 -5.906 1 98.88 121 THR B C 1
ATOM 3038 O O . THR B 1 121 ? -13.242 17.672 -5.988 1 98.88 121 THR B O 1
ATOM 3041 N N . ASP B 1 122 ? -12.445 15.992 -4.816 1 98.88 122 ASP B N 1
ATOM 3042 C CA . ASP B 1 122 ? -12.727 16.547 -3.496 1 98.88 122 ASP B CA 1
ATOM 3043 C C . ASP B 1 122 ? -11.438 16.812 -2.727 1 98.88 122 ASP B C 1
ATOM 3045 O O . ASP B 1 122 ? -10.383 16.281 -3.072 1 98.88 122 ASP B O 1
ATOM 3049 N N . TRP B 1 123 ? -11.5 17.766 -1.763 1 98.94 123 TRP B N 1
ATOM 3050 C CA . TRP B 1 123 ? -10.375 18.047 -0.871 1 98.94 123 TRP B CA 1
ATOM 3051 C C . TRP B 1 123 ? -10.578 17.359 0.482 1 98.94 123 TRP B C 1
ATOM 3053 O O . TRP B 1 123 ? -11.719 17.141 0.905 1 98.94 123 TRP B O 1
ATOM 3063 N N . GLU B 1 124 ? -9.469 16.922 1.093 1 98.88 124 GLU B N 1
ATOM 3064 C CA . GLU B 1 124 ? -9.469 16.344 2.432 1 98.88 124 GLU B CA 1
ATOM 3065 C C . GLU B 1 124 ? -8.156 16.641 3.162 1 98.88 124 GLU B C 1
ATOM 3067 O O . GLU B 1 124 ? -7.195 15.883 3.057 1 98.88 124 GLU B O 1
ATOM 3072 N N . THR B 1 125 ? -8.102 17.703 3.947 1 98.81 125 THR B N 1
ATOM 3073 C CA . THR B 1 125 ? -6.887 18 4.703 1 98.81 125 THR B CA 1
ATOM 3074 C C . THR B 1 125 ? -6.711 17.016 5.852 1 98.81 125 THR B C 1
ATOM 3076 O O . THR B 1 125 ? -7.684 16.641 6.52 1 98.81 125 THR B O 1
ATOM 3079 N N . GLU B 1 126 ? -5.504 16.516 5.996 1 98.88 126 GLU B N 1
ATOM 3080 C CA . GLU B 1 126 ? -5.281 15.5 7.02 1 98.88 126 GLU B CA 1
ATOM 3081 C C . GLU B 1 126 ? -3.957 15.719 7.742 1 98.88 126 GLU B C 1
ATOM 3083 O O . GLU B 1 126 ? -3.023 16.297 7.18 1 98.88 126 GLU B O 1
ATOM 3088 N N . LEU B 1 127 ? -3.906 15.273 9.055 1 98.94 127 LEU B N 1
ATOM 3089 C CA . LEU B 1 127 ? -2.662 15.023 9.773 1 98.94 127 LEU B CA 1
ATOM 3090 C C . LEU B 1 127 ? -2.059 13.688 9.359 1 98.94 127 LEU B C 1
ATOM 3092 O O . LEU B 1 127 ? -2.775 12.688 9.227 1 98.94 127 LEU B O 1
ATOM 3096 N N . ILE B 1 128 ? -0.775 13.656 9.07 1 98.94 128 ILE B N 1
ATOM 3097 C CA . ILE B 1 128 ? -0.039 12.438 8.758 1 98.94 128 ILE B CA 1
ATOM 3098 C C . ILE B 1 128 ? 1 12.172 9.844 1 98.94 128 ILE B C 1
ATOM 3100 O O . ILE B 1 128 ? 1.736 13.07 10.25 1 98.94 128 ILE B O 1
ATOM 3104 N N . VAL B 1 129 ? 1.03 10.961 10.281 1 98.88 129 VAL B N 1
ATOM 3105 C CA . VAL B 1 129 ? 2.018 10.516 11.258 1 98.88 129 VAL B CA 1
ATOM 3106 C C . VAL B 1 129 ? 3.109 9.703 10.562 1 98.88 129 VAL B C 1
ATOM 3108 O O . VAL B 1 129 ? 2.818 8.859 9.711 1 98.88 129 VAL B O 1
ATOM 3111 N N . VAL B 1 130 ? 4.312 10 10.852 1 98.88 130 VAL B N 1
ATOM 3112 C CA . VAL B 1 130 ? 5.461 9.227 10.391 1 98.88 130 VAL B CA 1
ATOM 3113 C C . VAL B 1 130 ? 6.043 8.422 11.547 1 98.88 130 VAL B C 1
ATOM 3115 O O . VAL B 1 130 ? 6.32 8.969 12.617 1 98.88 130 VAL B O 1
ATOM 3118 N N . LEU B 1 131 ? 6.316 7.172 11.312 1 98.81 131 LEU B N 1
ATOM 3119 C CA . LEU B 1 131 ? 6.766 6.293 12.383 1 98.81 131 LEU B CA 1
ATOM 3120 C C . LEU B 1 131 ? 8.289 6.23 12.438 1 98.81 131 LEU B C 1
ATOM 3122 O O . LEU B 1 131 ? 8.953 6.363 11.406 1 98.81 131 LEU B O 1
ATOM 3126 N N . ALA B 1 132 ? 8.914 6.07 13.609 1 94.94 132 ALA B N 1
ATOM 3127 C CA . ALA B 1 132 ? 10.352 5.969 13.859 1 94.94 132 ALA B CA 1
ATOM 3128 C C . ALA B 1 132 ? 10.75 4.539 14.211 1 94.94 132 ALA B C 1
ATOM 3130 O O . ALA B 1 132 ? 11.883 4.125 13.977 1 94.94 132 ALA B O 1
ATOM 3131 N N . ARG B 1 133 ? 9.836 3.949 14.922 1 86.94 133 ARG B N 1
ATOM 3132 C CA . ARG B 1 133 ? 10.016 2.58 15.391 1 86.94 133 ARG B CA 1
ATOM 3133 C C . ARG B 1 133 ? 8.883 1.683 14.906 1 86.94 133 ARG B C 1
ATOM 3135 O O . ARG B 1 133 ? 7.832 2.172 14.477 1 86.94 133 ARG B O 1
ATOM 3142 N N . GLY B 1 134 ? 9.297 0.442 14.648 1 90.44 134 GLY B N 1
ATOM 3143 C CA . GLY B 1 134 ? 8.305 -0.533 14.234 1 90.44 134 GLY B CA 1
ATOM 3144 C C . GLY B 1 134 ? 8.023 -1.585 15.289 1 90.44 134 GLY B C 1
ATOM 3145 O O . GLY B 1 134 ? 8.5 -1.478 16.422 1 90.44 134 GLY B O 1
ATOM 3146 N N . GLY B 1 135 ? 7.082 -2.324 14.883 1 97.06 135 GLY B N 1
ATOM 3147 C CA . GLY B 1 135 ? 6.75 -3.445 15.75 1 97.06 135 GLY B CA 1
ATOM 3148 C C . GLY B 1 135 ? 5.285 -3.838 15.68 1 97.06 135 GLY B C 1
ATOM 3149 O O . GLY B 1 135 ? 4.527 -3.293 14.875 1 97.06 135 GLY B O 1
ATOM 3150 N N . ARG B 1 136 ? 4.918 -4.879 16.422 1 98.38 136 ARG B N 1
ATOM 3151 C CA . ARG B 1 136 ? 3.551 -5.359 16.578 1 98.38 136 ARG B CA 1
ATOM 3152 C C . ARG B 1 136 ? 3.047 -5.105 18 1 98.38 136 ARG B C 1
ATOM 3154 O O . ARG B 1 136 ? 3.842 -4.918 18.922 1 98.38 136 ARG B O 1
ATOM 3161 N N . ASP B 1 137 ? 1.776 -5.023 18.141 1 98.44 137 ASP B N 1
ATOM 3162 C CA . ASP B 1 137 ? 1.091 -4.988 19.422 1 98.44 137 ASP B CA 1
ATOM 3163 C C . ASP B 1 137 ? 1.633 -3.861 20.297 1 98.44 137 ASP B C 1
ATOM 3165 O O . ASP B 1 137 ? 1.969 -4.082 21.469 1 98.44 137 ASP B O 1
ATOM 3169 N N . ILE B 1 138 ? 1.781 -2.744 19.719 1 98.62 138 ILE B N 1
ATOM 3170 C CA . ILE B 1 138 ? 2.23 -1.551 20.422 1 98.62 138 ILE B CA 1
ATOM 3171 C C . ILE B 1 138 ? 1.14 -1.076 21.391 1 98.62 138 ILE B C 1
ATOM 3173 O O . ILE B 1 138 ? -0.009 -0.885 20.984 1 98.62 138 ILE B O 1
ATOM 3177 N N . ALA B 1 139 ? 1.47 -0.883 22.641 1 98.69 139 ALA B N 1
ATOM 3178 C CA . ALA B 1 139 ? 0.509 -0.386 23.609 1 98.69 139 ALA B CA 1
ATOM 3179 C C . ALA B 1 139 ? 0.115 1.057 23.312 1 98.69 139 ALA B C 1
ATOM 3181 O O . ALA B 1 139 ? 0.958 1.869 22.922 1 98.69 139 ALA B O 1
ATOM 3182 N N . GLU B 1 140 ? -1.125 1.328 23.547 1 98.62 140 GLU B N 1
ATOM 3183 C CA . GLU B 1 140 ? -1.64 2.658 23.234 1 98.62 140 GLU B CA 1
ATOM 3184 C C . GLU B 1 140 ? -0.879 3.736 24 1 98.62 140 GLU B C 1
ATOM 3186 O O . GLU B 1 140 ? -0.555 4.789 23.453 1 98.62 140 GLU B O 1
ATOM 3191 N N . ASP B 1 141 ? -0.562 3.506 25.219 1 98.5 141 ASP B N 1
ATOM 3192 C CA . ASP B 1 141 ? 0.056 4.512 26.078 1 98.5 141 ASP B CA 1
ATOM 3193 C C . ASP B 1 141 ? 1.528 4.707 25.734 1 98.5 141 ASP B C 1
ATOM 3195 O O . ASP B 1 141 ? 2.178 5.621 26.234 1 98.5 141 ASP B O 1
ATOM 3199 N N . GLN B 1 142 ? 2.084 3.877 24.812 1 98.12 142 GLN B N 1
ATOM 3200 C CA . GLN B 1 142 ? 3.471 3.996 24.375 1 98.12 142 GLN B CA 1
ATOM 3201 C C . GLN B 1 142 ? 3.549 4.445 22.922 1 98.12 142 GLN B C 1
ATOM 3203 O O . GLN B 1 142 ? 4.641 4.66 22.391 1 98.12 142 GLN B O 1
ATOM 3208 N N . ALA B 1 143 ? 2.445 4.602 22.328 1 98.44 143 ALA B N 1
ATOM 3209 C CA . ALA B 1 143 ? 2.363 4.75 20.875 1 98.44 143 ALA B CA 1
ATOM 3210 C C . ALA B 1 143 ? 3.143 5.977 20.406 1 98.44 143 ALA B C 1
ATOM 3212 O O . ALA B 1 143 ? 3.82 5.93 19.375 1 98.44 143 ALA B O 1
ATOM 3213 N N . TRP B 1 144 ? 3.117 7.051 21.172 1 98.12 144 TRP B N 1
ATOM 3214 C CA . TRP B 1 144 ? 3.799 8.273 20.766 1 98.12 144 TRP B CA 1
ATOM 3215 C C . TRP B 1 144 ? 5.309 8.078 20.75 1 98.12 144 TRP B C 1
ATOM 3217 O O . TRP B 1 144 ? 6.031 8.805 20.062 1 98.12 144 TRP B O 1
ATOM 3227 N N . ASP B 1 145 ? 5.832 7.113 21.484 1 97.31 145 ASP B N 1
ATOM 3228 C CA . ASP B 1 145 ? 7.262 6.812 21.484 1 97.31 145 ASP B CA 1
ATOM 3229 C C . ASP B 1 145 ? 7.703 6.215 20.156 1 97.31 145 ASP B C 1
ATOM 3231 O O . ASP B 1 145 ? 8.898 6.152 19.859 1 97.31 145 ASP B O 1
ATOM 3235 N N . TYR B 1 146 ? 6.73 5.797 19.359 1 98.19 146 TYR B N 1
ATOM 3236 C CA . TYR B 1 146 ? 7.02 5.176 18.062 1 98.19 146 TYR B CA 1
ATOM 3237 C C . TYR B 1 146 ? 6.863 6.18 16.922 1 98.19 146 TYR B C 1
ATOM 3239 O O . TYR B 1 146 ? 7.023 5.828 15.758 1 98.19 146 TYR B O 1
ATOM 3247 N N . VAL B 1 147 ? 6.57 7.383 17.234 1 98.69 147 VAL B N 1
ATOM 3248 C CA . VAL B 1 147 ? 6.324 8.414 16.219 1 98.69 147 VAL B CA 1
ATOM 3249 C C . VAL B 1 147 ? 7.582 9.258 16.031 1 98.69 147 VAL B C 1
ATOM 3251 O O . VAL B 1 147 ? 8.117 9.82 16.984 1 98.69 147 VAL B O 1
ATOM 3254 N N . ALA B 1 148 ? 8.086 9.273 14.781 1 98.62 148 ALA B N 1
ATOM 3255 C CA . ALA B 1 148 ? 9.188 10.164 14.422 1 98.62 148 ALA B CA 1
ATOM 3256 C C . ALA B 1 148 ? 8.719 11.609 14.32 1 98.62 148 ALA B C 1
ATOM 3258 O O . ALA B 1 148 ? 9.375 12.523 14.828 1 98.62 148 ALA B O 1
ATOM 3259 N N . GLY B 1 149 ? 7.535 11.766 13.641 1 98.75 149 GLY B N 1
ATOM 3260 C CA . GLY B 1 149 ? 7.043 13.125 13.477 1 98.75 149 GLY B CA 1
ATOM 3261 C C . GLY B 1 149 ? 5.66 13.188 12.852 1 98.75 149 GLY B C 1
ATOM 3262 O O . GLY B 1 149 ? 5.004 12.156 12.68 1 98.75 149 GLY B O 1
ATOM 3263 N N . ILE B 1 150 ? 5.215 14.445 12.688 1 98.88 150 ILE B N 1
ATOM 3264 C CA . ILE B 1 150 ? 3.895 14.773 12.164 1 98.88 150 ILE B CA 1
ATOM 3265 C C . ILE B 1 150 ? 4.035 15.711 10.961 1 98.88 150 ILE B C 1
ATOM 3267 O O . ILE B 1 150 ? 4.848 16.641 10.984 1 98.88 150 ILE B O 1
ATOM 3271 N N . THR B 1 151 ? 3.33 15.406 9.93 1 98.88 151 THR B N 1
ATOM 3272 C CA . THR B 1 151 ? 3.201 16.312 8.789 1 98.88 151 THR B CA 1
ATOM 3273 C C . THR B 1 151 ? 1.745 16.422 8.352 1 98.88 151 THR B C 1
ATOM 3275 O O . THR B 1 151 ? 0.84 15.984 9.062 1 98.88 151 THR B O 1
ATOM 3278 N N . MET B 1 152 ? 1.457 17.141 7.336 1 98.75 152 MET B N 1
ATOM 3279 C CA . MET B 1 152 ? 0.096 17.297 6.828 1 98.75 152 MET B CA 1
ATOM 3280 C C . MET B 1 152 ? 0.005 16.859 5.371 1 98.75 152 MET B C 1
ATOM 3282 O O . MET B 1 152 ? 1.023 16.766 4.684 1 98.75 152 MET B O 1
ATOM 3286 N N . GLY B 1 153 ? -1.133 16.594 4.973 1 98.81 153 GLY B N 1
ATOM 3287 C CA . GLY B 1 153 ? -1.375 16.234 3.582 1 98.81 153 GLY B CA 1
ATOM 3288 C C . GLY B 1 153 ? -2.783 16.562 3.121 1 98.81 153 GLY B C 1
ATOM 3289 O O . GLY B 1 153 ? -3.635 16.953 3.928 1 98.81 153 GLY B O 1
ATOM 3290 N N . GLN B 1 154 ? -2.982 16.609 1.819 1 98.81 154 GLN B N 1
ATOM 3291 C CA . GLN B 1 154 ? -4.285 16.656 1.168 1 98.81 154 GLN B CA 1
ATOM 3292 C C . GLN B 1 154 ? -4.641 15.312 0.534 1 98.81 154 GLN B C 1
ATOM 3294 O O . GLN B 1 154 ? -4.043 14.922 -0.468 1 98.81 154 GLN B O 1
ATOM 3299 N N . ASP B 1 155 ? -5.574 14.641 1.157 1 98.81 155 ASP B N 1
ATOM 3300 C CA . ASP B 1 155 ? -6.055 13.367 0.638 1 98.81 155 ASP B CA 1
ATOM 3301 C C . ASP B 1 155 ? -7.098 13.578 -0.457 1 98.81 155 ASP B C 1
ATOM 3303 O O . ASP B 1 155 ? -8.273 13.234 -0.28 1 98.81 155 ASP B O 1
ATOM 3307 N N . LEU B 1 156 ? -6.617 14.07 -1.612 1 98.94 156 LEU B N 1
ATOM 3308 C CA . LEU B 1 156 ? -7.535 14.32 -2.719 1 98.94 156 LEU B CA 1
ATOM 3309 C C . LEU B 1 156 ? -8.258 13.047 -3.125 1 98.94 156 LEU B C 1
ATOM 3311 O O . LEU B 1 156 ? -7.668 11.961 -3.127 1 98.94 156 LEU B O 1
ATOM 3315 N N . SER B 1 157 ? -9.508 13.18 -3.438 1 98.69 157 SER B N 1
ATOM 3316 C CA . SER B 1 157 ? -10.391 12.047 -3.705 1 98.69 157 SER B CA 1
ATOM 3317 C C . SER B 1 157 ? -11.195 12.266 -4.98 1 98.69 157 SER B C 1
ATOM 3319 O O . SER B 1 157 ? -11.836 13.305 -5.148 1 98.69 157 SER B O 1
ATOM 3321 N N . GLU B 1 158 ? -11.133 11.383 -5.898 1 98.62 158 GLU B N 1
ATOM 3322 C CA . GLU B 1 158 ? -12.062 11.352 -7.027 1 98.62 158 GLU B CA 1
ATOM 3323 C C . GLU B 1 158 ? -13.32 10.562 -6.684 1 98.62 158 GLU B C 1
ATOM 3325 O O . GLU B 1 158 ? -13.305 9.328 -6.668 1 98.62 158 GLU B O 1
ATOM 3330 N N . ARG B 1 159 ? -14.383 11.273 -6.418 1 98.12 159 ARG B N 1
ATOM 3331 C CA . ARG B 1 159 ? -15.547 10.719 -5.723 1 98.12 159 ARG B CA 1
ATOM 3332 C C . ARG B 1 159 ? -16.344 9.812 -6.645 1 98.12 159 ARG B C 1
ATOM 3334 O O . ARG B 1 159 ? -16.953 8.836 -6.191 1 98.12 159 ARG B O 1
ATOM 3341 N N . ARG B 1 160 ? -16.422 10.109 -7.93 1 96.38 160 ARG B N 1
ATOM 3342 C CA . ARG B 1 160 ? -17.109 9.219 -8.852 1 96.38 160 ARG B CA 1
ATOM 3343 C C . ARG B 1 160 ? -16.484 7.832 -8.852 1 96.38 160 ARG B C 1
ATOM 3345 O O . ARG B 1 160 ? -17.188 6.824 -8.711 1 96.38 160 ARG B O 1
ATOM 3352 N N . ARG B 1 161 ? -15.234 7.793 -8.961 1 95.38 161 ARG B N 1
ATOM 3353 C CA . ARG B 1 161 ? -14.516 6.523 -8.961 1 95.38 161 ARG B CA 1
ATOM 3354 C C . ARG B 1 161 ?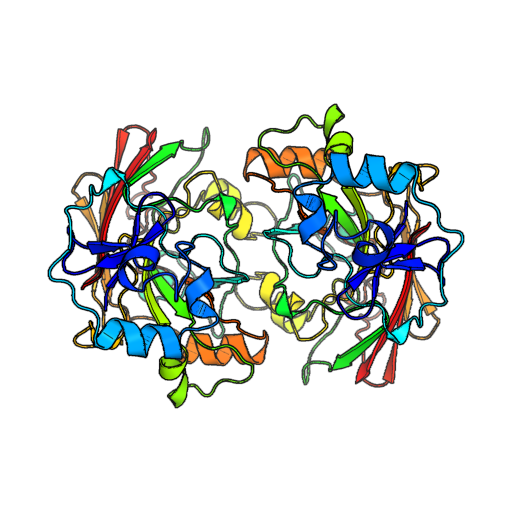 -14.57 5.863 -7.586 1 95.38 161 ARG B C 1
ATOM 3356 O O . ARG B 1 161 ? -14.688 4.641 -7.484 1 95.38 161 ARG B O 1
ATOM 3363 N N . GLN B 1 162 ? -14.445 6.605 -6.57 1 95.81 162 GLN B N 1
ATOM 3364 C CA . GLN B 1 162 ? -14.469 6.098 -5.199 1 95.81 162 GLN B CA 1
ATOM 3365 C C . GLN B 1 162 ? -15.781 5.375 -4.906 1 95.81 162 GLN B C 1
ATOM 3367 O O . GLN B 1 162 ? -15.797 4.387 -4.168 1 95.81 162 GLN B O 1
ATOM 3372 N N . GLY B 1 163 ? -16.859 5.883 -5.445 1 92.56 163 GLY B N 1
ATOM 3373 C CA . GLY B 1 163 ? -18.172 5.332 -5.172 1 92.56 163 GLY B CA 1
ATOM 3374 C C . GLY B 1 163 ? -18.578 4.227 -6.133 1 92.56 163 GLY B C 1
ATOM 3375 O O . GLY B 1 163 ? -19.656 3.645 -6.008 1 92.56 163 GLY B O 1
ATOM 3376 N N . ALA B 1 164 ? -17.672 3.871 -6.984 1 90.06 164 ALA B N 1
ATOM 3377 C CA . ALA B 1 164 ? -18 2.887 -8.016 1 90.06 164 ALA B CA 1
ATOM 3378 C C . ALA B 1 164 ? -17.656 1.473 -7.547 1 90.06 164 ALA B C 1
ATOM 3380 O O . ALA B 1 164 ? -16.75 1.282 -6.727 1 90.06 164 ALA B O 1
ATOM 3381 N N . GLY B 1 165 ? -18.484 0.538 -7.988 1 88.75 165 GLY B N 1
ATOM 3382 C CA . GLY B 1 165 ? -18.156 -0.866 -7.793 1 88.75 165 GLY B CA 1
ATOM 3383 C C . GLY B 1 165 ? -18.188 -1.288 -6.336 1 88.75 165 GLY B C 1
ATOM 3384 O O . GLY B 1 165 ? -19.172 -1.053 -5.633 1 88.75 165 GLY B O 1
ATOM 3385 N N . THR B 1 166 ? -17.062 -1.895 -5.914 1 87.25 166 THR B N 1
ATOM 3386 C CA . THR B 1 166 ? -16.969 -2.441 -4.566 1 87.25 166 THR B CA 1
ATOM 3387 C C . THR B 1 166 ? -16.578 -1.352 -3.568 1 87.25 166 THR B C 1
ATOM 3389 O O . THR B 1 166 ? -16.438 -1.619 -2.373 1 87.25 166 THR B O 1
ATOM 3392 N N . LYS B 1 167 ? -16.359 -0.164 -3.984 1 92.56 167 LYS B N 1
ATOM 3393 C CA . LYS B 1 167 ? -16.109 1.017 -3.164 1 92.56 167 LYS B CA 1
ATOM 3394 C C . LYS B 1 167 ? -14.805 0.88 -2.391 1 92.56 167 LYS B C 1
ATOM 3396 O O . LYS B 1 167 ? -14.758 1.156 -1.19 1 92.56 167 LYS B O 1
ATOM 3401 N N . GLN B 1 168 ? -13.867 0.308 -3.045 1 97.12 168 GLN B N 1
ATOM 3402 C CA . GLN B 1 168 ? -12.508 0.419 -2.539 1 97.12 168 GLN B CA 1
ATOM 3403 C C . GLN B 1 168 ? -11.922 1.799 -2.828 1 97.12 168 GLN B C 1
ATOM 3405 O O . GLN B 1 168 ? -11.969 2.273 -3.965 1 97.12 168 GLN B O 1
ATOM 3410 N N . PHE B 1 169 ? -11.297 2.436 -1.867 1 98.25 169 PHE B N 1
ATOM 3411 C CA . PHE B 1 169 ? -10.984 3.859 -1.936 1 98.25 169 PHE B CA 1
ATOM 3412 C C . PHE B 1 169 ? -9.656 4.09 -2.643 1 98.25 169 PHE B C 1
ATOM 3414 O O . PHE B 1 169 ? -9.438 5.152 -3.234 1 98.25 169 PHE B O 1
ATOM 3421 N N . SER B 1 170 ? -8.773 3.117 -2.66 1 98.5 170 SER B N 1
ATOM 3422 C CA . SER B 1 170 ? -7.34 3.328 -2.859 1 98.5 170 SER B CA 1
ATOM 3423 C C . SER B 1 170 ? -7.059 3.965 -4.215 1 98.5 170 SER B C 1
ATOM 3425 O O . SER B 1 170 ? -6.363 4.98 -4.297 1 98.5 170 SER B O 1
ATOM 3427 N N . ILE B 1 171 ? -7.645 3.445 -5.23 1 98.12 171 ILE B N 1
ATOM 3428 C CA . ILE B 1 171 ? -7.289 3.887 -6.574 1 98.12 171 ILE B CA 1
ATOM 3429 C C . ILE B 1 171 ? -7.859 5.281 -6.828 1 98.12 171 ILE B C 1
ATOM 3431 O O . ILE B 1 171 ? -7.219 6.109 -7.477 1 98.12 171 ILE B O 1
ATOM 3435 N N . ALA B 1 172 ? -9.023 5.594 -6.301 1 98.38 172 ALA B N 1
ATOM 3436 C CA . ALA B 1 172 ? -9.688 6.883 -6.473 1 98.38 172 ALA B CA 1
ATOM 3437 C C . ALA B 1 172 ? -8.938 7.988 -5.734 1 98.38 172 ALA B C 1
ATOM 3439 O O . ALA B 1 172 ? -9.195 9.172 -5.953 1 98.38 172 ALA B O 1
ATOM 3440 N N . LYS B 1 173 ? -8.008 7.605 -4.895 1 98.81 173 LYS B N 1
ATOM 3441 C CA . LYS B 1 173 ? -7.293 8.562 -4.059 1 98.81 173 LYS B CA 1
ATOM 3442 C C . LYS B 1 173 ? -5.828 8.664 -4.469 1 98.81 173 LYS B C 1
ATOM 3444 O O . LYS B 1 173 ? -5.02 9.266 -3.762 1 98.81 173 LYS B O 1
ATOM 3449 N N . SER B 1 174 ? -5.527 8.055 -5.66 1 98.88 174 SER B N 1
ATOM 3450 C CA . SER B 1 174 ? -4.105 7.906 -5.961 1 98.88 174 SER B CA 1
ATOM 3451 C C . SER B 1 174 ? -3.791 8.344 -7.387 1 98.88 174 SER B C 1
ATOM 3453 O O . SER B 1 174 ? -2.852 7.836 -8 1 98.88 174 SER B O 1
ATOM 3455 N N . PHE B 1 175 ? -4.578 9.25 -7.949 1 98.75 175 PHE B N 1
ATOM 3456 C CA . PHE B 1 175 ? -4.203 9.875 -9.211 1 98.75 175 PHE B CA 1
ATOM 3457 C C . PHE B 1 175 ? -2.916 10.68 -9.055 1 98.75 175 PHE B C 1
ATOM 3459 O O . PHE B 1 175 ? -2.439 10.891 -7.941 1 98.75 175 PHE B O 1
ATOM 3466 N N . GLU B 1 176 ? -2.361 11.094 -10.18 1 98.62 176 GLU B N 1
ATOM 3467 C CA . GLU B 1 176 ? -1.122 11.867 -10.164 1 98.62 176 GLU B CA 1
ATOM 3468 C C . GLU B 1 176 ? -1.265 13.117 -9.297 1 98.62 176 GLU B C 1
ATOM 3470 O O . GLU B 1 176 ? -2.184 13.914 -9.5 1 98.62 176 GLU B O 1
ATOM 3475 N N . ASN B 1 177 ? -0.409 13.258 -8.289 1 98.81 177 ASN B N 1
ATOM 3476 C CA . ASN B 1 177 ? -0.323 14.406 -7.395 1 98.81 177 ASN B CA 1
ATOM 3477 C C . ASN B 1 177 ? -1.556 14.516 -6.504 1 98.81 177 ASN B C 1
ATOM 3479 O O . ASN B 1 177 ? -1.885 15.602 -6.023 1 98.81 177 ASN B O 1
ATOM 3483 N N . PHE B 1 178 ? -2.223 13.391 -6.238 1 98.94 178 PHE B N 1
ATOM 3484 C CA . PHE B 1 178 ? -3.404 13.383 -5.387 1 98.94 178 PHE B CA 1
ATOM 3485 C C . PHE B 1 178 ? -3.012 13.266 -3.916 1 98.94 178 PHE B C 1
ATOM 3487 O O . PHE B 1 178 ? -3.877 13.219 -3.039 1 98.94 178 PHE B O 1
ATOM 3494 N N . SER B 1 179 ? -1.684 13.211 -3.594 1 98.94 179 SER B N 1
ATOM 3495 C CA . SER B 1 179 ? -1.227 13.086 -2.213 1 98.94 179 SER B CA 1
ATOM 3496 C C . SER B 1 179 ? -0.144 14.117 -1.896 1 98.94 179 SER B C 1
ATOM 3498 O O . SER B 1 179 ? 0.963 13.75 -1.494 1 98.94 179 SER B O 1
ATOM 3500 N N . PRO B 1 180 ? -0.477 15.367 -2.027 1 98.88 180 PRO B N 1
ATOM 3501 C CA . PRO B 1 180 ? 0.484 16.359 -1.548 1 98.88 180 PRO B CA 1
ATOM 3502 C C . PRO B 1 180 ? 0.719 16.281 -0.041 1 98.88 180 PRO B C 1
ATOM 3504 O O . PRO B 1 180 ? -0.216 16.016 0.719 1 98.88 180 PRO B O 1
ATOM 3507 N N . MET B 1 181 ? 1.932 16.469 0.363 1 98.75 181 MET B N 1
ATOM 3508 C CA . MET B 1 181 ? 2.26 16.438 1.786 1 98.75 181 MET B CA 1
ATOM 3509 C C . MET B 1 181 ? 3.389 17.406 2.107 1 98.75 181 MET B C 1
ATOM 3511 O O . MET B 1 181 ? 4.145 17.797 1.22 1 98.75 181 MET B O 1
ATOM 3515 N N . GLY B 1 182 ? 3.572 17.766 3.279 1 98.19 182 GLY B N 1
ATOM 3516 C CA . GLY B 1 182 ? 4.648 18.625 3.756 1 98.19 182 GLY B CA 1
ATOM 3517 C C . GLY B 1 182 ? 4.148 19.906 4.387 1 98.19 182 GLY B C 1
ATOM 3518 O O . GLY B 1 182 ? 3.035 19.953 4.91 1 98.19 182 GLY B O 1
ATOM 3519 N N . PRO B 1 183 ? 4.98 20.953 4.422 1 98.62 183 PRO B N 1
ATOM 3520 C CA . PRO B 1 183 ? 6.32 21.016 3.836 1 98.62 183 PRO B CA 1
ATOM 3521 C C . PRO B 1 183 ? 7.371 20.297 4.676 1 98.62 183 PRO B C 1
ATOM 3523 O O . PRO B 1 183 ? 8.43 19.922 4.16 1 98.62 183 PRO B O 1
ATOM 3526 N N . VAL B 1 184 ? 7.086 20.109 6.004 1 98.81 184 VAL B N 1
ATOM 3527 C CA . VAL B 1 184 ? 8.094 19.531 6.883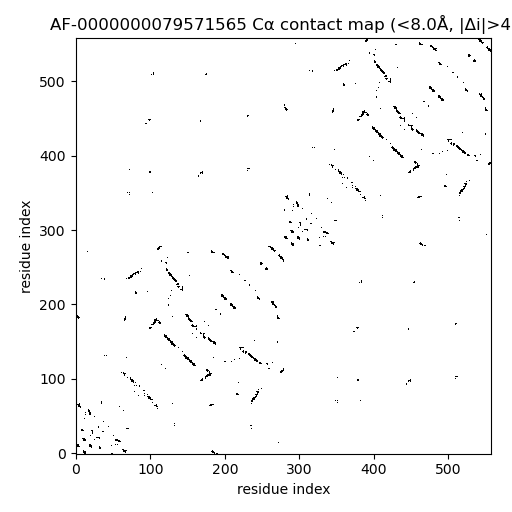 1 98.81 184 VAL B CA 1
ATOM 3528 C C . VAL B 1 184 ? 7.473 18.391 7.691 1 98.81 184 VAL B C 1
ATOM 3530 O O . VAL B 1 184 ? 6.25 18.266 7.777 1 98.81 184 VAL B O 1
ATOM 3533 N N . VAL B 1 185 ? 8.266 17.516 8.148 1 98.81 185 VAL B N 1
ATOM 3534 C CA . VAL B 1 185 ? 7.934 16.641 9.273 1 98.81 185 VAL B CA 1
ATOM 3535 C C . VAL B 1 185 ? 8.43 17.281 10.57 1 98.81 185 VAL B C 1
ATOM 3537 O O . VAL B 1 185 ? 9.609 17.609 10.695 1 98.81 185 VAL B O 1
ATOM 3540 N N . ALA B 1 186 ? 7.516 17.5 11.484 1 98.81 186 ALA B N 1
ATOM 3541 C CA . ALA B 1 186 ? 7.852 18.094 12.781 1 98.81 186 ALA B CA 1
ATOM 3542 C C . ALA B 1 186 ? 7.828 17.031 13.875 1 98.81 186 ALA B C 1
ATOM 3544 O O . ALA B 1 186 ? 6.875 16.25 13.984 1 98.81 186 ALA B O 1
ATOM 3545 N N . SER B 1 187 ? 8.906 17 14.664 1 98.38 187 SER B N 1
ATOM 3546 C CA . SER B 1 187 ? 8.859 16.078 15.797 1 98.38 187 SER B CA 1
ATOM 3547 C C . SER B 1 187 ? 7.73 16.438 16.75 1 98.38 187 SER B C 1
ATOM 3549 O O . SER B 1 187 ? 7.344 17.609 16.859 1 98.38 187 SER B O 1
ATOM 3551 N N . PRO B 1 188 ? 7.219 15.445 17.484 1 97.94 188 PRO B N 1
ATOM 3552 C CA . PRO B 1 188 ? 6.039 15.68 18.328 1 97.94 188 PRO B CA 1
ATOM 3553 C C . PRO B 1 188 ? 6.258 16.781 19.359 1 97.94 188 PRO B C 1
ATOM 3555 O O . PRO B 1 188 ? 5.32 17.5 19.719 1 97.94 188 PRO B O 1
ATOM 3558 N N . ASP B 1 189 ? 7.48 16.953 19.781 1 97.38 189 ASP B N 1
ATOM 3559 C CA . ASP B 1 189 ? 7.777 17.906 20.844 1 97.38 189 ASP B CA 1
ATOM 3560 C C . ASP B 1 189 ? 7.73 19.344 20.328 1 97.38 189 ASP B C 1
ATOM 3562 O O . ASP B 1 189 ? 7.773 20.281 21.109 1 97.38 189 ASP B O 1
ATOM 3566 N N . GLU B 1 190 ? 7.59 19.531 19.031 1 98 190 GLU B N 1
ATOM 3567 C CA . GLU B 1 190 ? 7.445 20.875 18.453 1 98 190 GLU B CA 1
ATOM 3568 C C . GLU B 1 190 ? 6.051 21.438 18.703 1 98 190 GLU B C 1
ATOM 3570 O O . GLU B 1 190 ? 5.82 22.641 18.562 1 98 190 GLU B O 1
ATOM 3575 N N . PHE B 1 191 ? 5.125 20.562 19 1 98.5 191 PHE B N 1
ATOM 3576 C CA . PHE B 1 191 ? 3.742 20.969 19.203 1 98.5 191 PHE B CA 1
ATOM 3577 C C . PHE B 1 191 ? 3.479 21.25 20.688 1 98.5 191 PHE B C 1
ATOM 3579 O O . PHE B 1 191 ? 3.922 20.5 21.547 1 98.5 191 PHE B O 1
ATOM 3586 N N . ALA B 1 192 ? 2.701 22.312 20.938 1 98 192 ALA B N 1
ATOM 3587 C CA . ALA B 1 192 ? 2.299 22.578 22.312 1 98 192 ALA B CA 1
ATOM 3588 C C . ALA B 1 192 ? 1.507 21.422 22.906 1 98 192 ALA B C 1
ATOM 3590 O O . ALA B 1 192 ? 1.688 21.062 24.062 1 98 192 ALA B O 1
ATOM 3591 N N . ASN B 1 193 ? 0.626 20.891 22.156 1 98.44 193 ASN B N 1
ATOM 3592 C CA . ASN B 1 193 ? -0.158 19.703 22.453 1 98.44 193 ASN B CA 1
ATOM 3593 C C . ASN B 1 193 ? -0.295 18.812 21.219 1 98.44 193 ASN B C 1
ATOM 3595 O O . ASN B 1 193 ? -1.106 19.078 20.328 1 98.44 193 ASN B O 1
ATOM 3599 N N . ARG B 1 194 ? 0.447 17.766 21.219 1 98.25 194 ARG B N 1
ATOM 3600 C CA . ARG B 1 194 ? 0.472 16.891 20.047 1 98.25 194 ARG B CA 1
ATOM 3601 C C . ARG B 1 194 ? -0.868 16.188 19.859 1 98.25 194 ARG B C 1
ATOM 3603 O O . ARG B 1 194 ? -1.128 15.609 18.812 1 98.25 194 ARG B O 1
ATOM 3610 N N . ASP B 1 195 ? -1.738 16.219 20.891 1 98.25 195 ASP B N 1
ATOM 3611 C CA . ASP B 1 195 ? -3.043 15.562 20.828 1 98.25 195 ASP B CA 1
ATOM 3612 C C . ASP B 1 195 ? -4.133 16.547 20.422 1 98.25 195 ASP B C 1
ATOM 3614 O O . ASP B 1 195 ? -5.309 16.188 20.359 1 98.25 195 ASP B O 1
ATOM 3618 N N . ASP B 1 196 ? -3.77 17.734 20.219 1 98.62 196 ASP B N 1
ATOM 3619 C CA . ASP B 1 196 ? -4.699 18.781 19.828 1 98.62 196 ASP B CA 1
ATOM 3620 C C . ASP B 1 196 ? -4.035 19.766 18.859 1 98.62 196 ASP B C 1
ATOM 3622 O O . ASP B 1 196 ? -3.602 20.844 19.266 1 98.62 196 ASP B O 1
ATOM 3626 N N . ILE B 1 197 ? -4.047 19.438 17.609 1 98.75 197 ILE B N 1
ATOM 3627 C CA . ILE B 1 197 ? -3.4 20.219 16.547 1 98.75 197 ILE B CA 1
ATOM 3628 C C . ILE B 1 197 ? -4.457 20.797 15.625 1 98.75 197 ILE B C 1
ATOM 3630 O O . ILE B 1 197 ? -5.332 20.078 15.133 1 98.75 197 ILE B O 1
ATOM 3634 N N . ALA B 1 198 ? -4.383 22.094 15.43 1 98.56 198 ALA B N 1
ATOM 3635 C CA . ALA B 1 198 ? -5.289 22.75 14.492 1 98.56 198 ALA B CA 1
ATOM 3636 C C . ALA B 1 198 ? -4.879 22.469 13.047 1 98.56 198 ALA B C 1
ATOM 3638 O O . ALA B 1 198 ? -3.689 22.469 12.719 1 98.56 198 ALA B O 1
ATOM 3639 N N . LEU B 1 199 ? -5.816 22.156 12.195 1 98.06 199 LEU B N 1
ATOM 3640 C CA . LEU B 1 199 ? -5.598 22.047 10.758 1 98.06 199 LEU B CA 1
ATOM 3641 C C . LEU B 1 199 ? -6.758 22.641 9.977 1 98.06 199 LEU B C 1
ATOM 3643 O O . LEU B 1 199 ? -7.887 22.688 10.477 1 98.06 199 LEU B O 1
ATOM 3647 N N . GLY B 1 200 ? -6.484 23.156 8.805 1 98.5 200 GLY B N 1
ATOM 3648 C CA . GLY B 1 200 ? -7.492 23.844 8.016 1 98.5 200 GLY B CA 1
ATOM 3649 C C . GLY B 1 200 ? -7.238 23.766 6.52 1 98.5 200 GLY B C 1
ATOM 3650 O O . GLY B 1 200 ? -6.176 23.312 6.09 1 98.5 200 GLY B O 1
ATOM 3651 N N . CYS B 1 201 ? -8.266 24.141 5.789 1 98.69 201 CYS B N 1
ATOM 3652 C CA . CYS B 1 201 ? -8.234 24.125 4.328 1 98.69 201 CYS B CA 1
ATOM 3653 C C . CYS B 1 201 ? -9.117 25.219 3.752 1 98.69 201 CYS B C 1
ATOM 3655 O O . CYS B 1 201 ? -10.227 25.438 4.234 1 98.69 201 CYS B O 1
ATOM 3657 N N . GLN B 1 202 ? -8.578 25.984 2.818 1 98.88 202 GLN B N 1
ATOM 3658 C CA . GLN B 1 202 ? -9.328 26.953 2.045 1 98.88 202 GLN B CA 1
ATOM 3659 C C . GLN B 1 202 ? -9.375 26.578 0.567 1 98.88 202 GLN B C 1
ATOM 3661 O O . GLN B 1 202 ? -8.383 26.094 0.019 1 98.88 202 GLN B O 1
ATOM 3666 N N . VAL B 1 203 ? -10.5 26.797 -0.025 1 98.88 203 VAL B N 1
ATOM 3667 C CA . VAL B 1 203 ? -10.656 26.719 -1.473 1 98.88 203 VAL B CA 1
ATOM 3668 C C . VAL B 1 203 ? -10.977 28.094 -2.047 1 98.88 203 VAL B C 1
ATOM 3670 O O . VAL B 1 203 ? -12.016 28.672 -1.74 1 98.88 203 VAL B O 1
ATOM 3673 N N . ASN B 1 204 ? -10.031 28.641 -2.84 1 98.75 204 ASN B N 1
ATOM 3674 C CA . ASN B 1 204 ? -10.164 29.984 -3.393 1 98.75 204 ASN B CA 1
ATOM 3675 C C . ASN B 1 204 ? -10.367 31.016 -2.295 1 98.75 204 ASN B C 1
ATOM 3677 O O . ASN B 1 204 ? -11.227 31.891 -2.416 1 98.75 204 ASN B O 1
ATOM 3681 N N . GLY B 1 205 ? -9.75 30.797 -1.24 1 98.56 205 GLY B N 1
ATOM 3682 C CA . GLY B 1 205 ? -9.766 31.781 -0.168 1 98.56 205 GLY B CA 1
ATOM 3683 C C . GLY B 1 205 ? -10.914 31.578 0.805 1 98.56 205 GLY B C 1
ATOM 3684 O O . GLY B 1 205 ? -10.984 32.25 1.833 1 98.56 205 GLY B O 1
ATOM 3685 N N . VAL B 1 206 ? -11.805 30.719 0.5 1 98.62 206 VAL B N 1
ATOM 3686 C CA . VAL B 1 206 ? -12.945 30.453 1.373 1 98.62 206 VAL B CA 1
ATOM 3687 C C . VAL B 1 206 ? -12.617 29.281 2.303 1 98.62 206 VAL B C 1
ATOM 3689 O O . VAL B 1 206 ? -12.258 28.203 1.844 1 98.62 206 VAL B O 1
ATOM 3692 N N . VAL B 1 207 ? -12.766 29.484 3.615 1 98.69 207 VAL B N 1
ATOM 3693 C CA . VAL B 1 207 ? -12.508 28.422 4.586 1 98.69 207 VAL B CA 1
ATOM 3694 C C . VAL B 1 207 ? -13.508 27.297 4.387 1 98.69 207 VAL B C 1
ATOM 3696 O O . VAL B 1 207 ? -14.719 27.5 4.465 1 98.69 207 VAL B O 1
ATOM 3699 N N . ARG B 1 208 ? -12.984 26.094 4.078 1 98.62 208 ARG B N 1
ATOM 3700 C CA . ARG B 1 208 ? -13.836 24.922 3.877 1 98.62 208 ARG B CA 1
ATOM 3701 C C . ARG B 1 208 ? -13.703 23.938 5.035 1 98.62 208 ARG B C 1
ATOM 3703 O O . ARG B 1 208 ? -14.656 23.25 5.379 1 98.62 208 ARG B O 1
ATOM 3710 N N . GLN B 1 209 ? -12.539 23.828 5.566 1 98.62 209 GLN B N 1
ATOM 3711 C CA . GLN B 1 209 ? -12.281 22.984 6.727 1 98.62 209 GLN B CA 1
ATOM 3712 C C . GLN B 1 209 ? -11.539 23.75 7.816 1 98.62 209 GLN B C 1
ATOM 3714 O O . GLN B 1 209 ? -10.625 24.531 7.527 1 98.62 209 GLN B O 1
ATOM 3719 N N . ASP B 1 210 ? -11.953 23.625 8.984 1 98.12 210 ASP B N 1
ATOM 3720 C CA . ASP B 1 210 ? -11.406 24.203 10.211 1 98.12 210 ASP B CA 1
ATOM 3721 C C . ASP B 1 210 ? -11.562 23.234 11.391 1 98.12 210 ASP B C 1
ATOM 3723 O O . ASP B 1 210 ? -12.562 23.281 12.102 1 98.12 210 ASP B O 1
ATOM 3727 N N . GLY B 1 211 ? -10.523 22.359 11.539 1 97.44 211 GLY B N 1
ATOM 3728 C CA . GLY B 1 211 ? -10.688 21.281 12.484 1 97.44 211 GLY B CA 1
ATOM 3729 C C . GLY B 1 211 ? -9.516 21.141 13.445 1 97.44 211 GLY B C 1
ATOM 3730 O O . GLY B 1 211 ? -8.562 21.922 13.383 1 97.44 211 GLY B O 1
ATOM 3731 N N . HIS B 1 212 ? -9.695 20.25 14.406 1 98.25 212 HIS B N 1
ATOM 3732 C CA . HIS B 1 212 ? -8.672 19.891 15.383 1 98.25 212 HIS B CA 1
ATOM 3733 C C . HIS B 1 212 ? -8.547 18.375 15.508 1 98.25 212 HIS B C 1
ATOM 3735 O O . HIS B 1 212 ? -9.547 17.656 15.484 1 98.25 212 HIS B O 1
ATOM 3741 N N . THR B 1 213 ? -7.32 17.938 15.789 1 98.25 213 THR B N 1
ATOM 3742 C CA . THR B 1 213 ? -7.055 16.5 15.836 1 98.25 213 THR B CA 1
ATOM 3743 C C . THR B 1 213 ? -7.629 15.891 17.109 1 98.25 213 THR B C 1
ATOM 3745 O O . THR B 1 213 ? -7.762 14.664 17.219 1 98.25 213 THR B O 1
ATOM 3748 N N . ARG B 1 214 ? -7.98 16.672 18.094 1 98.06 214 ARG B N 1
ATOM 3749 C CA . ARG B 1 214 ? -8.625 16.156 19.297 1 98.06 214 ARG B CA 1
ATOM 3750 C C . ARG B 1 214 ? -10 15.578 18.969 1 98.06 214 ARG B C 1
ATOM 3752 O O . ARG B 1 214 ? -10.57 14.844 19.781 1 98.06 214 ARG B O 1
ATOM 3759 N N . ASP B 1 215 ? -10.547 15.945 17.797 1 97.94 215 ASP B N 1
ATOM 3760 C CA . ASP B 1 215 ? -11.891 15.508 17.422 1 97.94 215 ASP B CA 1
ATOM 3761 C C . ASP B 1 215 ? -11.852 14.164 16.703 1 97.94 215 ASP B C 1
ATOM 3763 O O . ASP B 1 215 ? -12.883 13.68 16.219 1 97.94 215 ASP B O 1
ATOM 3767 N N . MET B 1 216 ? -10.742 13.516 16.578 1 98.44 216 MET B N 1
ATOM 3768 C CA . MET B 1 216 ? -10.641 12.188 15.969 1 98.44 216 MET B CA 1
ATOM 3769 C C . MET B 1 216 ? -11.43 11.164 16.781 1 98.44 216 MET B C 1
ATOM 3771 O O . MET B 1 216 ? -11.414 11.195 18.016 1 98.44 216 MET B O 1
ATOM 3775 N N . ILE B 1 217 ? -12.086 10.305 16.094 1 98.44 217 ILE B N 1
ATOM 3776 C CA . ILE B 1 217 ? -12.766 9.18 16.734 1 98.44 217 ILE B CA 1
ATOM 3777 C C . ILE B 1 217 ? -11.742 8.227 17.344 1 98.44 217 ILE B C 1
ATOM 3779 O O . ILE B 1 217 ? -11.906 7.766 18.469 1 98.44 217 ILE B O 1
ATOM 3783 N N . PHE B 1 218 ? -10.727 7.914 16.562 1 98.62 218 PHE B N 1
ATOM 3784 C CA . PHE B 1 218 ? -9.562 7.145 16.984 1 98.62 218 PHE B CA 1
ATOM 3785 C C . PHE B 1 218 ? -8.305 8 16.953 1 98.62 218 PHE B C 1
ATOM 3787 O O . PHE B 1 218 ? -7.68 8.172 15.906 1 98.62 218 PHE B O 1
ATOM 3794 N N . PRO B 1 219 ? -7.906 8.477 18.156 1 98.75 219 PRO B N 1
ATOM 3795 C CA . PRO B 1 219 ? -6.703 9.312 18.203 1 98.75 219 PRO B CA 1
ATOM 3796 C C . PRO B 1 219 ? -5.453 8.57 17.719 1 98.75 219 PRO B C 1
ATOM 3798 O O . PRO B 1 219 ? -5.469 7.344 17.609 1 98.75 219 PRO B O 1
ATOM 3801 N N . VAL B 1 220 ? -4.414 9.305 17.484 1 98.81 220 VAL B N 1
ATOM 3802 C CA . VAL B 1 220 ? -3.176 8.797 16.891 1 98.81 220 VAL B CA 1
ATOM 3803 C C . VAL B 1 220 ? -2.678 7.602 17.703 1 98.81 220 VAL B C 1
ATOM 3805 O O . VAL B 1 220 ? -2.396 6.539 17.141 1 98.81 220 VAL B O 1
ATOM 3808 N N . PRO B 1 221 ? -2.604 7.652 19.031 1 98.81 221 PRO B N 1
ATOM 3809 C CA . PRO B 1 221 ? -2.102 6.496 19.781 1 98.81 221 PRO B CA 1
ATOM 3810 C C . PRO B 1 221 ? -2.979 5.258 19.609 1 98.81 221 PRO B C 1
ATOM 3812 O O . PRO B 1 221 ? -2.465 4.145 19.484 1 98.81 221 PRO B O 1
ATOM 3815 N N . GLU B 1 222 ? -4.273 5.484 19.594 1 98.81 222 GLU B N 1
ATOM 3816 C CA . GLU B 1 222 ? -5.188 4.359 19.438 1 98.81 222 GLU B CA 1
ATOM 3817 C C . GLU B 1 222 ? -5.066 3.752 18.031 1 98.81 222 GLU B C 1
ATOM 3819 O O . GLU B 1 222 ? -5.086 2.529 17.875 1 98.81 222 GLU B O 1
ATOM 3824 N N . ALA B 1 223 ? -4.957 4.605 17.047 1 98.88 223 ALA B N 1
ATOM 3825 C CA . ALA B 1 223 ? -4.797 4.125 15.68 1 98.88 223 ALA B CA 1
ATOM 3826 C C . ALA B 1 223 ? -3.543 3.264 15.547 1 98.88 223 ALA B C 1
ATOM 3828 O O . ALA B 1 223 ? -3.584 2.186 14.945 1 98.88 223 ALA B O 1
ATOM 3829 N N . ILE B 1 224 ? -2.436 3.725 16.109 1 98.88 224 ILE B N 1
ATOM 3830 C CA . ILE B 1 224 ? -1.176 2.99 16.062 1 98.88 224 ILE B CA 1
ATOM 3831 C C . ILE B 1 224 ? -1.334 1.644 16.766 1 98.88 224 ILE B C 1
ATOM 3833 O O . ILE B 1 224 ? -0.921 0.609 16.234 1 98.88 224 ILE B O 1
ATOM 3837 N N . ALA B 1 225 ? -1.946 1.693 17.906 1 98.88 225 ALA B N 1
ATOM 3838 C CA . ALA B 1 225 ? -2.143 0.47 18.672 1 98.88 225 ALA B CA 1
ATOM 3839 C C . ALA B 1 225 ? -2.992 -0.536 17.906 1 98.88 225 ALA B C 1
ATOM 3841 O O . ALA B 1 225 ? -2.609 -1.698 17.766 1 98.88 225 ALA B O 1
ATOM 3842 N N . ARG B 1 226 ? -4.09 -0.115 17.391 1 98.5 226 ARG B N 1
ATOM 3843 C CA . ARG B 1 226 ? -5.012 -1.001 16.688 1 98.5 226 ARG B CA 1
ATOM 3844 C C . ARG B 1 226 ? -4.383 -1.541 15.406 1 98.5 226 ARG B C 1
ATOM 3846 O O . ARG B 1 226 ? -4.492 -2.732 15.109 1 98.5 226 ARG B O 1
ATOM 3853 N N . LEU B 1 227 ? -3.73 -0.682 14.625 1 98.69 227 LEU B N 1
ATOM 3854 C CA . LEU B 1 227 ? -3.049 -1.137 13.414 1 98.69 227 LEU B CA 1
ATOM 3855 C C . LEU B 1 227 ? -2.014 -2.207 13.75 1 98.69 227 LEU B C 1
ATOM 3857 O O . LEU B 1 227 ? -1.952 -3.242 13.086 1 98.69 227 LEU B O 1
ATOM 3861 N N . SER B 1 228 ? -1.229 -1.985 14.805 1 98.75 228 SER B N 1
ATOM 3862 C CA . SER B 1 228 ? -0.09 -2.838 15.125 1 98.75 228 SER B CA 1
ATOM 3863 C C . SER B 1 228 ? -0.547 -4.195 15.656 1 98.75 228 SER B C 1
ATOM 3865 O O . SER B 1 228 ? 0.249 -5.133 15.742 1 98.75 228 SER B O 1
ATOM 3867 N N . GLN B 1 229 ? -1.832 -4.301 15.977 1 98.06 229 GLN B N 1
ATOM 3868 C CA . GLN B 1 229 ? -2.389 -5.59 16.375 1 98.06 229 GLN B CA 1
ATOM 3869 C C . GLN B 1 229 ? -2.572 -6.504 15.172 1 98.06 229 GLN B C 1
ATOM 3871 O O . GLN B 1 229 ? -2.684 -7.723 15.32 1 98.06 229 GLN B O 1
ATOM 3876 N N . ILE B 1 230 ? -2.613 -5.91 13.992 1 98.19 230 ILE B N 1
ATOM 3877 C CA . ILE B 1 230 ? -2.881 -6.688 12.789 1 98.19 230 ILE B CA 1
ATOM 3878 C C . ILE B 1 230 ? -1.637 -6.719 11.906 1 98.19 230 ILE B C 1
ATOM 3880 O O . ILE B 1 230 ? -1.22 -7.781 11.445 1 98.19 230 ILE B O 1
ATOM 3884 N N . VAL B 1 231 ? -1.012 -5.559 11.727 1 98.62 231 VAL B N 1
ATOM 3885 C CA . VAL B 1 231 ? 0.15 -5.457 10.852 1 98.62 231 VAL B CA 1
ATOM 3886 C C . VAL B 1 231 ? 1.396 -5.141 11.68 1 98.62 231 VAL B C 1
ATOM 3888 O O . VAL B 1 231 ? 1.297 -4.57 12.766 1 98.62 231 VAL B O 1
ATOM 3891 N N . GLU B 1 232 ? 2.52 -5.574 11.148 1 98.69 232 GLU B N 1
ATOM 3892 C CA . GLU B 1 232 ? 3.77 -5.039 11.68 1 98.69 232 GLU B CA 1
ATOM 3893 C C . GLU B 1 232 ? 4.055 -3.648 11.117 1 98.69 232 GLU B C 1
ATOM 3895 O O . GLU B 1 232 ? 3.984 -3.434 9.906 1 98.69 232 GLU B O 1
ATOM 3900 N N . LEU B 1 233 ? 4.262 -2.754 12.008 1 98.81 233 LEU B N 1
ATOM 3901 C CA . LEU B 1 233 ? 4.66 -1.416 11.578 1 98.81 233 LEU B CA 1
ATOM 3902 C C . LEU B 1 233 ? 6.176 -1.313 11.445 1 98.81 233 LEU B C 1
ATOM 3904 O O . LEU B 1 233 ? 6.91 -1.963 12.195 1 98.81 233 LEU B O 1
ATOM 3908 N N . TYR B 1 234 ? 6.641 -0.503 10.484 1 98.56 234 TYR B N 1
ATOM 3909 C CA . TYR B 1 234 ? 8.07 -0.356 10.219 1 98.56 234 TYR B CA 1
ATOM 3910 C C . TYR B 1 234 ? 8.5 1.101 10.344 1 98.56 234 TYR B C 1
ATOM 3912 O O . TYR B 1 234 ? 7.68 2.012 10.195 1 98.56 234 TYR B O 1
ATOM 3920 N N . PRO B 1 235 ? 9.82 1.294 10.656 1 98.38 235 PRO B N 1
ATOM 3921 C CA . PRO B 1 235 ? 10.328 2.668 10.594 1 98.38 235 PRO B CA 1
ATOM 3922 C C . PRO B 1 235 ? 10.07 3.324 9.234 1 98.38 235 PRO B C 1
ATOM 3924 O O . PRO B 1 235 ? 10.328 2.717 8.195 1 98.38 235 PRO B O 1
ATOM 3927 N N . GLY B 1 236 ? 9.484 4.504 9.305 1 98.44 236 GLY B N 1
ATOM 3928 C CA . GLY B 1 236 ? 9.273 5.258 8.078 1 98.44 236 GLY B CA 1
ATOM 3929 C C . GLY B 1 236 ? 7.879 5.074 7.496 1 98.44 236 GLY B C 1
ATOM 3930 O O . GLY B 1 236 ? 7.48 5.801 6.586 1 98.44 236 GLY B O 1
ATOM 3931 N N . ASP B 1 237 ? 7.113 4.066 8.016 1 98.81 237 ASP B N 1
ATOM 3932 C CA . ASP B 1 237 ? 5.711 3.975 7.621 1 98.81 237 ASP B CA 1
ATOM 3933 C C . ASP B 1 237 ? 4.973 5.273 7.926 1 98.81 237 ASP B C 1
ATOM 3935 O O . ASP B 1 237 ? 5.395 6.051 8.789 1 98.81 237 ASP B O 1
ATOM 3939 N N . ILE B 1 238 ? 3.844 5.477 7.145 1 98.94 238 ILE B N 1
ATOM 3940 C CA . ILE B 1 238 ? 3.062 6.672 7.445 1 98.94 238 ILE B CA 1
ATOM 3941 C C . ILE B 1 238 ? 1.593 6.297 7.617 1 98.94 238 ILE B C 1
ATOM 3943 O O . ILE B 1 238 ? 1.132 5.297 7.066 1 98.94 238 ILE B O 1
ATOM 3947 N N . ILE B 1 239 ? 0.921 7.094 8.406 1 98.94 239 ILE B N 1
ATOM 3948 C CA . ILE B 1 239 ? -0.508 6.953 8.656 1 98.94 239 ILE B CA 1
ATOM 3949 C C . ILE B 1 239 ? -1.216 8.273 8.367 1 98.94 239 ILE B C 1
ATOM 3951 O O . ILE B 1 239 ? -1.001 9.273 9.062 1 98.94 239 ILE B O 1
ATOM 3955 N N . TRP B 1 240 ? -1.997 8.32 7.266 1 98.94 240 TRP B N 1
ATOM 3956 C CA . TRP B 1 240 ? -2.984 9.375 7.07 1 98.94 240 TRP B CA 1
ATOM 3957 C C . TRP B 1 240 ? -4.16 9.203 8.031 1 98.94 240 TRP B C 1
ATOM 3959 O O . TRP B 1 240 ? -4.793 8.148 8.062 1 98.94 240 TRP B O 1
ATOM 3969 N N . THR B 1 241 ? -4.539 10.234 8.766 1 98.88 241 THR B N 1
ATOM 3970 C CA . THR B 1 241 ? -5.348 9.961 9.945 1 98.88 241 THR B CA 1
ATOM 3971 C C . THR B 1 241 ? -6.801 10.367 9.711 1 98.88 241 THR B C 1
ATOM 3973 O O . THR B 1 241 ? -7.59 10.438 10.656 1 98.88 241 THR B O 1
ATOM 3976 N N . GLY B 1 242 ? -7.148 10.68 8.492 1 98.5 242 GLY B N 1
ATOM 3977 C CA . GLY B 1 242 ? -8.523 11.078 8.219 1 98.5 242 GLY B CA 1
ATOM 3978 C C . GLY B 1 242 ? -8.695 12.586 8.133 1 98.5 242 GLY B C 1
ATOM 3979 O O . GLY B 1 242 ? -7.762 13.344 8.422 1 98.5 242 GLY B O 1
ATOM 3980 N N . THR B 1 243 ? -9.859 13.016 7.738 1 98.69 243 THR B N 1
ATOM 3981 C CA . THR B 1 243 ? -10.109 14.43 7.477 1 98.69 243 THR B CA 1
ATOM 3982 C C . THR B 1 243 ? -11.281 14.93 8.312 1 98.69 243 THR B C 1
ATOM 3984 O O . THR B 1 243 ? -12.25 14.203 8.531 1 98.69 243 THR B O 1
ATOM 3987 N N . PRO B 1 244 ? -11.219 16.156 8.781 1 98.25 244 PRO B N 1
ATOM 3988 C CA . PRO B 1 244 ? -12.383 16.75 9.445 1 98.25 244 PRO B CA 1
ATOM 3989 C C . PRO B 1 244 ? -13.5 17.109 8.469 1 98.25 244 PRO B C 1
ATOM 3991 O O . PRO B 1 244 ? -13.352 16.922 7.258 1 98.25 244 PRO B O 1
ATOM 3994 N N . ALA B 1 245 ? -14.625 17.578 9.016 1 98.06 245 ALA B N 1
ATOM 3995 C CA . ALA B 1 245 ? -15.766 17.984 8.203 1 98.06 245 ALA B CA 1
ATOM 3996 C C . ALA B 1 245 ? -15.398 19.156 7.301 1 98.06 245 ALA B C 1
ATOM 3998 O O . ALA B 1 245 ? -14.406 19.859 7.551 1 98.06 245 ALA B O 1
ATOM 3999 N N . GLY B 1 246 ? -16.172 19.344 6.273 1 98.38 246 GLY B N 1
ATOM 4000 C CA . GLY B 1 246 ? -16.016 20.484 5.387 1 98.38 246 GLY B CA 1
ATOM 4001 C C . GLY B 1 246 ? -15.531 20.094 4 1 98.38 246 GLY B C 1
ATOM 4002 O O . GLY B 1 246 ? -15.164 20.969 3.201 1 98.38 246 GLY B O 1
ATOM 4003 N N . VAL B 1 247 ? -15.531 18.828 3.711 1 98.5 247 VAL B N 1
ATOM 4004 C CA . VAL B 1 247 ? -15.141 18.375 2.381 1 98.5 247 VAL B CA 1
ATOM 4005 C C . VAL B 1 247 ? -16.203 18.797 1.362 1 98.5 247 VAL B C 1
ATOM 4007 O O . VAL B 1 247 ? -17.312 19.188 1.736 1 98.5 247 VAL B O 1
ATOM 4010 N N . GLY B 1 248 ? -15.852 18.688 0.104 1 98.44 248 GLY B N 1
ATOM 4011 C CA . GLY B 1 248 ? -16.766 19.078 -0.958 1 98.44 248 GLY B CA 1
ATOM 4012 C C . GLY B 1 248 ? -18.062 18.297 -0.957 1 98.44 248 GLY B C 1
ATOM 4013 O O . GLY B 1 248 ? -19.141 18.875 -1.102 1 98.44 248 GLY B O 1
ATOM 4014 N N . GLN B 1 249 ? -17.969 17.031 -0.815 1 97.12 249 GLN B N 1
ATOM 4015 C CA . GLN B 1 249 ? -19.125 16.141 -0.799 1 97.12 249 GLN B CA 1
ATOM 4016 C C . GLN B 1 249 ? -20.062 16.469 0.362 1 97.12 249 GLN B C 1
ATOM 4018 O O . GLN B 1 249 ? -21.266 16.188 0.302 1 97.12 249 GLN B O 1
ATOM 4023 N N . GLY B 1 250 ? -19.547 17.109 1.382 1 96 250 GLY B N 1
ATOM 4024 C CA . GLY B 1 250 ? -20.312 17.422 2.574 1 96 250 GLY B CA 1
ATOM 4025 C C . GLY B 1 250 ? -20.953 18.797 2.535 1 96 250 GLY B C 1
ATOM 4026 O O . GLY B 1 250 ? -21.703 19.156 3.439 1 96 250 GLY B O 1
ATOM 4027 N N . GLN B 1 251 ? -20.688 19.531 1.504 1 95.94 251 GLN B N 1
ATOM 4028 C CA . GLN B 1 251 ? -21.172 20.906 1.423 1 95.94 251 GLN B CA 1
ATOM 4029 C C . GLN B 1 251 ? -22.688 20.938 1.187 1 95.94 251 GLN B C 1
ATOM 4031 O O . GLN B 1 251 ? -23.219 20.109 0.452 1 95.94 251 GLN B O 1
ATOM 4036 N N . LYS B 1 252 ? -23.391 21.844 1.788 1 93.25 252 LYS B N 1
ATOM 4037 C CA . LYS B 1 252 ? -24.828 22.094 1.646 1 93.25 252 LYS B CA 1
ATOM 4038 C C . LYS B 1 252 ? -25.078 23.516 1.144 1 93.25 252 LYS B C 1
ATOM 4040 O O . LYS B 1 252 ? -24.328 24.438 1.473 1 93.25 252 LYS B O 1
ATOM 4045 N N . PRO B 1 253 ? -26.016 23.766 0.353 1 93.94 253 PRO B N 1
ATOM 4046 C CA . PRO B 1 253 ? -27.062 22.812 -0.044 1 93.94 253 PRO B CA 1
ATOM 4047 C C . PRO B 1 253 ? -26.609 21.891 -1.179 1 93.94 253 PRO B C 1
ATOM 4049 O O . PRO B 1 253 ? -27.297 20.922 -1.491 1 93.94 253 PRO B O 1
ATOM 4052 N N . LYS B 1 254 ? -25.656 22.391 -1.854 1 94.94 254 LYS B N 1
ATOM 4053 C CA . LYS B 1 254 ? -25.141 21.562 -2.949 1 94.94 254 LYS B CA 1
ATOM 4054 C C . LYS B 1 254 ? -23.672 21.203 -2.725 1 94.94 254 LYS B C 1
ATOM 4056 O O . LYS B 1 254 ? -22.891 22.031 -2.246 1 94.94 254 LYS B O 1
ATOM 4061 N N . MET B 1 255 ? -23.312 19.953 -3.088 1 97.38 255 MET B N 1
ATOM 4062 C CA . MET B 1 255 ? -21.906 19.531 -3.088 1 97.38 255 MET B CA 1
ATOM 4063 C C . MET B 1 255 ? -21.062 20.438 -3.99 1 97.38 255 MET B C 1
ATOM 4065 O O . MET B 1 255 ? -21.578 20.969 -4.98 1 97.38 255 MET B O 1
ATOM 4069 N N . ILE B 1 256 ? -19.859 20.641 -3.59 1 97.88 256 ILE B N 1
ATOM 4070 C CA . ILE B 1 256 ? -18.891 21.422 -4.359 1 97.88 256 ILE B CA 1
ATOM 4071 C C . ILE B 1 256 ? -17.656 20.578 -4.641 1 97.88 256 ILE B C 1
ATOM 4073 O O . ILE B 1 256 ? -17.094 19.969 -3.73 1 97.88 256 ILE B O 1
ATOM 4077 N N . PHE B 1 257 ? -17.281 20.578 -5.867 1 98.69 257 PHE B N 1
ATOM 4078 C CA . PHE B 1 257 ? -16.062 19.875 -6.242 1 98.69 257 PHE B CA 1
ATOM 4079 C C . PHE B 1 257 ? -15.086 20.797 -6.949 1 98.69 257 PHE B C 1
ATOM 4081 O O . PHE B 1 257 ? -15.461 21.906 -7.359 1 98.69 257 PHE B O 1
ATOM 4088 N N . LEU B 1 258 ? -13.867 20.391 -7.023 1 98.88 258 LEU B N 1
ATOM 4089 C CA . LEU B 1 258 ? -12.797 21.234 -7.562 1 98.88 258 LEU B CA 1
ATOM 4090 C C . LEU B 1 258 ? -12.883 21.312 -9.078 1 98.88 258 LEU B C 1
ATOM 4092 O O . LEU B 1 258 ? -13.195 20.328 -9.75 1 98.88 258 LEU B O 1
ATOM 4096 N N . ASN B 1 259 ? -12.594 22.484 -9.594 1 98.62 259 ASN B N 1
ATOM 4097 C CA . ASN B 1 259 ? -12.562 22.781 -11.023 1 98.62 259 ASN B CA 1
ATOM 4098 C C . ASN B 1 259 ? -11.219 23.359 -11.453 1 98.62 259 ASN B C 1
ATOM 4100 O O . ASN B 1 259 ? -10.453 23.844 -10.617 1 98.62 259 ASN B O 1
ATOM 4104 N N . PRO B 1 260 ? -10.945 23.234 -12.805 1 98.56 260 PRO B N 1
ATOM 4105 C CA . PRO B 1 260 ? -9.742 23.938 -13.273 1 98.56 260 PRO B CA 1
ATOM 4106 C C . PRO B 1 260 ? -9.711 25.406 -12.859 1 98.56 260 PRO B C 1
ATOM 4108 O O . PRO B 1 260 ? -10.719 26.094 -12.969 1 98.56 260 PRO B O 1
ATOM 4111 N N . GLY B 1 261 ? -8.57 25.812 -12.336 1 98.69 261 GLY B N 1
ATOM 4112 C CA . GLY B 1 261 ? -8.414 27.188 -11.891 1 98.69 261 GLY B CA 1
ATOM 4113 C C . GLY B 1 261 ? -8.547 27.359 -10.391 1 98.69 261 GLY B C 1
ATOM 4114 O O . GLY B 1 261 ? -8.148 28.391 -9.836 1 98.69 261 GLY B O 1
ATOM 4115 N N . ASP B 1 262 ? -9.148 26.375 -9.695 1 98.88 262 ASP B N 1
ATOM 4116 C CA . ASP B 1 262 ? -9.305 26.453 -8.242 1 98.88 262 ASP B CA 1
ATOM 4117 C C . ASP B 1 262 ? -7.949 26.359 -7.543 1 98.88 262 ASP B C 1
ATOM 4119 O O . ASP B 1 262 ? -6.98 25.844 -8.109 1 98.88 262 ASP B O 1
ATOM 4123 N N . VAL B 1 263 ? -7.879 26.922 -6.383 1 98.94 263 VAL B N 1
ATOM 4124 C CA . VAL B 1 263 ? -6.707 26.891 -5.52 1 98.94 263 VAL B CA 1
ATOM 4125 C C . VAL B 1 263 ? -7.098 26.359 -4.141 1 98.94 263 VAL B C 1
ATOM 4127 O O . VAL B 1 263 ? -8.055 26.844 -3.535 1 98.94 263 VAL B O 1
ATOM 4130 N N . VAL B 1 264 ? -6.391 25.312 -3.705 1 98.94 264 VAL B N 1
ATOM 4131 C CA . VAL B 1 264 ? -6.574 24.766 -2.361 1 98.94 264 VAL B CA 1
ATOM 4132 C C . VAL B 1 264 ? -5.359 25.109 -1.497 1 98.94 264 VAL B C 1
ATOM 4134 O O . VAL B 1 264 ? -4.223 24.844 -1.883 1 98.94 264 VAL B O 1
ATOM 4137 N N . GLU B 1 265 ? -5.578 25.734 -0.396 1 98.94 265 GLU B N 1
ATOM 4138 C CA . GLU B 1 265 ? -4.539 26.016 0.588 1 98.94 265 GLU B CA 1
ATOM 4139 C C . GLU B 1 265 ? -4.84 25.328 1.921 1 98.94 265 GLU B C 1
ATOM 4141 O O . GLU B 1 265 ? -5.93 25.484 2.473 1 98.94 265 GLU B O 1
ATOM 4146 N N . SER B 1 266 ? -3.93 24.547 2.391 1 98.88 266 SER B N 1
ATOM 4147 C CA . SER B 1 266 ? -4.047 23.844 3.662 1 98.88 266 SER B CA 1
ATOM 4148 C C . SER B 1 266 ? -3.035 24.359 4.68 1 98.88 266 SER B C 1
ATOM 4150 O O . SER B 1 266 ? -1.97 24.859 4.305 1 98.88 266 SER B O 1
ATOM 4152 N N . SER B 1 267 ? -3.41 24.297 5.914 1 98.69 267 SER B N 1
ATOM 4153 C CA . SER B 1 267 ? -2.518 24.75 6.977 1 98.69 267 SER B CA 1
ATOM 4154 C C . SER B 1 267 ? -2.596 23.844 8.195 1 98.69 267 SER B C 1
ATOM 4156 O O . SER B 1 267 ? -3.645 23.25 8.477 1 98.69 267 SER B O 1
ATOM 4158 N N . MET B 1 268 ? -1.554 23.734 8.859 1 98.62 268 MET B N 1
ATOM 4159 C CA . MET B 1 268 ? -1.476 23.016 10.125 1 98.62 268 MET B CA 1
ATOM 4160 C C . MET B 1 268 ? -0.459 23.672 11.055 1 98.62 268 MET B C 1
ATOM 4162 O O . MET B 1 268 ? 0.606 24.109 10.617 1 98.62 268 MET B O 1
ATOM 4166 N N . ASP B 1 269 ? -0.816 23.672 12.336 1 96.94 269 ASP B N 1
ATOM 4167 C CA . ASP B 1 269 ? 0.082 24.219 13.352 1 96.94 269 ASP B CA 1
ATOM 4168 C C . ASP B 1 269 ? 1.475 23.594 13.234 1 96.94 269 ASP B C 1
ATOM 4170 O O . ASP B 1 269 ? 1.609 22.391 13.031 1 96.94 269 ASP B O 1
ATOM 4174 N N . VAL B 1 270 ? 2.566 24.469 13.359 1 97.75 270 VAL B N 1
ATOM 4175 C CA . VAL B 1 270 ? 3.971 24.078 13.406 1 97.75 270 VAL B CA 1
ATOM 4176 C C . VAL B 1 270 ? 4.43 23.609 12.031 1 97.75 270 VAL B C 1
ATOM 4178 O O . VAL B 1 270 ? 5.492 24.016 11.555 1 97.75 270 VAL B O 1
ATOM 4181 N N . VAL B 1 271 ? 3.648 22.844 11.234 1 98.5 271 VAL B N 1
ATOM 4182 C CA . VAL B 1 271 ? 4.047 22.234 9.969 1 98.5 271 VAL B CA 1
ATOM 4183 C C . VAL B 1 271 ? 4.09 23.297 8.875 1 98.5 271 VAL B C 1
ATOM 4185 O O . VAL B 1 271 ? 5.035 23.344 8.086 1 98.5 271 VAL B O 1
ATOM 4188 N N . GLY B 1 272 ? 3.012 24.109 8.789 1 97.94 272 GLY B N 1
ATOM 4189 C CA . GLY B 1 272 ? 3.021 25.188 7.805 1 97.94 272 GLY B CA 1
ATOM 4190 C C . GLY B 1 272 ? 1.85 25.125 6.844 1 97.94 272 GLY B C 1
ATOM 4191 O O . GLY B 1 272 ? 0.711 24.891 7.258 1 97.94 272 GLY B O 1
ATOM 4192 N N . THR B 1 273 ? 2.102 25.516 5.633 1 98.06 273 THR B N 1
ATOM 4193 C CA . THR B 1 273 ? 1.024 25.625 4.656 1 98.06 273 THR B CA 1
ATOM 4194 C C . THR B 1 273 ? 1.383 24.875 3.375 1 98.06 273 THR B C 1
ATOM 4196 O O . THR B 1 273 ? 2.561 24.641 3.098 1 98.06 273 THR B O 1
ATOM 4199 N N . MET B 1 274 ? 0.412 24.453 2.689 1 98.56 274 MET B N 1
ATOM 4200 C CA . MET B 1 274 ? 0.502 23.844 1.36 1 98.56 274 MET B CA 1
ATOM 4201 C C . MET B 1 274 ? -0.41 24.578 0.376 1 98.56 274 MET B C 1
ATOM 4203 O O . MET B 1 274 ? -1.402 25.188 0.776 1 98.56 274 MET B O 1
ATOM 4207 N N . ARG B 1 275 ? -0.053 24.5 -0.86 1 98.88 275 ARG B N 1
ATOM 4208 C CA . ARG B 1 275 ? -0.852 25.125 -1.908 1 98.88 275 ARG B CA 1
ATOM 4209 C C . ARG B 1 275 ? -0.9 24.25 -3.156 1 98.88 275 ARG B C 1
ATOM 4211 O O . ARG B 1 275 ? 0.14 23.906 -3.725 1 98.88 275 ARG B O 1
ATOM 4218 N N . GLN B 1 276 ? -2.094 23.891 -3.564 1 98.94 276 GLN B N 1
ATOM 4219 C CA . GLN B 1 276 ? -2.307 23.156 -4.801 1 98.94 276 GLN B CA 1
ATOM 4220 C C . GLN B 1 276 ? -3.154 23.953 -5.785 1 98.94 276 GLN B C 1
ATOM 4222 O O . GLN B 1 276 ? -4.125 24.594 -5.391 1 98.94 276 GLN B O 1
ATOM 4227 N N . THR B 1 277 ? -2.738 23.984 -6.969 1 98.88 277 THR B N 1
ATOM 4228 C CA . THR B 1 277 ? -3.527 24.516 -8.07 1 98.88 277 THR B CA 1
ATOM 4229 C C . THR B 1 277 ? -4.039 23.391 -8.969 1 98.88 277 THR B C 1
ATOM 4231 O O . THR B 1 277 ? -3.404 22.344 -9.078 1 98.88 277 THR B O 1
ATOM 4234 N N . PHE B 1 278 ? -5.172 23.641 -9.531 1 98.81 278 PHE B N 1
ATOM 4235 C CA . PHE B 1 278 ? -5.828 22.578 -10.273 1 98.81 278 PHE B CA 1
ATOM 4236 C C . PHE B 1 278 ? -6.031 22.969 -11.727 1 98.81 278 PHE B C 1
ATOM 4238 O O . PHE B 1 278 ? -6.383 24.125 -12.016 1 98.81 278 PHE B O 1
ATOM 4245 N N . SER B 1 279 ? -5.793 22.094 -12.617 1 98.38 279 SER B N 1
ATOM 4246 C CA . SER B 1 279 ? -5.949 22.312 -14.047 1 98.38 279 SER B CA 1
ATOM 4247 C C . SER B 1 279 ? -6.746 21.188 -14.703 1 98.38 279 SER B C 1
ATOM 4249 O O . SER B 1 279 ? -6.867 20.094 -14.141 1 98.38 279 SER B O 1
#

Organism: NCBI:txid1891644